Protein AF-0000000079486943 (afdb_homodimer)

Organism: Varroa destructor (NCBI:txid109461)

pLDDT: mean 95.73, std 5.4, range [57.78, 98.94]

Solvent-accessible surface area (backbone atoms only — not comparable to full-atom values): 30805 Å² total; per-residue (Å²): 122,72,48,30,80,40,79,38,84,98,68,70,33,24,42,36,39,29,51,36,68,44,64,75,74,60,87,51,41,35,56,34,13,22,23,31,38,26,37,27,46,32,46,46,19,30,26,30,37,62,69,37,76,36,28,33,40,38,36,25,44,38,60,80,52,47,74,68,51,43,68,60,40,51,58,34,25,51,47,19,25,47,53,42,29,48,73,61,66,31,47,70,58,54,52,45,76,46,79,28,79,59,45,34,41,25,23,33,34,33,26,74,39,46,65,89,55,51,39,56,45,35,53,57,51,68,63,20,27,29,34,36,52,46,63,42,45,39,49,56,21,46,50,53,48,55,24,72,76,47,54,68,68,20,47,60,40,45,56,76,60,51,70,66,58,42,50,52,30,28,52,37,33,51,50,50,19,42,45,63,55,46,69,65,16,63,44,30,69,81,46,56,44,22,19,39,40,50,27,27,71,46,4,58,44,43,38,42,25,57,46,23,60,58,28,77,52,48,26,28,38,39,34,46,44,45,50,27,38,39,65,40,64,56,43,29,66,54,42,70,44,67,61,37,54,83,68,27,48,32,40,19,68,32,38,25,42,42,33,30,20,45,61,72,40,40,55,50,48,42,53,49,45,26,70,75,69,66,44,71,54,41,79,25,30,38,28,36,73,38,93,55,50,30,44,46,74,42,90,82,54,40,76,38,51,40,49,82,60,94,45,88,96,45,69,105,124,72,49,30,80,40,80,39,82,96,70,70,33,24,42,36,37,30,51,36,67,45,64,75,74,59,88,50,39,36,56,36,14,21,24,31,38,24,37,27,45,32,44,46,18,29,24,31,37,61,68,39,76,36,27,33,40,37,36,26,44,36,60,81,54,47,72,70,52,44,68,58,42,52,57,33,24,52,46,18,25,49,54,42,28,47,71,61,66,31,47,70,59,52,53,46,75,44,79,28,78,58,44,33,41,26,25,33,36,33,25,75,40,47,67,89,55,51,40,57,45,35,54,57,50,70,65,19,26,29,34,36,50,46,64,41,46,38,50,57,20,47,50,54,47,54,25,70,76,46,55,69,68,20,46,60,41,44,56,77,59,52,70,66,57,42,50,52,30,27,51,34,32,50,52,50,19,43,46,63,56,46,68,64,16,64,44,30,69,81,45,56,44,22,19,37,38,50,25,27,73,47,4,57,44,43,39,42,25,54,46,24,60,58,29,77,52,49,26,27,37,39,33,45,44,44,50,26,36,39,65,38,66,56,43,29,65,54,42,70,44,68,61,37,53,84,67,26,49,31,40,18,67,32,39,25,43,41,33,31,20,46,59,74,40,41,55,52,48,43,53,49,45,27,70,75,67,68,47,69,53,40,80,25,29,38,30,35,73,40,93,56,50,30,43,46,73,43,89,81,55,38,78,40,52,40,49,81,61,94,47,89,97,46,67,107

Radius of gyration: 27.27 Å; Cα contacts (8 Å, |Δi|>4): 1539; chains: 2; bounding box: 58×81×62 Å

Sequence (632 aa):
MDCCVIPLEDSGFSLVQTIDYFYPSVEDPYANGQIACANVLSDLYAMGITKCDNMLMVLAVAREMTPDEREKVVPQLMRGLNDHAIKAGTRIRGGQTILNPWPIIGGVATACVHREQIVMPDNGEAGDVLVLTKPLGTQVAVNAHQWLDRGEEGMKLLGGMSVESVKKLYFRALDSMSHLNKTASSLMLKYECHGCTDVTGFGIKGHANNLARVQKKSLELRIHTLPVIRNATAIVEKSGKFQTLLQGTSAETSGGLLMMLKPDKAKQFIDELKQLEGRESWIIGEVISAEERKAVLVDGIKIQEVPSVEEENYLWMDCCVIPLEDSGFSLVQTIDYFYPSVEDPYANGQIACANVLSDLYAMGITKCDNMLMVLAVAREMTPDEREKVVPQLMRGLNDHAIKAGTRIRGGQTILNPWPIIGGVATACVHREQIVMPDNGEAGDVLVLTKPLGTQVAVNAHQWLDRGEEGMKLLGGMSVESVKKLYFRALDSMSHLNKTASSLMLKYECHGCTDVTGFGIKGHANNLARVQKKSLELRIHTLPVIRNATAIVEKSGKFQTLLQGTSAETSGGLLMMLKPDKAKQFIDELKQLEGRESWIIGEVISAEERKAVLVDGIKIQEVPSVEEENYLW

Secondary structure (DSSP, 8-state):
--SEEEEETTTTEEEEEEEEEE---SS-HHHHHHHHHHHHHHHHHTTT----SEEEEEEEEETTS-HHHHHHHHHHHHHHHHHHHHHTT--EEEEEEEEESS-EEEEEEEEEEEGGG---TT---TT-EEEE-S-B-HHHHHHHHHHTTSHHHHHHHHTT--HHHHHHHHHHHHHHHHS-THHHHHTTTTTT--EEEE--TTHHHHHHHHHHHT-SS-EEEEEEEEEEETTHHHHHHHH---THHHHT-S--TT--EEEEE-HHHHHHHHHHHHHHH----EEEEEEEE-SS-EEEEEEEEEEEEESSS--TT---/--SEEEEETTTTEEEEEEEEEE---SS-HHHHHHHHHHHHHHHHHTTT----SEEEEEEEEETTS-HHHHHHHHHHHHHHHHHHHHHTT--EEEEEEEEESS-EEEEEEEEEEEGGG---TT---TT-EEEE-S-B-HHHHHHHHHHTTSHHHHHHHHTT--HHHHHHHHHHHHHHHHS-THHHHHTTTTTT--EEEE--TTHHHHHHHHHHHT-SS-EEEEEEEEEEETTHHHHHHHH---THHHHT-S--TT--EEEEE-HHHHHHHHHHHHHHH----EEEEEEEE-SS-EEEEEEEEEEEEESSS--TT---

Foldseek 3Di:
DQWDWADDPPPLKIKIKHWDKDFQQADQLLLSLLLQLQLQCQQVLQFLHLDWAEKEKEKEDAPPQDPVRCVPRVVSNNNSNQVNCVVSVYGHDYYDYYYDNTIMIHIMTIDIGHPLSTQAAAQFDAQWFKKFFFADQLVLLSVLLVLVVVPPRSVQLQQPDDPVQSVLLNVLLSCQSSDHLNVLSNCCVVLVWRHKDFAFQQFQQRVQFVSLVRYPANKEKEFQEHEHAPCSVVSCVSNVPDCVRVVRGHGRRSGTMIIIGRPVSSVVSQVVVCVVPVGGMDRGTGMRHDPHRHYHYDPNRHYHHPPNDDDPPDSD/DQWDWADDPPPLKIKIKHWDKDFQQADQLLLSLLLQLQLQCQQVLQFLHLDWAEKEKEKEDAPPQDPVRCVPRVVSNNNSNQVNCVVSVYGHDYYDYYYDNTIMIHIMTIDIGHPLSTQAAAQFDAQWFKKFFFADQLVLLSVLLVLVVVPPRSVQLQQPDDPVQSVLLNVLLSCQSSDHLNVLSNCCVVLVWRHKDFAFQQFPQRVQFVSLVRYPANKEKEFQEHEHAPCSVVSCVSNVPDCVRVVRGHGRRSGTMIIIGRPVSSVVSQVVVCVVPVGGMDRGTGMRHDPHRHYHYDPNRHYHYPPNDDDPPDSD

InterPro domains:
  IPR004536 Selenophosphate synthetase [PIRSF036407] (2-298)
  IPR004536 Selenophosphate synthetase [PTHR10256] (1-308)
  IPR004536 Selenophosphate synthetase [TIGR00476] (1-238)
  IPR004536 Selenophosphate synthetase [cd02195] (1-287)
  IPR010918 PurM-like, C-terminal domain [PF02769] (125-292)
  IPR016188 PurM-like, N-terminal domain [PF00586] (2-111)
  IPR036676 PurM-like, C-terminal domain superfamily [G3DSA:3.90.650.10] (122-295)
  IPR036676 PurM-like, C-terminal domain superfamily [SSF56042] (120-292)
  IPR036921 PurM-like, N-terminal domain superfamily [G3DSA:3.30.1330.10] (1-117)
  IPR036921 PurM-like, N-terminal domain superfamily [SSF55326] (2-118)

Structure (mmCIF, N/CA/C/O backbone):
data_AF-0000000079486943-model_v1
#
loop_
_entity.id
_entity.type
_entity.pdbx_description
1 polymer 'Selenide, water dikinase'
#
loop_
_atom_site.group_PDB
_atom_site.id
_atom_site.type_symbol
_atom_site.label_atom_id
_atom_site.label_alt_id
_atom_site.label_comp_id
_atom_site.label_asym_id
_atom_site.label_entity_id
_atom_site.label_seq_id
_atom_site.pdbx_PDB_ins_code
_atom_site.Cartn_x
_atom_site.Cartn_y
_atom_site.Cartn_z
_atom_site.occupancy
_atom_site.B_iso_or_equiv
_atom_site.auth_seq_id
_atom_site.auth_comp_id
_atom_site.auth_asym_id
_atom_site.auth_atom_id
_atom_site.pdbx_PDB_model_num
ATOM 1 N N . MET A 1 1 ? -7.02 14.055 -5.965 1 57.78 1 MET A N 1
ATOM 2 C CA . MET A 1 1 ? -7.523 13.828 -4.613 1 57.78 1 MET A CA 1
ATOM 3 C C . MET A 1 1 ? -6.77 12.695 -3.934 1 57.78 1 MET A C 1
ATOM 5 O O . MET A 1 1 ? -6.324 11.75 -4.594 1 57.78 1 MET A O 1
ATOM 9 N N . ASP A 1 2 ? -6.602 12.984 -2.568 1 77.19 2 ASP A N 1
ATOM 10 C CA . ASP A 1 2 ? -5.723 12.086 -1.818 1 77.19 2 ASP A CA 1
ATOM 11 C C . ASP A 1 2 ? -6.461 10.82 -1.396 1 77.19 2 ASP A C 1
ATOM 13 O O . ASP A 1 2 ? -5.863 9.906 -0.82 1 77.19 2 ASP A O 1
ATOM 17 N N . CYS A 1 3 ? -7.781 10.797 -1.725 1 83.56 3 CYS A N 1
ATOM 18 C CA . CYS A 1 3 ? -8.609 9.609 -1.528 1 83.56 3 CYS A CA 1
ATOM 19 C C . CYS A 1 3 ? -9.398 9.281 -2.789 1 83.56 3 CYS A C 1
ATOM 21 O O . CYS A 1 3 ? -9.727 10.172 -3.572 1 83.56 3 CYS A O 1
ATOM 23 N N . CYS A 1 4 ? -9.719 7.992 -2.99 1 89.12 4 CYS A N 1
ATOM 24 C CA . CYS A 1 4 ? -10.703 7.598 -3.99 1 89.12 4 CYS A CA 1
ATOM 25 C C . CYS A 1 4 ? -12.023 7.219 -3.332 1 89.12 4 CYS A C 1
ATOM 27 O O . CYS A 1 4 ? -12.047 6.699 -2.215 1 89.12 4 CYS A O 1
ATOM 29 N N . VAL A 1 5 ? -13.109 7.633 -3.953 1 91.75 5 VAL A N 1
ATOM 30 C CA . VAL A 1 5 ? -14.461 7.309 -3.514 1 91.75 5 VAL A CA 1
ATOM 31 C C . VAL A 1 5 ? -15.172 6.477 -4.582 1 91.75 5 VAL A C 1
ATOM 33 O O . VAL A 1 5 ? -15.398 6.949 -5.699 1 91.75 5 VAL A O 1
ATOM 36 N N . ILE A 1 6 ? -15.562 5.277 -4.184 1 93.38 6 ILE A N 1
ATOM 37 C CA . ILE A 1 6 ? -16.125 4.336 -5.141 1 93.38 6 ILE A CA 1
ATOM 38 C C . ILE A 1 6 ? -17.484 3.855 -4.645 1 93.38 6 ILE A C 1
ATOM 40 O O . ILE A 1 6 ? -17.578 3.184 -3.615 1 93.38 6 ILE A O 1
ATOM 44 N N . PRO A 1 7 ? -18.562 4.188 -5.395 1 92.62 7 PRO A N 1
ATOM 45 C CA . PRO A 1 7 ? -19.844 3.631 -4.996 1 92.62 7 PRO A CA 1
ATOM 46 C C . PRO A 1 7 ? -19.891 2.107 -5.074 1 92.62 7 PRO A C 1
ATOM 48 O O . PRO A 1 7 ? -19.391 1.522 -6.039 1 92.62 7 PRO A O 1
ATOM 51 N N . LEU A 1 8 ? -20.266 1.474 -3.998 1 90.19 8 LEU A N 1
ATOM 52 C CA . LEU A 1 8 ? -20.469 0.029 -3.988 1 90.19 8 LEU A CA 1
ATOM 53 C C . LEU A 1 8 ? -21.906 -0.322 -4.383 1 90.19 8 LEU A C 1
ATOM 55 O O . LEU A 1 8 ? -22.812 -0.212 -3.568 1 90.19 8 LEU A O 1
ATOM 59 N N . GLU A 1 9 ? -22.094 -0.734 -5.559 1 76.69 9 GLU A N 1
ATOM 60 C CA . GLU A 1 9 ? -23.422 -0.948 -6.133 1 76.69 9 GLU A CA 1
ATOM 61 C C . GLU A 1 9 ? -24.312 -1.769 -5.199 1 76.69 9 GLU A C 1
ATOM 63 O O . GLU A 1 9 ? -23.828 -2.689 -4.535 1 76.69 9 GLU A O 1
ATOM 68 N N . ASP A 1 10 ? -25.531 -1.347 -5.094 1 76.31 10 ASP A N 1
ATOM 69 C CA . ASP A 1 10 ? -26.656 -2.018 -4.457 1 76.31 10 ASP A CA 1
ATOM 70 C C . ASP A 1 10 ? -26.531 -1.978 -2.936 1 76.31 10 ASP A C 1
ATOM 72 O O . ASP A 1 10 ? -27.469 -2.355 -2.219 1 76.31 10 ASP A O 1
ATOM 76 N N . SER A 1 11 ? -25.359 -1.518 -2.338 1 79.5 11 SER A N 1
ATOM 77 C CA . SER A 1 11 ? -25.172 -1.557 -0.892 1 79.5 11 SER A CA 1
ATOM 78 C C . SER A 1 11 ? -25.578 -0.24 -0.245 1 79.5 11 SER A C 1
ATOM 80 O O . SER A 1 11 ? -25.875 -0.196 0.951 1 79.5 11 SER A O 1
ATOM 82 N N . GLY A 1 12 ? -25.516 0.89 -1.042 1 84.94 12 GLY A N 1
ATOM 83 C CA . GLY A 1 12 ? -25.703 2.223 -0.493 1 84.94 12 GLY A CA 1
ATOM 84 C C . GLY A 1 12 ? -24.438 2.793 0.138 1 84.94 12 GLY A C 1
ATOM 85 O O . GLY A 1 12 ? -24.422 3.947 0.571 1 84.94 12 GLY A O 1
ATOM 86 N N . PHE A 1 13 ? -23.391 1.976 0.14 1 91.06 13 PHE A N 1
ATOM 87 C CA . PHE A 1 13 ? -22.141 2.416 0.72 1 91.06 13 PHE A CA 1
ATOM 88 C C . PHE A 1 13 ? -21.156 2.857 -0.37 1 91.06 13 PHE A C 1
ATOM 90 O O . PHE A 1 13 ? -21.344 2.521 -1.542 1 91.06 13 PHE A O 1
ATOM 97 N N . SER A 1 14 ? -20.266 3.715 0.046 1 94.5 14 SER A N 1
ATOM 98 C CA . SER A 1 14 ? -19.109 4.055 -0.767 1 94.5 14 SER A CA 1
ATOM 99 C C . SER A 1 14 ? -17.812 3.541 -0.133 1 94.5 14 SER A C 1
ATOM 101 O O . SER A 1 14 ? -17.656 3.596 1.088 1 94.5 14 SER A O 1
ATOM 103 N N . LEU A 1 15 ? -17.031 2.953 -0.977 1 95.69 15 LEU A N 1
ATOM 104 C CA . LEU A 1 15 ? -15.672 2.592 -0.589 1 95.69 15 LEU A CA 1
ATOM 105 C C . LEU A 1 15 ? -14.734 3.791 -0.699 1 95.69 15 LEU A C 1
ATOM 107 O O . LEU A 1 15 ? -14.602 4.383 -1.773 1 95.69 15 LEU A O 1
ATOM 111 N N . VAL A 1 16 ? -14.164 4.258 0.418 1 97 16 VAL A N 1
ATOM 112 C CA . VAL A 1 16 ? -13.211 5.359 0.451 1 97 16 VAL A CA 1
ATOM 113 C C . VAL A 1 16 ? -11.836 4.844 0.879 1 97 16 VAL A C 1
ATOM 115 O O . VAL A 1 16 ? -11.703 4.203 1.926 1 97 16 VAL A O 1
ATOM 118 N N . GLN A 1 17 ? -10.805 5.129 0.036 1 97.94 17 GLN A N 1
ATOM 119 C CA . GLN A 1 17 ? -9.484 4.566 0.304 1 97.94 17 GLN A CA 1
ATOM 120 C C . GLN A 1 17 ? -8.383 5.594 0.062 1 97.94 17 GLN A C 1
ATOM 122 O O . GLN A 1 17 ? -8.531 6.48 -0.785 1 97.94 17 GLN A O 1
ATOM 127 N N . THR A 1 18 ? -7.371 5.438 0.811 1 97.69 18 THR A N 1
ATOM 128 C CA . THR A 1 18 ? -6.148 6.219 0.63 1 97.69 18 THR A CA 1
ATOM 129 C C . THR A 1 18 ? -4.918 5.379 0.965 1 97.69 18 THR A C 1
ATOM 131 O O . THR A 1 18 ? -5.008 4.41 1.722 1 97.69 18 THR A O 1
ATOM 134 N N . ILE A 1 19 ? -3.807 5.719 0.392 1 97.75 19 ILE A N 1
ATOM 135 C CA . ILE A 1 19 ? -2.518 5.098 0.679 1 97.75 19 ILE A CA 1
ATOM 136 C C . ILE A 1 19 ? -1.446 6.18 0.816 1 97.75 19 ILE A C 1
ATOM 138 O O . ILE A 1 19 ? -1.443 7.16 0.068 1 97.75 19 ILE A O 1
ATOM 142 N N . ASP A 1 20 ? -0.626 6.004 1.797 1 97.25 20 ASP A N 1
ATOM 143 C CA . ASP A 1 20 ? 0.521 6.883 2.002 1 97.25 20 ASP A CA 1
ATOM 144 C C . ASP A 1 20 ? 1.67 6.137 2.676 1 97.25 20 ASP A C 1
ATOM 146 O O . ASP A 1 20 ? 1.452 5.359 3.607 1 97.25 20 ASP A O 1
ATOM 150 N N . TYR A 1 21 ? 2.809 6.32 2.207 1 97 21 TYR A N 1
ATOM 151 C CA . TYR A 1 21 ? 4.023 5.766 2.789 1 97 21 TYR A CA 1
ATOM 152 C C . TYR A 1 21 ? 5.23 6.645 2.479 1 97 21 TYR A C 1
ATOM 154 O O . TYR A 1 21 ? 5.258 7.328 1.454 1 97 21 TYR A O 1
ATOM 162 N N . PHE A 1 22 ? 6.188 6.668 3.365 1 95.31 22 PHE A N 1
ATOM 163 C CA . PHE A 1 22 ? 7.336 7.555 3.203 1 95.31 22 PHE A CA 1
ATOM 164 C C . PHE A 1 22 ? 8.516 7.062 4.027 1 95.31 22 PHE A C 1
ATOM 166 O O . PHE A 1 22 ? 8.422 6.043 4.711 1 95.31 22 PHE A O 1
ATOM 173 N N . TYR A 1 23 ? 9.609 7.82 3.908 1 93.5 23 TYR A N 1
ATOM 174 C CA . TYR A 1 23 ? 10.82 7.594 4.695 1 93.5 23 TYR A CA 1
ATOM 175 C C . TYR A 1 23 ? 10.688 8.203 6.086 1 93.5 23 TYR A C 1
ATOM 177 O O . TYR A 1 23 ? 10.32 9.367 6.227 1 93.5 23 TYR A O 1
ATOM 185 N N . PRO A 1 24 ? 11 7.355 7.094 1 92.5 24 PRO A N 1
ATOM 186 C CA . PRO A 1 24 ? 10.945 7.934 8.438 1 92.5 24 PRO A CA 1
ATOM 187 C C . PRO A 1 24 ? 11.828 9.172 8.578 1 92.5 24 PRO A C 1
ATOM 189 O O . PRO A 1 24 ? 12.93 9.219 8.031 1 92.5 24 PRO A O 1
ATOM 192 N N . SER A 1 25 ? 11.281 10.164 9.359 1 88.94 25 SER A N 1
ATOM 193 C CA . SER A 1 25 ? 11.953 11.461 9.367 1 88.94 25 SER A CA 1
ATOM 194 C C . SER A 1 25 ? 12.422 11.836 10.766 1 88.94 25 SER A C 1
ATOM 196 O O . SER A 1 25 ? 13.109 12.836 10.945 1 88.94 25 SER A O 1
ATOM 198 N N . VAL A 1 26 ? 11.953 11.109 11.781 1 94.44 26 VAL A N 1
ATOM 199 C CA . VAL A 1 26 ? 12.359 11.445 13.141 1 94.44 26 VAL A CA 1
ATOM 200 C C . VAL A 1 26 ? 13.211 10.312 13.711 1 94.44 26 VAL A C 1
ATOM 202 O O . VAL A 1 26 ? 13.25 9.211 13.156 1 94.44 26 VAL A O 1
ATOM 205 N N . GLU A 1 27 ? 13.859 10.508 14.789 1 91.44 27 GLU A N 1
ATOM 206 C CA . GLU A 1 27 ? 14.852 9.586 15.32 1 91.44 27 GLU A CA 1
ATOM 207 C C . GLU A 1 27 ? 14.188 8.43 16.062 1 91.44 27 GLU A C 1
ATOM 209 O O . GLU A 1 27 ? 14.648 7.289 15.992 1 91.44 27 GLU A O 1
ATOM 214 N N . ASP A 1 28 ? 13.148 8.68 16.781 1 95.38 28 ASP A N 1
ATOM 215 C CA . ASP A 1 28 ? 12.469 7.672 17.594 1 95.38 28 ASP A CA 1
ATOM 216 C C . ASP A 1 28 ? 11.586 6.781 16.719 1 95.38 28 ASP A C 1
ATOM 218 O O . ASP A 1 28 ? 10.586 7.242 16.156 1 95.38 28 ASP A O 1
ATOM 222 N N . PRO A 1 29 ? 11.93 5.477 16.625 1 97.25 29 PRO A N 1
ATOM 223 C CA . PRO A 1 29 ? 11.156 4.602 15.742 1 97.25 29 PRO A CA 1
ATOM 224 C C . PRO A 1 29 ? 9.688 4.496 16.156 1 97.25 29 PRO A C 1
ATOM 226 O O . PRO A 1 29 ? 8.805 4.434 15.289 1 97.25 29 PRO A O 1
ATOM 229 N N . TYR A 1 30 ? 9.398 4.465 17.422 1 98.25 30 TYR A N 1
ATOM 230 C CA . TYR A 1 30 ? 8.016 4.418 17.891 1 98.25 30 TYR A CA 1
ATOM 231 C C . TYR A 1 30 ? 7.242 5.648 17.438 1 98.25 30 TYR A C 1
ATOM 233 O O . TYR A 1 30 ? 6.117 5.535 16.953 1 98.25 30 TYR A O 1
ATOM 241 N N . ALA A 1 31 ? 7.852 6.785 17.531 1 98.06 31 ALA A N 1
ATOM 242 C CA . ALA A 1 31 ? 7.234 8.031 17.078 1 98.06 31 ALA A CA 1
ATOM 243 C C . ALA A 1 31 ? 7.027 8.031 15.562 1 98.06 31 ALA A C 1
ATOM 245 O O . ALA A 1 31 ? 6.016 8.531 15.062 1 98.06 31 ALA A O 1
ATOM 246 N N . ASN A 1 32 ? 8.023 7.492 14.867 1 98.06 32 ASN A N 1
ATOM 247 C CA . ASN A 1 32 ? 7.859 7.379 13.422 1 98.06 32 ASN A CA 1
ATOM 248 C C . ASN A 1 32 ? 6.625 6.562 13.062 1 98.06 32 ASN A C 1
ATOM 250 O O . ASN A 1 32 ? 5.906 6.902 12.117 1 98.06 32 ASN A O 1
ATOM 254 N N . GLY A 1 33 ? 6.422 5.488 13.789 1 98.5 33 GLY A N 1
ATOM 255 C CA . GLY A 1 33 ? 5.223 4.688 13.578 1 98.5 33 GLY A CA 1
ATOM 256 C C . GLY A 1 33 ? 3.941 5.461 13.812 1 98.5 33 GLY A C 1
ATOM 257 O O . GLY A 1 33 ? 3.004 5.383 13.016 1 98.5 33 GLY A O 1
ATOM 258 N N . GLN A 1 34 ? 3.902 6.242 14.883 1 98.69 34 GLN A N 1
ATOM 259 C CA . GLN A 1 34 ? 2.734 7.055 15.211 1 98.69 34 GLN A CA 1
ATOM 260 C C . GLN A 1 34 ? 2.457 8.078 14.109 1 98.69 34 GLN A C 1
ATOM 262 O O . GLN A 1 34 ? 1.309 8.258 13.695 1 98.69 34 GLN A O 1
ATOM 267 N N . ILE A 1 35 ? 3.506 8.719 13.695 1 98.62 35 ILE A N 1
ATOM 268 C CA . ILE A 1 35 ? 3.408 9.758 12.672 1 98.62 35 ILE A CA 1
ATOM 269 C C . ILE A 1 35 ? 2.908 9.148 11.359 1 98.62 35 ILE A C 1
ATOM 271 O O . ILE A 1 35 ? 2.049 9.727 10.688 1 98.62 35 ILE A O 1
ATOM 275 N N . ALA A 1 36 ? 3.445 8.016 11.023 1 98.5 36 ALA A N 1
ATOM 276 C CA . ALA A 1 36 ? 3.012 7.332 9.805 1 98.5 36 ALA A CA 1
ATOM 277 C C . ALA A 1 36 ? 1.517 7.027 9.852 1 98.5 36 ALA A C 1
ATOM 279 O O . ALA A 1 36 ? 0.8 7.258 8.875 1 98.5 36 ALA A O 1
ATOM 280 N N . CYS A 1 37 ? 1.037 6.523 10.969 1 98.69 37 CYS A N 1
ATOM 281 C CA . CYS A 1 37 ? -0.38 6.219 11.133 1 98.69 37 CYS A CA 1
ATOM 282 C C . CYS A 1 37 ? -1.23 7.473 10.961 1 98.69 37 CYS A C 1
ATOM 284 O O . CYS A 1 37 ? -2.225 7.461 10.234 1 98.69 37 CYS A O 1
ATOM 286 N N . ALA A 1 38 ? -0.805 8.5 11.617 1 98.69 38 ALA A N 1
ATOM 287 C CA . ALA A 1 38 ? -1.531 9.766 11.547 1 98.69 38 ALA A CA 1
ATOM 288 C C . ALA A 1 38 ? -1.588 10.289 10.109 1 98.69 38 ALA A C 1
ATOM 290 O O . ALA A 1 38 ? -2.633 10.75 9.656 1 98.69 38 ALA A O 1
ATOM 291 N N . ASN A 1 39 ? -0.492 10.211 9.453 1 98.31 39 ASN A N 1
ATOM 292 C CA . ASN A 1 39 ? -0.403 10.688 8.07 1 98.31 39 ASN A CA 1
ATOM 293 C C . ASN A 1 39 ? -1.324 9.891 7.148 1 98.31 39 ASN A C 1
ATOM 295 O O . ASN A 1 39 ? -2.008 10.477 6.305 1 98.31 39 ASN A O 1
ATOM 299 N N . VAL A 1 40 ? -1.364 8.625 7.312 1 98.19 40 VAL A N 1
ATOM 300 C CA . VAL A 1 40 ? -2.186 7.754 6.48 1 98.19 40 VAL A CA 1
ATOM 301 C C . VAL A 1 40 ? -3.664 8.078 6.695 1 98.19 40 VAL A C 1
ATOM 303 O O . VAL A 1 40 ? -4.422 8.219 5.73 1 98.19 40 VAL A O 1
ATOM 306 N N . LEU A 1 41 ? -4.105 8.234 7.883 1 98.62 41 LEU A N 1
ATOM 307 C CA . LEU A 1 41 ? -5.512 8.422 8.219 1 98.62 41 LEU A CA 1
ATOM 308 C C . LEU A 1 41 ? -5.977 9.82 7.836 1 98.62 41 LEU A C 1
ATOM 310 O O . LEU A 1 41 ? -7.18 10.062 7.688 1 98.62 41 LEU A O 1
ATOM 314 N N . SER A 1 42 ? -5 10.688 7.676 1 98.5 42 SER A N 1
ATOM 315 C CA . SER A 1 42 ? -5.328 12.094 7.523 1 98.5 42 SER A CA 1
ATOM 316 C C . SER A 1 42 ? -6.152 12.344 6.262 1 98.5 42 SER A C 1
ATOM 318 O O . SER A 1 42 ? -7.023 13.211 6.246 1 98.5 42 SER A O 1
ATOM 320 N N . ASP A 1 43 ? -5.914 11.602 5.207 1 97.12 43 ASP A N 1
ATOM 321 C CA . ASP A 1 43 ? -6.68 11.781 3.975 1 97.12 43 ASP A CA 1
ATOM 322 C C . ASP A 1 43 ? -8.148 11.406 4.184 1 97.12 43 ASP A C 1
ATOM 324 O O . ASP A 1 43 ? -9.039 12.016 3.59 1 97.12 43 ASP A O 1
ATOM 328 N N . LEU A 1 44 ? -8.43 10.344 4.926 1 97.88 44 LEU A N 1
ATOM 329 C CA . LEU A 1 44 ? -9.805 10.031 5.281 1 97.88 44 LEU A CA 1
ATOM 330 C C . LEU A 1 44 ? -10.43 11.156 6.102 1 97.88 44 LEU A C 1
ATOM 332 O O . LEU A 1 44 ? -11.562 11.562 5.844 1 97.88 44 LEU A O 1
ATOM 336 N N . TYR A 1 45 ? -9.648 11.602 7.094 1 98.62 45 TYR A N 1
ATOM 337 C CA . TYR A 1 45 ? -10.133 12.68 7.961 1 98.62 45 TYR A CA 1
ATOM 338 C C . TYR A 1 45 ? -10.453 13.93 7.152 1 98.62 45 TYR A C 1
ATOM 340 O O . TYR A 1 45 ? -11.406 14.641 7.457 1 98.62 45 TYR A O 1
ATOM 348 N N . ALA A 1 46 ? -9.688 14.227 6.098 1 98.56 46 ALA A N 1
ATOM 349 C CA . ALA A 1 46 ? -9.906 15.398 5.258 1 98.56 46 ALA A CA 1
ATOM 350 C C . ALA A 1 46 ? -11.242 15.305 4.531 1 98.56 46 ALA A C 1
ATOM 352 O O . ALA A 1 46 ? -11.734 16.297 3.99 1 98.56 46 ALA A O 1
ATOM 353 N N . MET A 1 47 ? -11.836 14.148 4.551 1 98.06 47 MET A N 1
ATOM 354 C CA . MET A 1 47 ? -13.133 13.961 3.916 1 98.06 47 MET A CA 1
ATOM 355 C C . MET A 1 47 ? -14.242 13.867 4.961 1 98.06 47 MET A C 1
ATOM 357 O O . MET A 1 47 ? -15.367 13.484 4.645 1 98.06 47 MET A O 1
ATOM 361 N N . GLY A 1 48 ? -13.906 14.109 6.172 1 98.25 48 GLY A N 1
ATOM 362 C CA . GLY A 1 48 ? -14.891 14.07 7.234 1 98.25 48 GLY A CA 1
ATOM 363 C C . GLY A 1 48 ? -15.164 12.672 7.754 1 98.25 48 GLY A C 1
ATOM 364 O O . GLY A 1 48 ? -16.141 12.445 8.461 1 98.25 48 GLY A O 1
ATOM 365 N N . ILE A 1 49 ? -14.336 11.734 7.406 1 97.94 49 ILE A N 1
ATOM 366 C CA . ILE A 1 49 ? -14.562 10.336 7.758 1 97.94 49 ILE A CA 1
ATOM 367 C C . ILE A 1 49 ? -13.656 9.945 8.922 1 97.94 49 ILE A C 1
ATOM 369 O O . ILE A 1 49 ? -12.43 9.891 8.781 1 97.94 49 ILE A O 1
ATOM 373 N N . THR A 1 50 ? -14.281 9.633 10.062 1 97.81 50 THR A N 1
ATOM 374 C CA . THR A 1 50 ? -13.492 9.273 11.234 1 97.81 50 THR A CA 1
ATOM 375 C C . THR A 1 50 ? -13.516 7.766 11.453 1 97.81 50 THR A C 1
ATOM 377 O O . THR A 1 50 ? -12.688 7.23 12.195 1 97.81 50 THR A O 1
ATOM 380 N N . LYS A 1 51 ? -14.469 7.121 10.836 1 95.56 51 LYS A N 1
ATOM 381 C CA . LYS A 1 51 ? -14.492 5.664 10.891 1 95.56 51 LYS A CA 1
ATOM 382 C C . LYS A 1 51 ? -13.562 5.059 9.836 1 95.56 51 LYS A C 1
ATOM 384 O O . LYS A 1 51 ? -13.68 5.363 8.648 1 95.56 51 LYS A O 1
ATOM 389 N N . CYS A 1 52 ? -12.68 4.273 10.211 1 97.38 52 CYS A N 1
ATOM 390 C CA . CYS A 1 52 ? -11.797 3.496 9.352 1 97.38 52 CYS A CA 1
ATOM 391 C C . CYS A 1 52 ? -11.961 2.004 9.609 1 97.38 52 CYS A C 1
ATOM 393 O O . CYS A 1 52 ? -11.609 1.517 10.688 1 97.38 52 CYS A O 1
ATOM 395 N N . ASP A 1 53 ? -12.484 1.257 8.648 1 97 53 ASP A N 1
ATOM 396 C CA . ASP A 1 53 ? -12.828 -0.149 8.836 1 97 53 ASP A CA 1
ATOM 397 C C . ASP A 1 53 ? -11.578 -1.015 8.922 1 97 53 ASP A C 1
ATOM 399 O O . ASP A 1 53 ? -11.57 -2.047 9.602 1 97 53 ASP A O 1
ATOM 403 N N . ASN A 1 54 ? -10.523 -0.6 8.211 1 97.62 54 ASN A N 1
ATOM 404 C CA . ASN A 1 54 ? -9.297 -1.397 8.203 1 97.62 54 ASN A CA 1
ATOM 405 C C . ASN A 1 54 ? -8.094 -0.571 7.766 1 97.62 54 ASN A C 1
ATOM 407 O O . ASN A 1 54 ? -8.234 0.359 6.969 1 97.62 54 ASN A O 1
ATOM 411 N N . MET A 1 55 ? -6.98 -0.907 8.297 1 98.25 55 MET A N 1
ATOM 412 C CA . MET A 1 55 ? -5.715 -0.425 7.754 1 98.25 55 MET A CA 1
ATOM 413 C C . MET A 1 55 ? -4.828 -1.59 7.328 1 98.25 55 MET A C 1
ATOM 415 O O . MET A 1 55 ? -4.867 -2.662 7.934 1 98.25 55 MET A O 1
ATOM 419 N N . LEU A 1 56 ? -4.074 -1.435 6.246 1 98.19 56 LEU A N 1
ATOM 420 C CA . LEU A 1 56 ? -2.957 -2.293 5.871 1 98.19 56 LEU A CA 1
ATOM 421 C C . LEU A 1 56 ? -1.628 -1.572 6.078 1 98.19 56 LEU A C 1
ATOM 423 O O . LEU A 1 56 ? -1.541 -0.356 5.895 1 98.19 56 LEU A O 1
ATOM 427 N N . MET A 1 57 ? -0.599 -2.346 6.414 1 97.75 57 MET A N 1
ATOM 428 C CA . MET A 1 57 ? 0.718 -1.767 6.66 1 97.75 57 MET A CA 1
ATOM 429 C C . MET A 1 57 ? 1.59 -1.845 5.414 1 97.75 57 MET A C 1
ATOM 431 O O . MET A 1 57 ? 1.604 -2.865 4.723 1 97.75 57 MET A O 1
ATOM 435 N N . VAL A 1 58 ? 2.258 -0.826 5.082 1 97.88 58 VAL A N 1
ATOM 436 C CA . VAL A 1 58 ? 3.346 -0.769 4.113 1 97.88 58 VAL A CA 1
ATOM 437 C C . VAL A 1 58 ? 4.68 -0.592 4.836 1 97.88 58 VAL A C 1
ATOM 439 O O . VAL A 1 58 ? 4.902 0.427 5.496 1 97.88 58 VAL A O 1
ATOM 442 N N . LEU A 1 59 ? 5.539 -1.538 4.738 1 97.5 59 LEU A N 1
ATOM 443 C CA . LEU A 1 59 ? 6.797 -1.474 5.473 1 97.5 59 LEU A CA 1
ATOM 444 C C . LEU A 1 59 ? 7.953 -1.976 4.613 1 97.5 59 LEU A C 1
ATOM 446 O O . LEU A 1 59 ? 7.828 -2.992 3.928 1 97.5 59 LEU A O 1
ATOM 450 N N . ALA A 1 60 ? 9.008 -1.293 4.547 1 97.12 60 ALA A N 1
ATOM 451 C CA . ALA A 1 60 ? 10.289 -1.759 4.031 1 97.12 60 ALA A CA 1
ATOM 452 C C . ALA A 1 60 ? 11.391 -1.601 5.074 1 97.12 60 ALA A C 1
ATOM 454 O O . ALA A 1 60 ? 11.555 -0.526 5.656 1 97.12 60 ALA A O 1
ATOM 455 N N . VAL A 1 61 ? 12.109 -2.615 5.348 1 96.75 61 VAL A N 1
ATOM 456 C CA . VAL A 1 61 ? 13.219 -2.615 6.301 1 96.75 61 VAL A CA 1
ATOM 457 C C . VAL A 1 61 ? 14.531 -2.34 5.57 1 96.75 61 VAL A C 1
ATOM 459 O O . VAL A 1 61 ? 14.805 -2.941 4.531 1 96.75 61 VAL A O 1
ATOM 462 N N . ALA A 1 62 ? 15.305 -1.472 6.121 1 95.5 62 ALA A N 1
ATOM 463 C CA . ALA A 1 62 ? 16.578 -1.124 5.484 1 95.5 62 ALA A CA 1
ATOM 464 C C . ALA A 1 62 ? 17.5 -2.336 5.41 1 95.5 62 ALA A C 1
ATOM 466 O O . ALA A 1 62 ? 17.781 -2.977 6.426 1 95.5 62 ALA A O 1
ATOM 467 N N . ARG A 1 63 ? 18.047 -2.545 4.273 1 94.12 63 ARG A N 1
ATOM 468 C CA . ARG A 1 63 ? 18.891 -3.715 4.02 1 94.12 63 ARG A CA 1
ATOM 469 C C . ARG A 1 63 ? 20.172 -3.652 4.828 1 94.12 63 ARG A C 1
ATOM 471 O O . ARG A 1 63 ? 20.719 -4.688 5.223 1 94.12 63 ARG A O 1
ATOM 478 N N . GLU A 1 64 ? 20.625 -2.527 5.086 1 94.44 64 GLU A N 1
ATOM 479 C CA . GLU A 1 64 ? 21.938 -2.346 5.715 1 94.44 64 GLU A CA 1
ATOM 480 C C . GLU A 1 64 ? 21.828 -2.43 7.234 1 94.44 64 GLU A C 1
ATOM 482 O O . GLU A 1 64 ? 22.844 -2.436 7.93 1 94.44 64 GLU A O 1
ATOM 487 N N . MET A 1 65 ? 20.672 -2.424 7.785 1 93.75 65 MET A N 1
ATOM 488 C CA . MET A 1 65 ? 20.531 -2.586 9.227 1 93.75 65 MET A CA 1
ATOM 489 C C . MET A 1 65 ? 21.094 -3.93 9.688 1 93.75 65 MET A C 1
ATOM 491 O O . MET A 1 65 ? 20.812 -4.961 9.07 1 93.75 65 MET A O 1
ATOM 495 N N . THR A 1 66 ? 21.844 -3.947 10.711 1 95.31 66 THR A N 1
ATOM 496 C CA . THR A 1 66 ? 22.312 -5.195 11.305 1 95.31 66 THR A CA 1
ATOM 497 C C . THR A 1 66 ? 21.156 -5.969 11.922 1 95.31 66 THR A C 1
ATOM 499 O O . THR A 1 66 ? 20.094 -5.395 12.195 1 95.31 66 THR A O 1
ATOM 502 N N . PRO A 1 67 ? 21.406 -7.184 12.094 1 93.69 67 PRO A N 1
ATOM 503 C CA . PRO A 1 67 ? 20.359 -7.965 12.75 1 93.69 67 PRO A CA 1
ATOM 504 C C . PRO A 1 67 ? 19.953 -7.391 14.102 1 93.69 67 PRO A C 1
ATOM 506 O O . PRO A 1 67 ? 18.766 -7.355 14.43 1 93.69 67 PRO A O 1
ATOM 509 N N . ASP A 1 68 ? 20.859 -6.879 14.844 1 95.19 68 ASP A N 1
ATOM 510 C CA . ASP A 1 68 ? 20.594 -6.293 16.156 1 95.19 68 ASP A CA 1
ATOM 511 C C . ASP A 1 68 ? 19.75 -5.016 16.016 1 95.19 68 ASP A C 1
ATOM 513 O O . ASP A 1 68 ? 18.797 -4.816 16.766 1 95.19 68 ASP A O 1
ATOM 517 N N . GLU A 1 69 ? 20.125 -4.207 15.07 1 93.69 69 GLU A N 1
ATOM 518 C CA . GLU A 1 69 ? 19.375 -2.982 14.82 1 93.69 69 GLU A CA 1
ATOM 519 C C . GLU A 1 69 ? 17.953 -3.293 14.391 1 93.69 69 GLU A C 1
ATOM 521 O O . GLU A 1 69 ? 17 -2.664 14.867 1 93.69 69 GLU A O 1
ATOM 526 N N . ARG A 1 70 ? 17.812 -4.262 13.531 1 95.12 70 ARG A N 1
ATOM 527 C CA . ARG A 1 70 ? 16.516 -4.641 13 1 95.12 70 ARG A CA 1
ATOM 528 C C . ARG A 1 70 ? 15.594 -5.129 14.117 1 95.12 70 ARG A C 1
ATOM 530 O O . ARG A 1 70 ? 14.422 -4.75 14.172 1 95.12 70 ARG A O 1
ATOM 537 N N . GLU A 1 71 ? 16.109 -5.887 14.961 1 94.88 71 GLU A N 1
ATOM 538 C CA . GLU A 1 71 ? 15.328 -6.469 16.047 1 94.88 71 GLU A CA 1
ATOM 539 C C . GLU A 1 71 ? 14.875 -5.395 17.031 1 94.88 71 GLU A C 1
ATOM 541 O O . GLU A 1 71 ? 13.844 -5.555 17.703 1 94.88 71 GLU A O 1
ATOM 546 N N . LYS A 1 72 ? 15.641 -4.293 17.156 1 95.12 72 LYS A N 1
ATOM 547 C CA . LYS A 1 72 ? 15.305 -3.227 18.094 1 95.12 72 LYS A CA 1
ATOM 548 C C .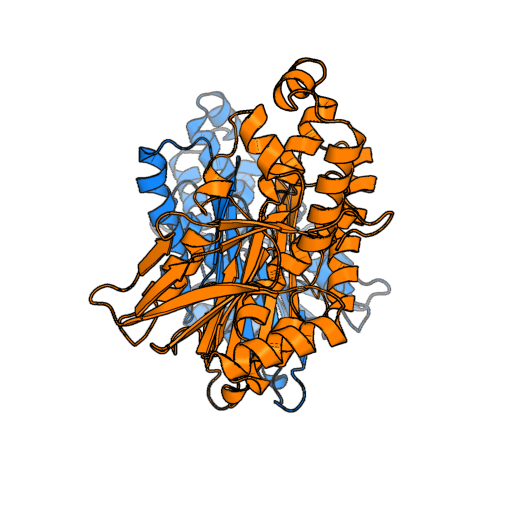 LYS A 1 72 ? 14.414 -2.176 17.438 1 95.12 72 LYS A C 1
ATOM 550 O O . LYS A 1 72 ? 13.461 -1.689 18.047 1 95.12 72 LYS A O 1
ATOM 555 N N . VAL A 1 73 ? 14.617 -1.857 16.188 1 96.31 73 VAL A N 1
ATOM 556 C CA . VAL A 1 73 ? 14.008 -0.703 15.531 1 96.31 73 VAL A CA 1
ATOM 557 C C . VAL A 1 73 ? 12.664 -1.1 14.93 1 96.31 73 VAL A C 1
ATOM 559 O O . VAL A 1 73 ? 11.656 -0.431 15.156 1 96.31 73 VAL A O 1
ATOM 562 N N . VAL A 1 74 ? 12.609 -2.174 14.25 1 96.81 74 VAL A N 1
ATOM 563 C CA . VAL A 1 74 ? 11.461 -2.551 13.43 1 96.81 74 VAL A CA 1
ATOM 564 C C . VAL A 1 74 ? 10.25 -2.814 14.328 1 96.81 74 VAL A C 1
ATOM 566 O O . VAL A 1 74 ? 9.156 -2.305 14.078 1 96.81 74 VAL A O 1
ATOM 569 N N . PRO A 1 75 ? 10.422 -3.545 15.461 1 97.5 75 PRO A N 1
ATOM 570 C CA . PRO A 1 75 ? 9.273 -3.746 16.344 1 97.5 75 PRO A CA 1
ATOM 571 C C . PRO A 1 75 ? 8.727 -2.438 16.906 1 97.5 75 PRO A C 1
ATOM 573 O O . PRO A 1 75 ? 7.512 -2.297 17.094 1 97.5 75 PRO A O 1
ATOM 576 N N . GLN A 1 76 ? 9.57 -1.496 17.188 1 97.94 76 GLN A N 1
ATOM 577 C CA . GLN A 1 76 ? 9.125 -0.209 17.719 1 97.94 76 GLN A CA 1
ATOM 578 C C . GLN A 1 76 ? 8.344 0.572 16.656 1 97.94 76 GLN A C 1
ATOM 580 O O . GLN A 1 76 ? 7.34 1.215 16.969 1 97.94 76 GLN A O 1
ATOM 585 N N . LEU A 1 77 ? 8.82 0.541 15.422 1 97.5 77 LEU A N 1
ATOM 586 C CA . LEU A 1 77 ? 8.094 1.168 14.32 1 97.5 77 LEU A CA 1
ATOM 587 C C . LEU A 1 77 ? 6.688 0.598 14.203 1 97.5 77 LEU A C 1
ATOM 589 O O . LEU A 1 77 ? 5.711 1.35 14.148 1 97.5 77 LEU A O 1
ATOM 593 N N . MET A 1 78 ? 6.637 -0.672 14.219 1 97.69 78 MET A N 1
ATOM 594 C CA . MET A 1 78 ? 5.363 -1.368 14.055 1 97.69 78 MET A CA 1
ATOM 595 C C . MET A 1 78 ? 4.445 -1.112 15.242 1 97.69 78 MET A C 1
ATOM 597 O O . MET A 1 78 ? 3.238 -0.93 15.07 1 97.69 78 MET A O 1
ATOM 601 N N . ARG A 1 79 ? 5 -1.125 16.422 1 98.19 79 ARG A N 1
ATOM 602 C CA . ARG A 1 79 ? 4.215 -0.869 17.625 1 98.19 79 ARG A CA 1
ATOM 603 C C . ARG A 1 79 ? 3.631 0.54 17.609 1 98.19 79 ARG A C 1
ATOM 605 O O . ARG A 1 79 ? 2.479 0.744 18 1 98.19 79 ARG A O 1
ATOM 612 N N . GLY A 1 80 ? 4.449 1.53 17.234 1 98.56 80 GLY A N 1
ATOM 613 C CA . GLY A 1 80 ? 3.945 2.889 17.125 1 98.56 80 GLY A CA 1
ATOM 614 C C . GLY A 1 80 ? 2.777 3.008 16.156 1 98.56 80 GLY A C 1
ATOM 615 O O . GLY A 1 80 ? 1.774 3.654 16.469 1 98.56 80 GLY A O 1
ATOM 616 N N . LEU A 1 81 ? 2.975 2.396 15.023 1 98.5 81 LEU A N 1
ATOM 617 C CA . LEU A 1 81 ? 1.919 2.387 14.016 1 98.5 81 LEU A CA 1
ATOM 618 C C . LEU A 1 81 ? 0.659 1.719 14.555 1 98.5 81 LEU A C 1
ATOM 620 O O . LEU A 1 81 ? -0.437 2.273 14.453 1 98.5 81 LEU A O 1
ATOM 624 N N . ASN A 1 82 ? 0.777 0.585 15.148 1 98.44 82 ASN A N 1
ATOM 625 C CA . ASN A 1 82 ? -0.344 -0.201 15.648 1 98.44 82 ASN A CA 1
ATOM 626 C C . ASN A 1 82 ? -1.051 0.506 16.797 1 98.44 82 ASN A C 1
ATOM 628 O O . ASN A 1 82 ? -2.281 0.583 16.828 1 98.44 82 ASN A O 1
ATOM 632 N N . ASP A 1 83 ? -0.303 0.965 17.781 1 98.69 83 ASP A N 1
ATOM 633 C CA . ASP A 1 83 ? -0.888 1.647 18.938 1 98.69 83 ASP A CA 1
ATOM 634 C C . ASP A 1 83 ? -1.695 2.867 18.484 1 98.69 83 ASP A C 1
ATOM 636 O O . ASP A 1 83 ? -2.773 3.131 19.031 1 98.69 83 ASP A O 1
ATOM 640 N N . HIS A 1 84 ? -1.178 3.582 17.547 1 98.69 84 HIS A N 1
ATOM 641 C CA . HIS A 1 84 ? -1.861 4.785 17.094 1 98.69 84 HIS A CA 1
ATOM 642 C C . HIS A 1 84 ? -3.115 4.43 16.297 1 98.69 84 HIS A C 1
ATOM 644 O O . HIS A 1 84 ? -4.109 5.164 16.328 1 98.69 84 HIS A O 1
ATOM 650 N N . ALA A 1 85 ? -3.051 3.344 15.539 1 98.75 85 ALA A N 1
ATOM 651 C CA . ALA A 1 85 ? -4.25 2.855 14.867 1 98.75 85 ALA A CA 1
ATOM 652 C C . ALA A 1 85 ? -5.344 2.514 15.875 1 98.75 85 ALA A C 1
ATOM 654 O O . ALA A 1 85 ? -6.504 2.891 15.695 1 98.75 85 ALA A O 1
ATOM 655 N N . ILE A 1 86 ? -4.977 1.848 16.922 1 98.56 86 ILE A N 1
ATOM 656 C CA . ILE A 1 86 ? -5.926 1.491 17.984 1 98.56 86 ILE A CA 1
ATOM 657 C C . ILE A 1 86 ? -6.512 2.758 18.594 1 98.56 86 ILE A C 1
ATOM 659 O O . ILE A 1 86 ? -7.723 2.861 18.781 1 98.56 86 ILE A O 1
ATOM 663 N N . LYS A 1 87 ? -5.641 3.73 18.844 1 98.31 87 LYS A N 1
ATOM 664 C CA . LYS A 1 87 ? -6.082 5.016 19.375 1 98.31 87 LYS A CA 1
ATOM 665 C C . LYS A 1 87 ? -7.082 5.684 18.438 1 98.31 87 LYS A C 1
ATOM 667 O O . LYS A 1 87 ? -8.016 6.355 18.875 1 98.31 87 LYS A O 1
ATOM 672 N N . ALA A 1 88 ? -6.906 5.523 17.172 1 98.56 88 ALA A N 1
ATOM 673 C CA . ALA A 1 88 ? -7.762 6.121 16.156 1 98.56 88 ALA A CA 1
ATOM 674 C C . ALA A 1 88 ? -9.055 5.328 15.992 1 98.56 88 ALA A C 1
ATOM 676 O O . ALA A 1 88 ? -9.953 5.738 15.25 1 98.56 88 ALA A O 1
ATOM 677 N N . GLY A 1 89 ? -9.203 4.188 16.656 1 98 89 GLY A N 1
ATOM 678 C CA . GLY A 1 89 ? -10.406 3.373 16.594 1 98 89 GLY A CA 1
ATOM 679 C C . GLY A 1 89 ? -10.406 2.395 15.438 1 98 89 GLY A C 1
ATOM 680 O O . GLY A 1 89 ? -11.469 2.014 14.938 1 98 89 GLY A O 1
ATOM 681 N N . THR A 1 90 ? -9.273 2.074 14.906 1 97.94 90 THR A N 1
ATOM 682 C CA . THR A 1 90 ? -9.156 1.104 13.82 1 97.94 90 THR A CA 1
ATOM 683 C C . THR A 1 90 ? -8.078 0.066 14.148 1 97.94 90 THR A C 1
ATOM 685 O O . THR A 1 90 ? -7.562 0.029 15.266 1 97.94 90 THR A O 1
ATOM 688 N N . ARG A 1 91 ? -7.848 -0.93 13.227 1 97.62 91 ARG A N 1
ATOM 689 C CA . ARG A 1 91 ? -6.875 -2.008 13.398 1 97.62 91 ARG A CA 1
ATOM 690 C C . ARG A 1 91 ? -6.098 -2.244 12.102 1 97.62 91 ARG A C 1
ATOM 692 O O . ARG A 1 91 ? -6.625 -2.049 11.008 1 97.62 91 ARG A O 1
ATOM 699 N N . ILE A 1 92 ? -4.945 -2.576 12.312 1 97.06 92 ILE A N 1
ATOM 700 C CA . ILE A 1 92 ? -4.133 -3.037 11.195 1 97.06 92 ILE A CA 1
ATOM 701 C C . ILE A 1 92 ? -4.277 -4.547 11.039 1 97.06 92 ILE A C 1
ATOM 703 O O . ILE A 1 92 ? -3.834 -5.312 11.898 1 97.06 92 ILE A O 1
ATOM 707 N N . ARG A 1 93 ? -4.961 -4.984 9.945 1 94.31 93 ARG A N 1
ATOM 708 C CA . ARG A 1 93 ? -5.207 -6.41 9.75 1 94.31 93 ARG A CA 1
ATOM 709 C C . ARG A 1 93 ? -4.516 -6.914 8.484 1 94.31 93 ARG A C 1
ATOM 711 O O . ARG A 1 93 ? -5.098 -7.676 7.715 1 94.31 93 ARG A O 1
ATOM 718 N N . GLY A 1 94 ? -3.244 -6.754 8.289 1 92.44 94 GLY A N 1
ATOM 719 C CA . GLY A 1 94 ? -2.449 -7.207 7.156 1 92.44 94 GLY A CA 1
ATOM 720 C C . GLY A 1 94 ? -1.418 -6.191 6.707 1 92.44 94 GLY A C 1
ATOM 721 O O . GLY A 1 94 ? -1.313 -5.105 7.285 1 92.44 94 GLY A O 1
ATOM 722 N N . GLY A 1 95 ? -0.733 -6.602 5.672 1 94.44 95 GLY A N 1
ATOM 723 C CA . GLY A 1 95 ? 0.322 -5.762 5.133 1 94.44 95 GLY A CA 1
ATOM 724 C C . GLY A 1 95 ? 1.425 -6.547 4.449 1 94.44 95 GLY A C 1
ATOM 725 O O . GLY A 1 95 ? 1.262 -7.734 4.164 1 94.44 95 GLY A O 1
ATOM 726 N N . GLN A 1 96 ? 2.402 -5.82 4.074 1 93.62 96 GLN A N 1
ATOM 727 C CA . GLN A 1 96 ? 3.578 -6.43 3.467 1 93.62 96 GLN A CA 1
ATOM 728 C C . GLN A 1 96 ? 4.855 -5.73 3.916 1 93.62 96 GLN A C 1
ATOM 730 O O . GLN A 1 96 ? 4.875 -4.508 4.086 1 93.62 96 GLN A O 1
ATOM 735 N N . THR A 1 97 ? 5.828 -6.535 4.145 1 93.5 97 THR A N 1
ATOM 736 C CA . THR A 1 97 ? 7.164 -6.059 4.484 1 93.5 97 THR A CA 1
ATOM 737 C C . THR A 1 97 ? 8.188 -6.547 3.465 1 93.5 97 THR A C 1
ATOM 739 O O . THR A 1 97 ? 8.188 -7.723 3.092 1 93.5 97 THR A O 1
ATOM 742 N N . ILE A 1 98 ? 9.008 -5.66 3.016 1 94.25 98 ILE A N 1
ATOM 743 C CA . ILE A 1 98 ? 10.086 -6.039 2.105 1 94.25 98 ILE A CA 1
ATOM 744 C C . ILE A 1 98 ? 11.414 -5.504 2.629 1 94.25 98 ILE A C 1
ATOM 746 O O . ILE A 1 98 ? 11.445 -4.695 3.559 1 94.25 98 ILE A O 1
ATOM 750 N N . LEU A 1 99 ? 12.508 -6.039 2.074 1 94.69 99 LEU A N 1
ATOM 751 C CA . LEU A 1 99 ? 13.82 -5.426 2.256 1 94.69 99 LEU A CA 1
ATOM 752 C C . LEU A 1 99 ? 14.062 -4.344 1.208 1 94.69 99 LEU A C 1
ATOM 754 O O . LEU A 1 99 ? 13.695 -4.508 0.043 1 94.69 99 LEU A O 1
ATOM 758 N N . ASN A 1 100 ? 14.656 -3.314 1.613 1 96.31 100 ASN A N 1
ATOM 759 C CA . ASN A 1 100 ? 14.906 -2.16 0.755 1 96.31 100 ASN A CA 1
ATOM 760 C C . ASN A 1 100 ? 16.109 -1.346 1.24 1 96.31 100 ASN A C 1
ATOM 762 O O . ASN A 1 100 ? 16.391 -1.31 2.438 1 96.31 100 ASN A O 1
ATOM 766 N N . PRO A 1 101 ? 16.812 -0.67 0.299 1 95.5 101 PRO A N 1
ATOM 767 C CA . PRO A 1 101 ? 17.922 0.174 0.77 1 95.5 101 PRO A CA 1
ATOM 768 C C . PRO A 1 101 ? 17.469 1.228 1.777 1 95.5 101 PRO A C 1
ATOM 770 O O . PRO A 1 101 ? 18.125 1.435 2.799 1 95.5 101 PRO A O 1
ATOM 773 N N . TRP A 1 102 ? 16.375 1.901 1.497 1 95.06 102 TRP A N 1
ATOM 774 C CA . TRP A 1 102 ? 15.789 2.867 2.422 1 95.06 102 TRP A CA 1
ATOM 775 C C . TRP A 1 102 ? 14.617 2.254 3.18 1 95.06 102 TRP A C 1
ATOM 777 O O . TRP A 1 102 ? 13.812 1.519 2.604 1 95.06 102 TRP A O 1
ATOM 787 N N . PRO A 1 103 ? 14.5 2.533 4.473 1 95.75 103 PRO A N 1
ATOM 788 C CA . PRO A 1 103 ? 13.289 2.117 5.176 1 95.75 103 PRO A CA 1
ATOM 789 C C . PRO A 1 103 ? 12.055 2.891 4.723 1 95.75 103 PRO A C 1
ATOM 791 O O . PRO A 1 103 ? 12.156 4.059 4.344 1 95.75 103 PRO A O 1
ATOM 794 N N . ILE A 1 104 ? 10.938 2.273 4.691 1 97.19 104 ILE A N 1
ATOM 795 C CA . ILE A 1 104 ? 9.641 2.844 4.34 1 97.19 104 ILE A CA 1
ATOM 796 C C . ILE A 1 104 ? 8.602 2.443 5.383 1 97.19 104 ILE A C 1
ATOM 798 O O . ILE A 1 104 ? 8.586 1.3 5.844 1 97.19 104 ILE A O 1
ATOM 802 N N . ILE A 1 105 ? 7.766 3.387 5.75 1 97.62 105 ILE A N 1
ATOM 803 C CA . ILE A 1 105 ? 6.652 3.061 6.637 1 97.62 105 ILE A CA 1
ATOM 804 C C . ILE A 1 105 ? 5.398 3.809 6.184 1 97.62 105 ILE A C 1
ATOM 806 O O . ILE A 1 105 ? 5.48 4.953 5.734 1 97.62 105 ILE A O 1
ATOM 810 N N . GLY A 1 106 ? 4.32 3.207 6.246 1 97.75 106 GLY A N 1
ATOM 811 C CA . GLY A 1 106 ? 3.021 3.77 5.91 1 97.75 106 GLY A CA 1
ATOM 812 C C . GLY A 1 106 ? 1.908 2.738 5.906 1 97.75 106 GLY A C 1
ATOM 813 O O . GLY A 1 106 ? 1.946 1.772 6.672 1 97.75 106 GLY A O 1
ATOM 814 N N . GLY A 1 107 ? 0.931 3.064 5.023 1 97.94 107 GLY A N 1
ATOM 815 C CA . GLY A 1 107 ? -0.176 2.121 5.027 1 97.94 107 GLY A CA 1
ATOM 816 C C . GLY A 1 107 ? -1.312 2.533 4.109 1 97.94 107 GLY A C 1
ATOM 817 O O . GLY A 1 107 ? -1.138 3.391 3.242 1 97.94 107 GLY A O 1
ATOM 818 N N . VAL A 1 108 ? -2.371 1.771 4.238 1 98.25 108 VAL A N 1
ATOM 819 C CA . VAL A 1 108 ? -3.629 1.957 3.523 1 98.25 108 VAL A CA 1
ATOM 820 C C . VAL A 1 108 ? -4.777 2.1 4.52 1 98.25 108 VAL A C 1
ATOM 822 O O . VAL A 1 108 ? -4.887 1.313 5.465 1 98.25 108 VAL A O 1
ATOM 825 N N . ALA A 1 109 ? -5.535 3.105 4.375 1 98.44 109 ALA A N 1
ATOM 826 C CA . ALA A 1 109 ? -6.75 3.264 5.172 1 98.44 109 ALA A CA 1
ATOM 827 C C . ALA A 1 109 ? -7.996 3.074 4.316 1 98.44 109 ALA A C 1
ATOM 829 O O . ALA A 1 109 ? -8.078 3.6 3.201 1 98.44 109 ALA A O 1
ATOM 830 N N . THR A 1 110 ? -8.961 2.336 4.816 1 97.81 110 THR A N 1
ATOM 831 C CA . THR A 1 110 ? -10.172 1.993 4.074 1 97.81 110 THR A CA 1
ATOM 832 C C . THR A 1 110 ? -11.414 2.186 4.938 1 97.81 110 THR A C 1
ATOM 834 O O . THR A 1 110 ? -11.461 1.729 6.082 1 97.81 110 THR A O 1
ATOM 837 N N . ALA A 1 111 ? -12.359 2.846 4.387 1 96.75 111 ALA A N 1
ATOM 838 C CA . ALA A 1 111 ? -13.656 3.029 5.039 1 96.75 111 ALA A CA 1
ATOM 839 C C . ALA A 1 111 ? -14.805 2.748 4.074 1 96.75 111 ALA A C 1
ATOM 841 O O . ALA A 1 111 ? -14.734 3.107 2.896 1 96.75 111 ALA A O 1
ATOM 842 N N . CYS A 1 112 ? -15.75 2.053 4.484 1 95.06 112 CYS A N 1
ATOM 843 C CA . CYS A 1 112 ? -17.031 1.898 3.797 1 95.06 112 CYS A CA 1
ATOM 844 C C . CYS A 1 112 ? -18.125 2.688 4.504 1 95.06 112 CYS A C 1
ATOM 846 O O . CYS A 1 112 ? -18.594 2.293 5.574 1 95.06 112 CYS A O 1
ATOM 848 N N . VAL A 1 113 ? -18.562 3.77 3.871 1 94.25 113 VAL A N 1
ATOM 849 C CA . VAL A 1 113 ? -19.469 4.691 4.547 1 94.25 113 VAL A CA 1
ATOM 850 C C . VAL A 1 113 ? -20.562 5.137 3.584 1 94.25 113 VAL A C 1
ATOM 852 O O . VAL A 1 113 ? -20.453 4.945 2.371 1 94.25 113 VAL A O 1
ATOM 855 N N . HIS A 1 114 ? -21.656 5.688 4.223 1 93.25 114 HIS A N 1
ATOM 856 C CA . HIS A 1 114 ? -22.703 6.277 3.4 1 93.25 114 HIS A CA 1
ATOM 857 C C . HIS A 1 114 ? -22.25 7.617 2.818 1 93.25 114 HIS A C 1
ATOM 859 O O . HIS A 1 114 ? -21.469 8.336 3.439 1 93.25 114 HIS A O 1
ATOM 865 N N . ARG A 1 115 ? -22.812 7.918 1.706 1 92.12 115 ARG A N 1
ATOM 866 C CA . ARG A 1 115 ? -22.422 9.117 0.972 1 92.12 115 ARG A CA 1
ATOM 867 C C . ARG A 1 115 ? -22.609 10.367 1.821 1 92.12 115 ARG A C 1
ATOM 869 O O . ARG A 1 115 ? -21.828 11.32 1.725 1 92.12 115 ARG A O 1
ATOM 876 N N . GLU A 1 116 ? -23.609 10.352 2.672 1 93.5 116 GLU A N 1
ATOM 877 C CA . GLU A 1 116 ? -23.953 11.523 3.467 1 93.5 116 GLU A CA 1
ATOM 878 C C . GLU A 1 116 ? -22.906 11.789 4.539 1 93.5 116 GLU A C 1
ATOM 880 O O . GLU A 1 116 ? -22.859 12.875 5.125 1 93.5 116 GLU A O 1
ATOM 885 N N . GLN A 1 117 ? -22.062 10.812 4.75 1 94.94 117 GLN A N 1
ATOM 886 C CA . GLN A 1 117 ? -21.031 10.945 5.773 1 94.94 117 GLN A CA 1
ATOM 887 C C . GLN A 1 117 ? -19.75 11.539 5.195 1 94.94 117 GLN A C 1
ATOM 889 O O . GLN A 1 117 ? -18.797 11.82 5.93 1 94.94 117 GLN A O 1
ATOM 894 N N . ILE A 1 118 ? -19.75 11.75 3.896 1 96.56 118 ILE A N 1
ATOM 895 C CA . ILE A 1 118 ? -18.531 12.195 3.205 1 96.56 118 ILE A CA 1
ATOM 896 C C . ILE A 1 118 ? -18.625 13.695 2.928 1 96.56 118 ILE A C 1
ATOM 898 O O . ILE A 1 118 ? -19.609 14.164 2.346 1 96.56 118 ILE A O 1
ATOM 902 N N . VAL A 1 119 ? -17.641 14.422 3.348 1 97.62 119 VAL A N 1
ATOM 903 C CA . VAL A 1 119 ? -17.484 15.812 2.951 1 97.62 119 VAL A CA 1
ATOM 904 C C . VAL A 1 119 ? -16.656 15.891 1.667 1 97.62 119 VAL A C 1
ATOM 906 O O . VAL A 1 119 ? -15.445 15.656 1.683 1 97.62 119 VAL A O 1
ATOM 909 N N . MET A 1 120 ? -17.312 16.219 0.623 1 96.12 120 MET A N 1
ATOM 910 C CA . MET A 1 120 ? -16.609 16.344 -0.65 1 96.12 120 MET A CA 1
ATOM 911 C C . MET A 1 120 ? -15.766 17.609 -0.674 1 96.12 120 MET A C 1
ATOM 913 O O . MET A 1 120 ? -16.156 18.641 -0.122 1 96.12 120 MET A O 1
ATOM 917 N N . PRO A 1 121 ? -14.664 17.594 -1.332 1 97.19 121 PRO A N 1
ATOM 918 C CA . PRO A 1 121 ? -13.727 18.719 -1.263 1 97.19 121 PRO A CA 1
ATOM 919 C C . PRO A 1 121 ? -14.078 19.844 -2.225 1 97.19 121 PRO A C 1
ATOM 921 O O . PRO A 1 121 ? -13.398 20.875 -2.25 1 97.19 121 PRO A O 1
ATOM 924 N N . ASP A 1 122 ? -15.156 19.75 -3 1 97.69 122 ASP A N 1
ATOM 925 C CA . ASP A 1 122 ? -15.266 20.594 -4.195 1 97.69 122 ASP A CA 1
ATOM 926 C C . ASP A 1 122 ? -16.453 21.547 -4.086 1 97.69 122 ASP A C 1
ATOM 928 O O . ASP A 1 122 ? -16.969 22.031 -5.098 1 97.69 122 ASP A O 1
ATOM 932 N N . ASN A 1 123 ? -16.875 21.875 -2.871 1 98.38 123 ASN A N 1
ATOM 933 C CA . ASN A 1 123 ? -18.062 22.688 -2.707 1 98.38 123 ASN A CA 1
ATOM 934 C C . ASN A 1 123 ? -17.75 24.016 -2.041 1 98.38 123 ASN A C 1
ATOM 936 O O . ASN A 1 123 ? -18.562 24.547 -1.271 1 98.38 123 ASN A O 1
ATOM 940 N N . GLY A 1 124 ? -16.547 24.531 -2.258 1 98.56 124 GLY A N 1
ATOM 941 C CA . GLY A 1 124 ? -16.203 25.844 -1.739 1 98.56 124 GLY A CA 1
ATOM 942 C C . GLY A 1 124 ? -17.125 26.953 -2.24 1 98.56 124 GLY A C 1
ATOM 943 O O . GLY A 1 124 ? -17.672 26.844 -3.336 1 98.56 124 GLY A O 1
ATOM 944 N N . GLU A 1 125 ? -17.266 27.984 -1.419 1 98.62 125 GLU A N 1
ATOM 945 C CA . GLU A 1 125 ? -18.078 29.141 -1.77 1 98.62 125 GLU A CA 1
ATOM 946 C C . GLU A 1 125 ? -17.312 30.438 -1.532 1 98.62 125 GLU A C 1
ATOM 948 O O . GLU A 1 125 ? -16.578 30.562 -0.55 1 98.62 125 GLU A O 1
ATOM 953 N N . ALA A 1 126 ? -17.594 31.422 -2.533 1 98.75 126 ALA A N 1
ATOM 954 C CA . ALA A 1 126 ? -17.078 32.75 -2.234 1 98.75 126 ALA A CA 1
ATOM 955 C C . ALA A 1 126 ? -17.625 33.25 -0.9 1 98.75 126 ALA A C 1
ATOM 957 O O . ALA A 1 126 ? -18.812 33.156 -0.625 1 98.75 126 ALA A O 1
ATOM 958 N N . GLY A 1 127 ? -16.734 33.75 -0.08 1 98.81 127 GLY A N 1
ATOM 959 C CA . GLY A 1 127 ? -17.125 34.188 1.249 1 98.81 127 GLY A CA 1
ATOM 960 C C . GLY A 1 127 ? -16.656 33.25 2.35 1 98.81 127 GLY A C 1
ATOM 961 O O . GLY A 1 127 ? -16.625 33.656 3.52 1 98.81 127 GLY A O 1
ATOM 962 N N . ASP A 1 128 ? -16.312 32.031 1.982 1 98.88 128 ASP A N 1
ATOM 963 C CA . ASP A 1 128 ? -15.703 31.125 2.957 1 98.88 128 ASP A CA 1
ATOM 964 C C . ASP A 1 128 ? -14.383 31.672 3.473 1 98.88 128 ASP A C 1
ATOM 966 O O . ASP A 1 128 ? -13.758 32.531 2.822 1 98.88 128 ASP A O 1
ATOM 970 N N . VAL A 1 129 ? -14.016 31.219 4.641 1 98.94 129 VAL A N 1
ATOM 971 C CA . VAL A 1 129 ? -12.664 31.438 5.148 1 98.94 129 VAL A CA 1
ATOM 972 C C . VAL A 1 129 ? -11.906 30.109 5.203 1 98.94 129 VAL A C 1
ATOM 974 O O . VAL A 1 129 ? -12.516 29.031 5.168 1 98.94 129 VAL A O 1
ATOM 977 N N . LEU A 1 130 ? -10.578 30.234 5.191 1 98.94 130 LEU A N 1
ATOM 978 C CA . LEU A 1 130 ? -9.695 29.078 5.309 1 98.94 130 LEU A CA 1
ATOM 979 C C . LEU A 1 130 ? -9.258 28.859 6.754 1 98.94 130 LEU A C 1
ATOM 981 O O . LEU A 1 130 ? -8.711 29.766 7.379 1 98.94 130 LEU A O 1
ATOM 985 N N . VAL A 1 131 ? -9.492 27.672 7.258 1 98.94 131 VAL A N 1
ATOM 986 C CA . VAL A 1 131 ? -9.094 27.344 8.617 1 98.94 131 VAL A CA 1
ATOM 987 C C . VAL A 1 131 ? -8.008 26.266 8.586 1 98.94 131 VAL A C 1
ATOM 989 O O . VAL A 1 131 ? -8.156 25.25 7.914 1 98.94 131 VAL A O 1
ATOM 992 N N . LEU A 1 132 ? -6.945 26.5 9.289 1 98.94 132 LEU A N 1
ATOM 993 C CA . LEU A 1 132 ? -5.867 25.531 9.438 1 98.94 132 LEU A CA 1
ATOM 994 C C . LEU A 1 132 ? -5.816 24.984 10.867 1 98.94 132 LEU A C 1
ATOM 996 O O . LEU A 1 132 ? -5.852 25.766 11.828 1 98.94 132 LEU A O 1
ATOM 1000 N N . THR A 1 133 ? -5.613 23.672 10.992 1 98.81 133 THR A N 1
ATOM 1001 C CA . THR A 1 133 ? -5.852 23.094 12.305 1 98.81 133 THR A CA 1
ATOM 1002 C C . THR A 1 133 ? -4.535 22.688 12.969 1 98.81 133 THR A C 1
ATOM 1004 O O . THR A 1 133 ? -4.512 22.328 14.148 1 98.81 133 THR A O 1
ATOM 1007 N N . LYS A 1 134 ? -3.443 22.625 12.273 1 98.25 134 LYS A N 1
ATOM 1008 C CA . LYS A 1 134 ? -2.102 22.438 12.812 1 98.25 134 LYS A CA 1
ATOM 1009 C C . LYS A 1 134 ? -1.14 23.484 12.273 1 98.25 134 LYS A C 1
ATOM 1011 O O . LYS A 1 134 ? -1.307 23.969 11.148 1 98.25 134 LYS A O 1
ATOM 1016 N N . PRO A 1 135 ? -0.111 23.797 13.055 1 98 135 PRO A N 1
ATOM 1017 C CA . PRO A 1 135 ? 0.868 24.766 12.562 1 98 135 PRO A CA 1
ATOM 1018 C C . PRO A 1 135 ? 1.822 24.172 11.531 1 98 135 PRO A C 1
ATOM 1020 O O . PRO A 1 135 ? 1.848 22.953 11.336 1 98 135 PRO A O 1
ATOM 1023 N N . LEU A 1 136 ? 2.537 25.047 10.859 1 98.56 136 LEU A N 1
ATOM 1024 C CA . LEU A 1 136 ? 3.516 24.703 9.836 1 98.56 136 LEU A CA 1
ATOM 1025 C C . LEU A 1 136 ? 4.926 24.703 10.414 1 98.56 136 LEU A C 1
ATOM 1027 O O . LEU A 1 136 ? 5.16 25.234 11.5 1 98.56 136 LEU A O 1
ATOM 1031 N N . GLY A 1 137 ? 5.836 24 9.688 1 98.5 137 GLY A N 1
ATOM 1032 C CA . GLY A 1 137 ? 7.242 24.109 10.039 1 98.5 137 GLY A CA 1
ATOM 1033 C C . GLY A 1 137 ? 7.871 22.797 10.453 1 98.5 137 GLY A C 1
ATOM 1034 O O . GLY A 1 137 ? 8.992 22.766 10.961 1 98.5 137 GLY A O 1
ATOM 1035 N N . THR A 1 138 ? 7.258 21.656 10.227 1 98 138 THR A N 1
ATOM 1036 C CA . THR A 1 138 ? 7.754 20.375 10.703 1 98 138 THR A CA 1
ATOM 1037 C C . THR A 1 138 ? 9.047 20 9.992 1 98 138 THR A C 1
ATOM 1039 O O . THR A 1 138 ? 9.953 19.422 10.594 1 98 138 THR A O 1
ATOM 1042 N N . GLN A 1 139 ? 9.133 20.297 8.711 1 97.88 139 GLN A N 1
ATOM 1043 C CA . GLN A 1 139 ? 10.367 20 7.988 1 97.88 139 GLN A CA 1
ATOM 1044 C C . GLN A 1 139 ? 11.547 20.75 8.602 1 97.88 139 GLN A C 1
ATOM 1046 O O . GLN A 1 139 ? 12.617 20.156 8.805 1 97.88 139 GLN A O 1
ATOM 1051 N N . VAL A 1 140 ? 11.367 22.031 8.891 1 97.94 140 VAL A N 1
ATOM 1052 C CA . VAL A 1 140 ? 12.406 22.859 9.492 1 97.94 140 VAL A CA 1
ATOM 1053 C C . VAL A 1 140 ? 12.805 22.281 10.844 1 97.94 140 VAL A C 1
ATOM 1055 O O . VAL A 1 140 ? 13.992 22.141 11.148 1 97.94 140 VAL A O 1
ATOM 1058 N N . ALA A 1 141 ? 11.812 21.922 11.641 1 97.56 141 ALA A N 1
ATOM 1059 C CA . ALA A 1 141 ? 12.031 21.422 12.992 1 97.56 141 ALA A CA 1
ATOM 1060 C C . ALA A 1 141 ? 12.883 20.156 12.977 1 97.56 141 ALA A C 1
ATOM 1062 O O . ALA A 1 141 ? 13.859 20.047 13.719 1 97.56 141 ALA A O 1
ATOM 1063 N N . VAL A 1 142 ? 12.531 19.203 12.133 1 97.31 142 VAL A N 1
ATOM 1064 C CA . VAL A 1 142 ? 13.203 17.906 12.07 1 97.31 142 VAL A CA 1
ATOM 1065 C C . VAL A 1 142 ? 14.641 18.094 11.586 1 97.31 142 VAL A C 1
ATOM 1067 O O . VAL A 1 142 ? 15.57 17.516 12.156 1 97.31 142 VAL A O 1
ATOM 1070 N N . ASN A 1 143 ? 14.875 18.938 10.633 1 96.81 143 ASN A N 1
ATOM 1071 C CA . ASN A 1 143 ? 16.203 19.156 10.102 1 96.81 143 ASN A CA 1
ATOM 1072 C C . ASN A 1 143 ? 17.094 19.906 11.102 1 96.81 143 ASN A C 1
ATOM 1074 O O . ASN A 1 143 ? 18.266 19.578 11.258 1 96.81 143 ASN A O 1
ATOM 1078 N N . ALA A 1 144 ? 16.516 20.891 11.703 1 97.31 144 ALA A N 1
ATOM 1079 C CA . ALA A 1 144 ? 17.281 21.625 12.719 1 97.31 144 ALA A CA 1
ATOM 1080 C C . ALA A 1 144 ? 17.766 20.688 13.82 1 97.31 144 ALA A C 1
ATOM 1082 O O . ALA A 1 144 ? 18.906 20.797 14.281 1 97.31 144 ALA A O 1
ATOM 1083 N N . HIS A 1 145 ? 16.922 19.812 14.25 1 97.12 145 HIS A N 1
ATOM 1084 C CA . HIS A 1 145 ? 17.297 18.844 15.273 1 97.12 145 HIS A CA 1
ATOM 1085 C C . HIS A 1 145 ? 18.422 17.953 14.789 1 97.12 145 HIS A C 1
ATOM 1087 O O . HIS A 1 145 ? 19.344 17.641 15.555 1 97.12 145 HIS A O 1
ATOM 1093 N N . GLN A 1 146 ? 18.391 17.547 13.562 1 95.38 146 GLN A N 1
ATOM 1094 C CA . GLN A 1 146 ? 19.438 16.719 12.984 1 95.38 146 GLN A CA 1
ATOM 1095 C C . GLN A 1 146 ? 20.781 17.469 12.961 1 95.38 146 GLN A C 1
ATOM 1097 O O . GLN A 1 146 ? 21.844 16.859 13.07 1 95.38 146 GLN A O 1
ATOM 1102 N N . TRP A 1 147 ? 20.75 18.812 12.812 1 95.94 147 TRP A N 1
ATOM 1103 C CA . TRP A 1 147 ? 21.969 19.625 12.766 1 95.94 147 TRP A CA 1
ATOM 1104 C C . TRP A 1 147 ? 22.703 19.594 14.094 1 95.94 147 TRP A C 1
ATOM 1106 O O . TRP A 1 147 ? 23.906 19.797 14.148 1 95.94 147 TRP A O 1
ATOM 1116 N N . LEU A 1 148 ? 21.969 19.312 15.172 1 95.06 148 LEU A N 1
ATOM 1117 C CA . LEU A 1 148 ? 22.594 19.203 16.484 1 95.06 148 LEU A CA 1
ATOM 1118 C C . LEU A 1 148 ? 23.641 18.094 16.5 1 95.06 148 LEU A C 1
ATOM 1120 O O . LEU A 1 148 ? 24.625 18.172 17.25 1 95.06 148 LEU A O 1
ATOM 1124 N N . ASP A 1 149 ? 23.484 17.109 15.672 1 93.12 149 ASP A N 1
ATOM 1125 C CA . ASP A 1 149 ? 24.359 15.945 15.664 1 93.12 149 ASP A CA 1
ATOM 1126 C C . ASP A 1 149 ? 25.453 16.094 14.602 1 93.12 149 ASP A C 1
ATOM 1128 O O . ASP A 1 149 ? 26.203 15.141 14.344 1 93.12 149 ASP A O 1
ATOM 1132 N N . ARG A 1 150 ? 25.531 17.25 13.938 1 92.44 150 ARG A N 1
ATOM 1133 C CA . ARG A 1 150 ? 26.469 17.406 12.828 1 92.44 150 ARG A CA 1
ATOM 1134 C C . ARG A 1 150 ? 27.672 18.25 13.242 1 92.44 150 ARG A C 1
ATOM 1136 O O . ARG A 1 150 ? 28.281 18.938 12.414 1 92.44 150 ARG A O 1
ATOM 1143 N N . GLY A 1 151 ? 27.922 18.344 14.531 1 91.31 151 GLY A N 1
ATOM 1144 C CA . GLY A 1 151 ? 29.109 19.016 15.047 1 91.31 151 GLY A CA 1
ATOM 1145 C C . GLY A 1 151 ? 29.141 20.5 14.719 1 91.31 151 GLY A C 1
ATOM 1146 O O . GLY A 1 151 ? 28.141 21.203 14.891 1 91.31 151 GLY A O 1
ATOM 1147 N N . GLU A 1 152 ? 30.297 20.875 14.305 1 92 152 GLU A N 1
ATOM 1148 C CA . GLU A 1 152 ? 30.531 22.297 14.07 1 92 152 GLU A CA 1
ATOM 1149 C C . GLU A 1 152 ? 29.688 22.812 12.898 1 92 152 GLU A C 1
ATOM 1151 O O . GLU A 1 152 ? 29.156 23.922 12.945 1 92 152 GLU A O 1
ATOM 1156 N N . GLU A 1 153 ? 29.594 22.016 11.883 1 92.69 153 GLU A N 1
ATOM 1157 C CA . GLU A 1 153 ? 28.812 22.391 10.703 1 92.69 153 GLU A CA 1
ATOM 1158 C C . GLU A 1 153 ? 27.344 22.609 11.055 1 92.69 153 GLU A C 1
ATOM 1160 O O . GLU A 1 153 ? 26.719 23.562 10.57 1 92.69 153 GLU A O 1
ATOM 1165 N N . GLY A 1 154 ? 26.828 21.844 11.891 1 93.56 154 GLY A N 1
ATOM 1166 C CA . GLY A 1 154 ? 25.453 21.953 12.336 1 93.56 154 GLY A CA 1
ATOM 1167 C C . GLY A 1 154 ? 25.219 23.172 13.219 1 93.56 154 GLY A C 1
ATOM 1168 O O . GLY A 1 154 ? 24.219 23.875 13.062 1 93.56 154 GLY A O 1
ATOM 1169 N N . MET A 1 155 ? 26.172 23.422 14 1 91.38 155 MET A N 1
ATOM 1170 C CA . MET A 1 155 ? 26.047 24.547 14.914 1 91.38 155 MET A CA 1
ATOM 1171 C C . MET A 1 155 ? 26.062 25.875 14.156 1 91.38 155 MET A C 1
ATOM 1173 O O . MET A 1 155 ? 25.391 26.828 14.547 1 91.38 155 MET A O 1
ATOM 1177 N N . LYS A 1 156 ? 26.938 25.906 13.125 1 93.31 156 LYS A N 1
ATOM 1178 C CA . LYS A 1 156 ? 27 27.094 12.297 1 93.31 156 LYS A CA 1
ATOM 1179 C C . LYS A 1 156 ? 25.625 27.406 11.68 1 93.31 156 LYS A C 1
ATOM 1181 O O . LYS A 1 156 ? 25.219 28.562 11.609 1 93.31 156 LYS A O 1
ATOM 1186 N N . LEU A 1 157 ? 24.844 26.375 11.258 1 94.12 157 LEU A N 1
ATOM 1187 C CA . LEU A 1 157 ? 23.531 26.5 10.641 1 94.12 157 LEU A CA 1
ATOM 1188 C C . LEU A 1 157 ? 22.5 26.984 11.664 1 94.12 157 LEU A C 1
ATOM 1190 O O . LEU A 1 157 ? 21.578 27.734 11.312 1 94.12 157 LEU A O 1
ATOM 1194 N N . LEU A 1 158 ? 22.672 26.703 12.891 1 95.44 158 LEU A N 1
ATOM 1195 C CA . LEU A 1 158 ? 21.734 27.047 13.945 1 95.44 158 LEU A CA 1
ATOM 1196 C C . LEU A 1 158 ? 21.922 28.5 14.406 1 95.44 158 LEU A C 1
ATOM 1198 O O . LEU A 1 158 ? 21.078 29.047 15.094 1 95.44 158 LEU A O 1
ATOM 1202 N N . GLY A 1 159 ? 22.984 29.125 14.055 1 92.81 159 GLY A N 1
ATOM 1203 C CA . GLY A 1 159 ? 23.25 30.547 14.234 1 92.81 159 GLY A CA 1
ATOM 1204 C C . GLY A 1 159 ? 23.156 30.984 15.68 1 92.81 159 GLY A C 1
ATOM 1205 O O . GLY A 1 159 ? 22.562 32.031 15.984 1 92.81 159 GLY A O 1
ATOM 1206 N N . GLY A 1 160 ? 23.562 30.234 16.594 1 90.62 160 GLY A N 1
ATOM 1207 C CA . GLY A 1 160 ? 23.609 30.625 17.984 1 90.62 160 GLY A CA 1
ATOM 1208 C C . GLY A 1 160 ? 22.344 30.281 18.75 1 90.62 160 GLY A C 1
ATOM 1209 O O . GLY A 1 160 ? 22.234 30.562 19.938 1 90.62 160 GLY A O 1
ATOM 1210 N N . MET A 1 161 ? 21.469 29.672 18.094 1 93.5 161 MET A N 1
ATOM 1211 C CA . MET A 1 161 ? 20.281 29.219 18.812 1 93.5 161 MET A CA 1
ATOM 1212 C C . MET A 1 161 ? 20.641 28.172 19.859 1 93.5 161 MET A C 1
ATOM 1214 O O . MET A 1 161 ? 21.5 27.328 19.609 1 93.5 161 MET A O 1
ATOM 1218 N N . SER A 1 162 ? 19.953 28.25 21 1 92.88 162 SER A N 1
ATOM 1219 C CA . SER A 1 162 ? 20.266 27.297 22.062 1 92.88 162 SER A CA 1
ATOM 1220 C C . SER A 1 162 ? 19.797 25.891 21.703 1 92.88 162 SER A C 1
ATOM 1222 O O . SER A 1 162 ? 18.797 25.734 21 1 92.88 162 SER A O 1
ATOM 1224 N N . VAL A 1 163 ? 20.469 24.969 22.266 1 94.56 163 VAL A N 1
ATOM 1225 C CA . VAL A 1 163 ? 20.094 23.562 22.094 1 94.56 163 VAL A CA 1
ATOM 1226 C C . VAL A 1 163 ? 18.672 23.359 22.625 1 94.56 163 VAL A C 1
ATOM 1228 O O . VAL A 1 163 ? 17.875 22.641 22.016 1 94.56 163 VAL A O 1
ATOM 1231 N N . GLU A 1 164 ? 18.359 24 23.672 1 93.06 164 GLU A N 1
ATOM 1232 C CA . GLU A 1 164 ? 17.047 23.891 24.297 1 93.06 164 GLU A CA 1
ATOM 1233 C C . GLU A 1 164 ? 15.945 24.406 23.359 1 93.06 164 GLU A C 1
ATOM 1235 O O . GLU A 1 164 ? 14.883 23.781 23.25 1 93.06 164 GLU A O 1
ATOM 1240 N N . SER A 1 165 ? 16.188 25.453 22.703 1 92.56 165 SER A N 1
ATOM 1241 C CA . SER A 1 165 ? 15.211 26.031 21.781 1 92.56 165 SER A CA 1
ATOM 1242 C C . SER A 1 165 ? 14.961 25.109 20.578 1 92.56 165 SER A C 1
ATOM 1244 O O . SER A 1 165 ? 13.82 24.953 20.141 1 92.56 165 SER A O 1
ATOM 1246 N N . VAL A 1 166 ? 16.016 24.5 20.109 1 95.31 166 VAL A N 1
ATOM 1247 C CA . VAL A 1 166 ? 15.906 23.578 18.984 1 95.31 166 VAL A CA 1
ATOM 1248 C C . VAL A 1 166 ? 15.133 22.344 19.406 1 95.31 166 VAL A C 1
ATOM 1250 O O . VAL A 1 166 ? 14.273 21.844 18.656 1 95.31 166 VAL A O 1
ATOM 1253 N N . LYS A 1 167 ? 15.422 21.875 20.562 1 94.44 167 LYS A N 1
ATOM 1254 C CA . LYS A 1 167 ? 14.734 20.703 21.078 1 94.44 167 LYS A CA 1
ATOM 1255 C C . LYS A 1 167 ? 13.25 20.984 21.281 1 94.44 167 LYS A C 1
ATOM 1257 O O . LYS A 1 167 ? 12.406 20.141 20.969 1 94.44 167 LYS A O 1
ATOM 1262 N N . LYS A 1 168 ? 12.93 22.094 21.797 1 94.12 168 LYS A N 1
ATOM 1263 C CA . LYS A 1 168 ? 11.531 22.469 22 1 94.12 168 LYS A CA 1
ATOM 1264 C C . LYS A 1 168 ? 10.789 22.531 20.672 1 94.12 168 LYS A C 1
ATOM 1266 O O . LYS A 1 168 ? 9.656 22.047 20.562 1 94.12 168 LYS A O 1
ATOM 1271 N N . LEU A 1 169 ? 11.414 23.172 19.703 1 95.44 169 LEU A N 1
ATOM 1272 C CA . LEU A 1 169 ? 10.859 23.203 18.359 1 95.44 169 LEU A CA 1
ATOM 1273 C C . LEU A 1 169 ? 10.602 21.797 17.828 1 95.44 169 LEU A C 1
ATOM 1275 O O . LEU A 1 169 ? 9.523 21.5 17.312 1 95.44 169 LEU A O 1
ATOM 1279 N N . TYR A 1 170 ? 11.539 20.953 18.047 1 96.38 170 TYR A N 1
ATOM 1280 C CA . TYR A 1 170 ? 11.461 19.562 17.578 1 96.38 170 TYR A CA 1
ATOM 1281 C C . TYR A 1 170 ? 10.32 18.828 18.266 1 96.38 170 TYR A C 1
ATOM 1283 O O . TYR A 1 170 ? 9.531 18.141 17.594 1 96.38 170 TYR A O 1
ATOM 1291 N N . PHE A 1 171 ? 10.148 18.922 19.516 1 95.81 171 PHE A N 1
ATOM 1292 C CA . PHE A 1 171 ? 9.133 18.188 20.25 1 95.81 171 PHE A CA 1
ATOM 1293 C C . PHE A 1 171 ? 7.742 18.719 19.938 1 95.81 171 PHE A C 1
ATOM 1295 O O . PHE A 1 171 ? 6.773 17.969 19.906 1 95.81 171 PHE A O 1
ATOM 1302 N N . ARG A 1 172 ? 7.656 20 19.719 1 95.81 172 ARG A N 1
ATOM 1303 C CA . ARG A 1 172 ? 6.383 20.547 19.25 1 95.81 172 ARG A CA 1
ATOM 1304 C C . ARG A 1 172 ? 5.996 19.969 17.891 1 95.81 172 ARG A C 1
ATOM 1306 O O . ARG A 1 172 ? 4.836 19.625 17.672 1 95.81 172 ARG A O 1
ATOM 1313 N N . ALA A 1 173 ? 7.008 19.875 17.031 1 97 173 ALA A N 1
ATOM 1314 C CA . ALA A 1 173 ? 6.766 19.297 15.711 1 97 173 ALA A CA 1
ATOM 1315 C C . ALA A 1 173 ? 6.363 17.828 15.828 1 97 173 ALA A C 1
ATOM 1317 O O . ALA A 1 173 ? 5.445 17.375 15.141 1 97 173 ALA A O 1
ATOM 1318 N N . LEU A 1 174 ? 7.027 17.125 16.719 1 96.75 174 LEU A N 1
ATOM 1319 C CA . LEU A 1 174 ? 6.715 15.711 16.953 1 96.75 174 LEU A CA 1
ATOM 1320 C C . LEU A 1 174 ? 5.281 15.547 17.438 1 96.75 174 LEU A C 1
ATOM 1322 O O . LEU A 1 174 ? 4.555 14.672 16.953 1 96.75 174 LEU A O 1
ATOM 1326 N N . ASP A 1 175 ? 4.93 16.375 18.328 1 95.75 175 ASP A N 1
ATOM 1327 C CA . ASP A 1 175 ? 3.572 16.344 18.859 1 95.75 175 ASP A CA 1
ATOM 1328 C C . ASP A 1 175 ? 2.547 16.656 17.766 1 95.75 175 ASP A C 1
ATOM 1330 O O . ASP A 1 175 ? 1.514 15.992 17.688 1 95.75 175 ASP A O 1
ATOM 1334 N N . SER A 1 176 ? 2.811 17.609 16.984 1 96.88 176 SER A N 1
ATOM 1335 C CA . SER A 1 176 ? 1.915 17.984 15.891 1 96.88 176 SER A CA 1
ATOM 1336 C C . SER A 1 176 ? 1.76 16.859 14.883 1 96.88 176 SER A C 1
ATOM 1338 O O . SER A 1 176 ? 0.641 16.516 14.5 1 96.88 176 SER A O 1
ATOM 1340 N N . MET A 1 177 ? 2.887 16.266 14.492 1 97.88 177 MET A N 1
ATOM 1341 C CA . MET A 1 177 ? 2.883 15.234 13.461 1 97.88 177 MET A CA 1
ATOM 1342 C C . MET A 1 177 ? 2.18 13.977 13.945 1 97.88 177 MET A C 1
ATOM 1344 O O . MET A 1 177 ? 1.537 13.273 13.164 1 97.88 177 MET A O 1
ATOM 1348 N N . SER A 1 178 ? 2.273 13.68 15.203 1 97.75 178 SER A N 1
ATOM 1349 C CA . SER A 1 178 ? 1.676 12.461 15.727 1 97.75 178 SER A CA 1
ATOM 1350 C C . SER A 1 178 ? 0.21 12.672 16.094 1 97.75 178 SER A C 1
ATOM 1352 O O . SER A 1 178 ? -0.526 11.703 16.312 1 97.75 178 SER A O 1
ATOM 1354 N N . HIS A 1 179 ? -0.209 13.898 16.172 1 97.5 179 HIS A N 1
ATOM 1355 C CA . HIS A 1 179 ? -1.586 14.219 16.531 1 97.5 179 HIS A CA 1
ATOM 1356 C C . HIS A 1 179 ? -2.553 13.82 15.43 1 97.5 179 HIS A C 1
ATOM 1358 O O . HIS A 1 179 ? -2.352 14.188 14.266 1 97.5 179 HIS A O 1
ATOM 1364 N N . LEU A 1 180 ? -3.58 13.078 15.789 1 98.62 180 LEU A N 1
ATOM 1365 C CA . LEU A 1 180 ? -4.594 12.672 14.812 1 98.62 180 LEU A CA 1
ATOM 1366 C C . LEU A 1 180 ? -5.512 13.836 14.477 1 98.62 180 LEU A C 1
ATOM 1368 O O . LEU A 1 180 ? -5.945 14.578 15.359 1 98.62 180 LEU A O 1
ATOM 1372 N N . ASN A 1 181 ? -5.832 14.016 13.258 1 98.62 181 ASN A N 1
ATOM 1373 C CA . ASN A 1 181 ? -6.781 15.031 12.812 1 98.62 181 ASN A CA 1
ATOM 1374 C C . ASN A 1 181 ? -8.227 14.602 13.07 1 98.62 181 ASN A C 1
ATOM 1376 O O . ASN A 1 181 ? -9.156 15.172 12.508 1 98.62 181 ASN A O 1
ATOM 1380 N N . LYS A 1 182 ? -8.422 13.641 13.906 1 98.56 182 LYS A N 1
ATOM 1381 C CA . LYS A 1 182 ? -9.688 12.93 14.086 1 98.56 182 LYS A CA 1
ATOM 1382 C C . LYS A 1 182 ? -10.758 13.859 14.648 1 98.56 182 LYS A C 1
ATOM 1384 O O . LYS A 1 182 ? -11.875 13.914 14.133 1 98.56 182 LYS A O 1
ATOM 1389 N N . THR A 1 183 ? -10.453 14.57 15.695 1 98.62 183 THR A N 1
ATOM 1390 C CA . THR A 1 183 ? -11.438 15.445 16.328 1 98.62 183 THR A CA 1
ATOM 1391 C C . THR A 1 183 ? -11.867 16.562 15.383 1 98.62 183 THR A C 1
ATOM 1393 O O . THR A 1 183 ? -13.062 16.828 15.242 1 98.62 183 THR A O 1
ATOM 1396 N N . ALA A 1 184 ? -10.906 17.172 14.727 1 98.75 184 ALA A N 1
ATOM 1397 C CA . ALA A 1 184 ? -11.242 18.203 13.734 1 98.75 184 ALA A CA 1
ATOM 1398 C C . ALA A 1 184 ? -12.148 17.625 12.648 1 98.75 184 ALA A C 1
ATOM 1400 O O . ALA A 1 184 ? -13.141 18.25 12.266 1 98.75 184 ALA A O 1
ATOM 1401 N N . SER A 1 185 ? -11.812 16.516 12.164 1 98.69 185 SER A N 1
ATOM 1402 C CA . SER A 1 185 ? -12.594 15.844 11.133 1 98.69 185 SER A CA 1
ATOM 1403 C C . SER A 1 185 ? -14.031 15.602 11.594 1 98.69 185 SER A C 1
ATOM 1405 O O . SER A 1 185 ? -14.977 15.805 10.828 1 98.69 185 SER A O 1
ATOM 1407 N N . SER A 1 186 ? -14.234 15.18 12.805 1 98.38 186 SER A N 1
ATOM 1408 C CA . SER A 1 186 ? -15.547 14.82 13.336 1 98.38 186 SER A CA 1
ATOM 1409 C C . SER A 1 186 ? -16.484 16.031 13.375 1 98.38 186 SER A C 1
ATOM 1411 O O . SER A 1 186 ? -17.703 15.867 13.438 1 98.38 186 SER A O 1
ATOM 1413 N N . LEU A 1 187 ? -15.93 17.172 13.336 1 98.62 187 LEU A N 1
ATOM 1414 C CA . LEU A 1 187 ? -16.719 18.406 13.461 1 98.62 187 LEU A CA 1
ATOM 1415 C C . LEU A 1 187 ? -17.094 18.938 12.086 1 98.62 187 LEU A C 1
ATOM 1417 O O . LEU A 1 187 ? -17.922 19.859 11.977 1 98.62 187 LEU A O 1
ATOM 1421 N N . MET A 1 188 ? -16.547 18.406 11.023 1 98.56 188 MET A N 1
ATOM 1422 C CA . MET A 1 188 ? -16.672 18.969 9.68 1 98.56 188 MET A CA 1
ATOM 1423 C C . MET A 1 188 ? -18.141 19 9.234 1 98.56 188 MET A C 1
ATOM 1425 O O . MET A 1 188 ? -18.609 20.016 8.711 1 98.56 188 MET A O 1
ATOM 1429 N N . LEU A 1 189 ? -18.859 17.891 9.445 1 97.56 189 LEU A N 1
ATOM 1430 C CA . LEU A 1 189 ? -20.266 17.828 9.039 1 97.56 189 LEU A CA 1
ATOM 1431 C C . LEU A 1 189 ? -21.109 18.781 9.875 1 97.56 189 LEU A C 1
ATOM 1433 O O . LEU A 1 189 ? -21.984 19.469 9.352 1 97.56 189 LEU A O 1
ATOM 1437 N N . LYS A 1 190 ? -20.828 18.734 11.195 1 98 190 LYS A N 1
ATOM 1438 C CA . LYS A 1 190 ? -21.562 19.594 12.125 1 98 190 LYS A CA 1
ATOM 1439 C C . LYS A 1 190 ? -21.516 21.047 11.688 1 98 190 LYS A C 1
ATOM 1441 O O . LYS A 1 190 ? -22.531 21.766 11.742 1 98 190 LYS A O 1
ATOM 1446 N N . TYR A 1 191 ? -20.359 21.453 11.18 1 98.69 191 TYR A N 1
ATOM 1447 C CA . TYR A 1 191 ? -20.188 22.859 10.859 1 98.69 191 TYR A CA 1
ATOM 1448 C C . TYR A 1 191 ? -20.219 23.094 9.352 1 98.69 191 TYR A C 1
ATOM 1450 O O . TYR A 1 191 ? -19.75 24.125 8.859 1 98.69 191 TYR A O 1
ATOM 1458 N N . GLU A 1 192 ? -20.688 22.156 8.641 1 98.31 192 GLU A N 1
ATOM 1459 C CA . GLU A 1 192 ? -21 22.281 7.223 1 98.31 192 GLU A CA 1
ATOM 1460 C C . GLU A 1 192 ? -19.781 22.703 6.414 1 98.31 192 GLU A C 1
ATOM 1462 O O . GLU A 1 192 ? -19.828 23.672 5.656 1 98.31 192 GLU A O 1
ATOM 1467 N N . CYS A 1 193 ? -18.719 21.984 6.594 1 98.75 193 CYS A N 1
ATOM 1468 C CA . CYS A 1 193 ? -17.5 22.219 5.832 1 98.75 193 CYS A CA 1
ATOM 1469 C C . CYS A 1 193 ? -17.734 22.062 4.34 1 98.75 193 CYS A C 1
ATOM 1471 O O . CYS A 1 193 ? -18.359 21.078 3.91 1 98.75 193 CYS A O 1
ATOM 1473 N N . HIS A 1 194 ? -17.219 22.984 3.537 1 98.75 194 HIS A N 1
ATOM 1474 C CA . HIS A 1 194 ? -17.484 23 2.104 1 98.75 194 HIS A CA 1
ATOM 1475 C C . HIS A 1 194 ? -16.406 22.25 1.329 1 98.75 194 HIS A C 1
ATOM 1477 O O . HIS A 1 194 ? -16.594 21.922 0.158 1 98.75 194 HIS A O 1
ATOM 1483 N N . GLY A 1 195 ? -15.32 22.062 1.956 1 97.88 195 GLY A N 1
ATOM 1484 C CA . GLY A 1 195 ? -14.164 21.406 1.374 1 97.88 195 GLY A CA 1
ATOM 1485 C C . GLY A 1 195 ? -12.961 21.391 2.293 1 97.88 195 GLY A C 1
ATOM 1486 O O . GLY A 1 195 ? -12.781 22.297 3.109 1 97.88 195 GLY A O 1
ATOM 1487 N N . CYS A 1 196 ? -12.125 20.406 2.053 1 98.56 196 CYS A N 1
ATOM 1488 C CA . CYS A 1 196 ? -10.992 20.25 2.959 1 98.56 196 CYS A CA 1
ATOM 1489 C C . CYS A 1 196 ? -9.883 19.438 2.305 1 98.56 196 CYS A C 1
ATOM 1491 O O . CYS A 1 196 ? -10.148 18.594 1.438 1 98.56 196 CYS A O 1
ATOM 1493 N N . THR A 1 197 ? -8.695 19.688 2.627 1 98.31 197 THR A N 1
ATOM 1494 C CA . THR A 1 197 ? -7.52 18.859 2.359 1 98.31 197 THR A CA 1
ATOM 1495 C C . THR A 1 197 ? -6.582 18.844 3.564 1 98.31 197 THR A C 1
ATOM 1497 O O . THR A 1 197 ? -6.746 19.641 4.496 1 98.31 197 THR A O 1
ATOM 1500 N N . ASP A 1 198 ? -5.762 17.906 3.65 1 98.31 198 ASP A N 1
ATOM 1501 C CA . ASP A 1 198 ? -4.688 17.984 4.637 1 98.31 198 ASP A CA 1
ATOM 1502 C C . ASP A 1 198 ? -3.412 18.547 4.016 1 98.31 198 ASP A C 1
ATOM 1504 O O . ASP A 1 198 ? -3.17 18.391 2.82 1 98.31 198 ASP A O 1
ATOM 1508 N N . VAL A 1 199 ? -2.641 19.234 4.793 1 98.44 199 VAL A N 1
ATOM 1509 C CA . VAL A 1 199 ? -1.414 19.875 4.332 1 98.44 199 VAL A CA 1
ATOM 1510 C C . VAL A 1 199 ? -0.223 18.953 4.578 1 98.44 199 VAL A C 1
ATOM 1512 O O . VAL A 1 199 ? 0.179 18.734 5.727 1 98.44 199 VAL A O 1
ATOM 1515 N N . THR A 1 200 ? 0.369 18.469 3.496 1 96.81 200 THR A N 1
ATOM 1516 C CA . THR A 1 200 ? 1.448 17.484 3.631 1 96.81 200 THR A CA 1
ATOM 1517 C C . THR A 1 200 ? 2.639 17.875 2.76 1 96.81 200 THR A C 1
ATOM 1519 O O . THR A 1 200 ? 3.275 18.906 2.992 1 96.81 200 THR A O 1
ATOM 1522 N N . GLY A 1 201 ? 2.979 17.203 1.785 1 94.81 201 GLY A N 1
ATOM 1523 C CA . GLY A 1 201 ? 4.25 17.297 1.088 1 94.81 201 GLY A CA 1
ATOM 1524 C C . GLY A 1 201 ? 4.336 18.484 0.158 1 94.81 201 GLY A C 1
ATOM 1525 O O . GLY A 1 201 ? 5.43 18.953 -0.155 1 94.81 201 GLY A O 1
ATOM 1526 N N . PHE A 1 202 ? 3.27 18.984 -0.236 1 95.69 202 PHE A N 1
ATOM 1527 C CA . PHE A 1 202 ? 3.293 20.094 -1.193 1 95.69 202 PHE A CA 1
ATOM 1528 C C . PHE A 1 202 ? 3.227 21.438 -0.476 1 95.69 202 PHE A C 1
ATOM 1530 O O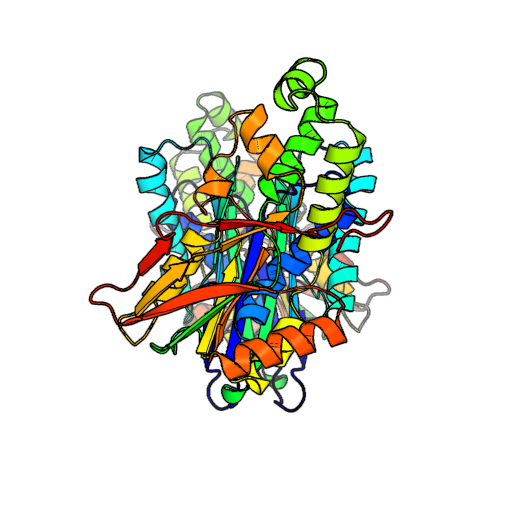 . PHE A 1 202 ? 3.15 22.484 -1.119 1 95.69 202 PHE A O 1
ATOM 1537 N N . GLY A 1 203 ? 3.197 21.375 0.888 1 98.12 203 GLY A N 1
ATOM 1538 C CA . GLY A 1 203 ? 3.078 22.609 1.656 1 98.12 203 GLY A CA 1
ATOM 1539 C C . GLY A 1 203 ? 1.688 23.219 1.602 1 98.12 203 GLY A C 1
ATOM 1540 O O . GLY A 1 203 ? 0.826 22.734 0.863 1 98.12 203 GLY A O 1
ATOM 1541 N N . ILE A 1 204 ? 1.528 24.25 2.367 1 98.69 204 ILE A N 1
ATOM 1542 C CA . ILE A 1 204 ? 0.209 24.859 2.52 1 98.69 204 ILE A CA 1
ATOM 1543 C C . ILE A 1 204 ? -0.243 25.453 1.187 1 98.69 204 ILE A C 1
ATOM 1545 O O . ILE A 1 204 ? -1.407 25.312 0.802 1 98.69 204 ILE A O 1
ATOM 1549 N N . LYS A 1 205 ? 0.613 26.078 0.469 1 98.56 205 LYS A N 1
ATOM 1550 C CA . LYS A 1 205 ? 0.26 26.688 -0.814 1 98.56 205 LYS A CA 1
ATOM 1551 C C . LYS A 1 205 ? -0.084 25.609 -1.846 1 98.56 205 LYS A C 1
ATOM 1553 O O . LYS A 1 205 ? -1.064 25.75 -2.582 1 98.56 205 LYS A O 1
ATOM 1558 N N . GLY A 1 206 ? 0.781 24.578 -1.911 1 98.25 206 GLY A N 1
ATOM 1559 C CA . GLY A 1 206 ? 0.547 23.516 -2.863 1 98.25 206 GLY A CA 1
ATOM 1560 C C . GLY A 1 206 ? -0.778 22.797 -2.65 1 98.25 206 GLY A C 1
ATOM 1561 O O . GLY A 1 206 ? -1.534 22.594 -3.6 1 98.25 206 GLY A O 1
ATOM 1562 N N . HIS A 1 207 ? -1.094 22.438 -1.438 1 98.44 207 HIS A N 1
ATOM 1563 C CA . HIS A 1 207 ? -2.338 21.734 -1.151 1 98.44 207 HIS A CA 1
ATOM 1564 C C . HIS A 1 207 ? -3.541 22.656 -1.3 1 98.44 207 HIS A C 1
ATOM 1566 O O . HIS A 1 207 ? -4.621 22.219 -1.705 1 98.44 207 HIS A O 1
ATOM 1572 N N . ALA A 1 208 ? -3.35 23.891 -0.945 1 98.75 208 ALA A N 1
ATOM 1573 C CA . ALA A 1 208 ? -4.414 24.859 -1.202 1 98.75 208 ALA A C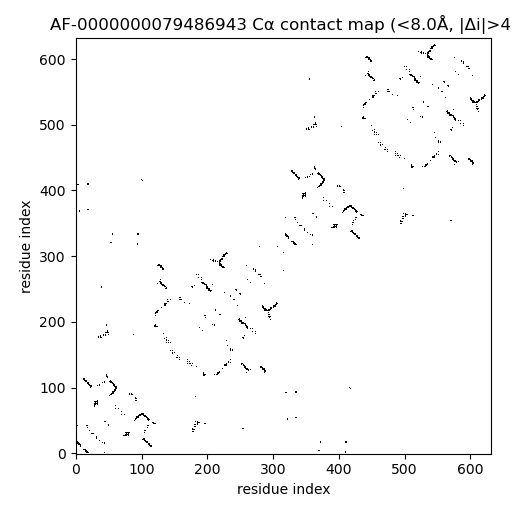A 1
ATOM 1574 C C . ALA A 1 208 ? -4.703 24.969 -2.697 1 98.75 208 ALA A C 1
ATOM 1576 O O . ALA A 1 208 ? -5.859 25.094 -3.105 1 98.75 208 ALA A O 1
ATOM 1577 N N . ASN A 1 209 ? -3.678 25.016 -3.469 1 98.62 209 ASN A N 1
ATOM 1578 C CA . ASN A 1 209 ? -3.848 25.078 -4.914 1 98.62 209 ASN A CA 1
ATOM 1579 C C . ASN A 1 209 ? -4.586 23.844 -5.449 1 98.62 209 ASN A C 1
ATOM 1581 O O . ASN A 1 209 ? -5.453 23.969 -6.316 1 98.62 209 ASN A O 1
ATOM 1585 N N . ASN A 1 210 ? -4.199 22.688 -4.988 1 97.69 210 ASN A N 1
ATOM 1586 C CA . ASN A 1 210 ? -4.918 21.484 -5.367 1 97.69 210 ASN A CA 1
ATOM 1587 C C . ASN A 1 210 ? -6.395 21.562 -4.992 1 97.69 210 ASN A C 1
ATOM 1589 O O . ASN A 1 210 ? -7.262 21.141 -5.762 1 97.69 210 ASN A O 1
ATOM 1593 N N . LEU A 1 211 ? -6.676 22.094 -3.82 1 98.19 211 LEU A N 1
ATOM 1594 C CA . LEU A 1 211 ? -8.047 22.25 -3.346 1 98.19 211 LEU A CA 1
ATOM 1595 C C . LEU A 1 211 ? -8.82 23.219 -4.227 1 98.19 211 LEU A C 1
ATOM 1597 O O . LEU A 1 211 ? -9.977 22.969 -4.566 1 98.19 211 LEU A O 1
ATOM 1601 N N . ALA A 1 212 ? -8.188 24.25 -4.629 1 98.62 212 ALA A N 1
ATOM 1602 C CA . ALA A 1 212 ? -8.812 25.219 -5.523 1 98.62 212 ALA A CA 1
ATOM 1603 C C . ALA A 1 212 ? -9.156 24.594 -6.867 1 98.62 212 ALA A C 1
ATOM 1605 O O . ALA A 1 212 ? -10.25 24.797 -7.402 1 98.62 212 ALA A O 1
ATOM 1606 N N . ARG A 1 213 ? -8.305 23.797 -7.379 1 97.75 213 ARG A N 1
ATOM 1607 C CA . ARG A 1 213 ? -8.422 23.234 -8.719 1 97.75 213 ARG A CA 1
ATOM 1608 C C . ARG A 1 213 ? -9.602 22.281 -8.812 1 97.75 213 ARG A C 1
ATOM 1610 O O . ARG A 1 213 ? -10.188 22.109 -9.891 1 97.75 213 ARG A O 1
ATOM 1617 N N . VAL A 1 214 ? -10 21.719 -7.75 1 97 214 VAL A N 1
ATOM 1618 C CA . VAL A 1 214 ? -11.047 20.703 -7.816 1 97 214 VAL A CA 1
ATOM 1619 C C . VAL A 1 214 ? -12.406 21.328 -7.555 1 97 214 VAL A C 1
ATOM 1621 O O . VAL A 1 214 ? -13.438 20.656 -7.602 1 97 214 VAL A O 1
ATOM 1624 N N . GLN A 1 215 ? -12.453 22.625 -7.316 1 98 215 GLN A N 1
ATOM 1625 C CA . GLN A 1 215 ? -13.711 23.281 -6.977 1 98 215 GLN A CA 1
ATOM 1626 C C . GLN A 1 215 ? -14.648 23.328 -8.18 1 98 215 GLN A C 1
ATOM 1628 O O . GLN A 1 215 ? -14.203 23.531 -9.312 1 98 215 GLN A O 1
ATOM 1633 N N . LYS A 1 216 ? -15.93 23.172 -7.93 1 98.06 216 LYS A N 1
ATOM 1634 C CA . LYS A 1 216 ? -16.953 23.328 -8.969 1 98.06 216 LYS A CA 1
ATOM 1635 C C . LYS A 1 216 ? -17.016 24.781 -9.438 1 98.06 216 LYS A C 1
ATOM 1637 O O . LYS A 1 216 ? -17.172 25.047 -10.633 1 98.06 216 LYS A O 1
ATOM 1642 N N . LYS A 1 217 ? -16.922 25.672 -8.477 1 98.12 217 LYS A N 1
ATOM 1643 C CA . LYS A 1 217 ? -16.891 27.109 -8.789 1 98.12 217 LYS A CA 1
ATOM 1644 C C . LYS A 1 217 ? -15.461 27.594 -8.992 1 98.12 217 LYS A C 1
ATOM 1646 O O . LYS A 1 217 ? -14.516 27 -8.477 1 98.12 217 LYS A O 1
ATOM 1651 N N . SER A 1 218 ? -15.398 28.656 -9.773 1 98.38 218 SER A N 1
ATOM 1652 C CA . SER A 1 218 ? -14.086 29.266 -9.961 1 98.38 218 SER A CA 1
ATOM 1653 C C . SER A 1 218 ? -13.711 30.156 -8.789 1 98.38 218 SER A C 1
ATOM 1655 O O . SER A 1 218 ? -14.18 31.297 -8.695 1 98.38 218 SER A O 1
ATOM 1657 N N . LEU A 1 219 ? -12.805 29.672 -7.938 1 98.75 219 LEU A N 1
ATOM 1658 C CA . LEU A 1 219 ? -12.469 30.328 -6.68 1 98.75 219 LEU A CA 1
ATOM 1659 C C . LEU A 1 219 ? -10.969 30.562 -6.57 1 98.75 219 LEU A C 1
ATOM 1661 O O . LEU A 1 219 ? -10.172 29.797 -7.109 1 98.75 219 LEU A O 1
ATOM 1665 N N . GLU A 1 220 ? -10.656 31.594 -5.965 1 98.81 220 GLU A N 1
ATOM 1666 C CA . GLU A 1 220 ? -9.289 31.844 -5.523 1 98.81 220 GLU A CA 1
ATOM 1667 C C . GLU A 1 220 ? -9.18 31.781 -4 1 98.81 220 GLU A C 1
ATOM 1669 O O . GLU A 1 220 ? -9.977 32.406 -3.291 1 98.81 220 GLU A O 1
ATOM 1674 N N . LEU A 1 221 ? -8.266 30.984 -3.52 1 98.88 221 LEU A N 1
ATOM 1675 C CA . LEU A 1 221 ? -7.961 30.891 -2.096 1 98.88 221 LEU A CA 1
ATOM 1676 C C . LEU A 1 221 ? -6.793 31.797 -1.726 1 98.88 221 LEU A C 1
ATOM 1678 O O . LEU A 1 221 ? -5.664 31.562 -2.162 1 98.88 221 LEU A O 1
ATOM 1682 N N . ARG A 1 222 ? -7.078 32.781 -0.893 1 98.81 222 ARG A N 1
ATOM 1683 C CA . ARG A 1 222 ? -6.062 33.75 -0.525 1 98.81 222 ARG A CA 1
ATOM 1684 C C . ARG A 1 222 ? -5.605 33.562 0.917 1 98.81 222 ARG A C 1
ATOM 1686 O O . ARG A 1 222 ? -6.355 33.844 1.854 1 98.81 222 ARG A O 1
ATOM 1693 N N . ILE A 1 223 ? -4.383 33.156 1.014 1 98.88 223 ILE A N 1
ATOM 1694 C CA . ILE A 1 223 ? -3.82 32.906 2.336 1 98.88 223 ILE A CA 1
ATOM 1695 C C . ILE A 1 223 ? -3.133 34.156 2.85 1 98.88 223 ILE A C 1
ATOM 1697 O O . ILE A 1 223 ? -2.273 34.75 2.172 1 98.88 223 ILE A O 1
ATOM 1701 N N . HIS A 1 224 ? -3.496 34.625 4.051 1 98.75 224 HIS A N 1
ATOM 1702 C CA . HIS A 1 224 ? -2.943 35.906 4.555 1 98.75 224 HIS A CA 1
ATOM 1703 C C . HIS A 1 224 ? -2.115 35.656 5.812 1 98.75 224 HIS A C 1
ATOM 1705 O O . HIS A 1 224 ? -1.432 36.562 6.285 1 98.75 224 HIS A O 1
ATOM 1711 N N . THR A 1 225 ? -2.135 34.5 6.402 1 98.69 225 THR A N 1
ATOM 1712 C CA . THR A 1 225 ? -1.445 34.188 7.652 1 98.69 225 THR A CA 1
ATOM 1713 C C . THR A 1 225 ? -0.848 32.781 7.621 1 98.69 225 THR A C 1
ATOM 1715 O O . THR A 1 225 ? -1.494 31.844 7.168 1 98.69 225 THR A O 1
ATOM 1718 N N . LEU A 1 226 ? 0.35 32.625 8.031 1 98.69 226 LEU A N 1
ATOM 1719 C CA . LEU A 1 226 ? 0.991 31.344 8.234 1 98.69 226 LEU A CA 1
ATOM 1720 C C . LEU A 1 226 ? 1.291 31.109 9.711 1 98.69 226 LEU A C 1
ATOM 1722 O O . LEU A 1 226 ? 2.248 31.672 10.25 1 98.69 226 LEU A O 1
ATOM 1726 N N . PRO A 1 227 ? 0.499 30.359 10.406 1 98.38 227 PRO A N 1
ATOM 1727 C CA . PRO A 1 227 ? 0.928 29.906 11.734 1 98.38 227 PRO A CA 1
ATOM 1728 C C . PRO A 1 227 ? 2.119 28.953 11.688 1 98.38 227 PRO A C 1
ATOM 1730 O O . PRO A 1 227 ? 2.045 27.906 11.047 1 98.38 227 PRO A O 1
ATOM 1733 N N . VAL A 1 228 ? 3.178 29.266 12.328 1 97.94 228 VAL A N 1
ATOM 1734 C CA . VAL A 1 228 ? 4.406 28.484 12.273 1 97.94 228 VAL A CA 1
ATOM 1735 C C . VAL A 1 228 ? 4.848 28.125 13.695 1 97.94 228 VAL A C 1
ATOM 1737 O O . VAL A 1 228 ? 4.703 28.938 14.617 1 97.94 228 VAL A O 1
ATOM 1740 N N . ILE A 1 229 ? 5.371 26.969 13.852 1 97.44 229 ILE A N 1
ATOM 1741 C CA . ILE A 1 229 ? 5.875 26.547 15.156 1 97.44 229 ILE A CA 1
ATOM 1742 C C . ILE A 1 229 ? 6.949 27.516 15.641 1 97.44 229 ILE A C 1
ATOM 1744 O O . ILE A 1 229 ? 7.844 27.891 14.883 1 97.44 229 ILE A O 1
ATOM 1748 N N . ARG A 1 230 ? 6.875 27.844 16.844 1 95.38 230 ARG A N 1
ATOM 1749 C CA . ARG A 1 230 ? 7.789 28.828 17.422 1 95.38 230 ARG A CA 1
ATOM 1750 C C . ARG A 1 230 ? 9.242 28.406 17.203 1 95.38 230 ARG A C 1
ATOM 1752 O O . ARG A 1 230 ? 9.594 27.234 17.375 1 95.38 230 ARG A O 1
ATOM 1759 N N . ASN A 1 231 ? 10.117 29.375 16.859 1 94.62 231 ASN A N 1
ATOM 1760 C CA . ASN A 1 231 ? 11.555 29.25 16.641 1 94.62 231 ASN A CA 1
ATOM 1761 C C . ASN A 1 231 ? 11.859 28.734 15.234 1 94.62 231 ASN A C 1
ATOM 1763 O O . ASN A 1 231 ? 13.008 28.781 14.781 1 94.62 231 ASN A O 1
ATOM 1767 N N . ALA A 1 232 ? 10.867 28.234 14.461 1 97.31 232 ALA A N 1
ATOM 1768 C CA . ALA A 1 232 ? 11.117 27.766 13.102 1 97.31 232 ALA A CA 1
ATOM 1769 C C . ALA A 1 232 ? 11.555 28.922 12.203 1 97.31 232 ALA A C 1
ATOM 1771 O O . ALA A 1 232 ? 12.492 28.781 11.414 1 97.31 232 ALA A O 1
ATOM 1772 N N . THR A 1 233 ? 10.914 30.062 12.367 1 96.31 233 THR A N 1
ATOM 1773 C CA . THR A 1 233 ? 11.25 31.219 11.555 1 96.31 233 THR A CA 1
ATOM 1774 C C . THR A 1 233 ? 12.688 31.672 11.82 1 96.31 233 THR A C 1
ATOM 1776 O O . THR A 1 233 ? 13.398 32.062 10.891 1 96.31 233 THR A O 1
ATOM 1779 N N . ALA A 1 234 ? 13.094 31.625 13.039 1 96.06 234 ALA A N 1
ATOM 1780 C CA . ALA A 1 234 ? 14.453 32 13.406 1 96.06 234 ALA A CA 1
ATOM 1781 C C . ALA A 1 234 ? 15.477 31.078 12.742 1 96.06 234 ALA A C 1
ATOM 1783 O O . ALA A 1 234 ? 16.531 31.531 12.297 1 96.06 234 ALA A O 1
ATOM 1784 N N . ILE A 1 235 ? 15.133 29.797 12.711 1 96.88 235 ILE A N 1
ATOM 1785 C CA . ILE A 1 235 ? 16.016 28.828 12.07 1 96.88 235 ILE A CA 1
ATOM 1786 C C . ILE A 1 235 ? 16.156 29.156 10.586 1 96.88 235 ILE A C 1
ATOM 1788 O O . ILE A 1 235 ? 17.266 29.125 10.047 1 96.88 235 ILE A O 1
ATOM 1792 N N . VAL A 1 236 ? 15.047 29.422 9.938 1 97.44 236 VAL A N 1
ATOM 1793 C CA . VAL A 1 236 ? 15.062 29.766 8.516 1 97.44 236 VAL A CA 1
ATOM 1794 C C . VAL A 1 236 ? 15.922 31 8.289 1 97.44 236 VAL A C 1
ATOM 1796 O O . VAL A 1 236 ? 16.781 31.016 7.391 1 97.44 236 VAL A O 1
ATOM 1799 N N . GLU A 1 237 ? 15.797 32.031 9.094 1 96.19 237 GLU A N 1
ATOM 1800 C CA . GLU A 1 237 ? 16.516 33.281 8.945 1 96.19 237 GLU A CA 1
ATOM 1801 C C . GLU A 1 237 ? 18.016 33.094 9.188 1 96.19 237 GLU A C 1
ATOM 1803 O O . GLU A 1 237 ? 18.844 33.594 8.414 1 96.19 237 GLU A O 1
ATOM 1808 N N . LYS A 1 238 ? 18.359 32.438 10.18 1 94.94 238 LYS A N 1
ATOM 1809 C CA . LYS A 1 238 ? 19.75 32.281 10.594 1 94.94 238 LYS A CA 1
ATOM 1810 C C . LYS A 1 238 ? 20.5 31.328 9.648 1 94.94 238 LYS A C 1
ATOM 1812 O O . LYS A 1 238 ? 21.672 31.562 9.336 1 94.94 238 LYS A O 1
ATOM 1817 N N . SER A 1 239 ? 19.891 30.25 9.266 1 95.38 239 SER A N 1
ATOM 1818 C CA . SER A 1 239 ? 20.547 29.234 8.461 1 95.38 239 SER A CA 1
ATOM 1819 C C . SER A 1 239 ? 20.547 29.625 6.98 1 95.38 239 SER A C 1
ATOM 1821 O O . SER A 1 239 ? 21.391 29.156 6.211 1 95.38 239 SER A O 1
ATOM 1823 N N . GLY A 1 240 ? 19.5 30.422 6.562 1 95.5 240 GLY A N 1
ATOM 1824 C CA . GLY A 1 240 ? 19.312 30.703 5.152 1 95.5 240 GLY A CA 1
ATOM 1825 C C . GLY A 1 240 ? 18.734 29.547 4.379 1 95.5 240 GLY A C 1
ATOM 1826 O O . GLY A 1 240 ? 18.656 29.578 3.148 1 95.5 240 GLY A O 1
ATOM 1827 N N . LYS A 1 241 ? 18.422 28.516 5.141 1 96.12 241 LYS A N 1
ATOM 1828 C CA . LYS A 1 241 ? 17.844 27.312 4.527 1 96.12 241 LYS A CA 1
ATOM 1829 C C . LYS A 1 241 ? 16.328 27.281 4.742 1 96.12 241 LYS A C 1
ATOM 1831 O O . LYS A 1 241 ? 15.789 28.031 5.562 1 96.12 241 LYS A O 1
ATOM 1836 N N . PHE A 1 242 ? 15.547 26.531 3.885 1 96.56 242 PHE A N 1
ATOM 1837 C CA . PHE A 1 242 ? 14.133 26.219 4.031 1 96.56 242 PHE A CA 1
ATOM 1838 C C . PHE A 1 242 ? 13.281 27.484 3.869 1 96.56 242 PHE A C 1
ATOM 1840 O O . PHE A 1 242 ? 12.281 27.656 4.574 1 96.56 242 PHE A O 1
ATOM 1847 N N . GLN A 1 243 ? 13.656 28.391 3.051 1 97.12 243 GLN A N 1
ATOM 1848 C CA . GLN A 1 243 ? 12.852 29.562 2.715 1 97.12 243 GLN A CA 1
ATOM 1849 C C . GLN A 1 243 ? 11.469 29.172 2.209 1 97.12 243 GLN A C 1
ATOM 1851 O O . GLN A 1 243 ? 10.539 29.969 2.223 1 97.12 243 GLN A O 1
ATOM 1856 N N . THR A 1 244 ? 11.391 27.906 1.838 1 97.69 244 THR A N 1
ATOM 1857 C CA . THR A 1 244 ? 10.133 27.344 1.33 1 97.69 244 THR A CA 1
ATOM 1858 C C . THR A 1 244 ? 9.039 27.422 2.391 1 97.69 244 THR A C 1
ATOM 1860 O O . THR A 1 244 ? 7.855 27.484 2.062 1 97.69 244 THR A O 1
ATOM 1863 N N . LEU A 1 245 ? 9.438 27.422 3.664 1 98.12 245 LEU A N 1
ATOM 1864 C CA . LEU A 1 245 ? 8.453 27.562 4.73 1 98.12 245 LEU A CA 1
ATOM 1865 C C . LEU A 1 245 ? 7.691 28.875 4.602 1 98.12 245 LEU A C 1
ATOM 1867 O O . LEU A 1 245 ? 6.457 28.891 4.652 1 98.12 245 LEU A O 1
ATOM 1871 N N . LEU A 1 246 ? 8.398 29.922 4.316 1 96.88 246 LEU A N 1
ATOM 1872 C CA . LEU A 1 246 ? 7.809 31.266 4.227 1 96.88 246 LEU A CA 1
ATOM 1873 C C . LEU A 1 246 ? 7.094 31.453 2.893 1 96.88 246 LEU A C 1
ATOM 1875 O O . LEU A 1 246 ? 6.262 32.344 2.75 1 96.88 246 LEU A O 1
ATOM 1879 N N . GLN A 1 247 ? 7.422 30.594 1.949 1 97.19 247 GLN A N 1
ATOM 1880 C CA . GLN A 1 247 ? 6.785 30.609 0.637 1 97.19 247 GLN A CA 1
ATOM 1881 C C . GLN A 1 247 ? 5.586 29.672 0.591 1 97.19 247 GLN A C 1
ATOM 1883 O O . GLN A 1 247 ? 4.891 29.594 -0.423 1 97.19 247 GLN A O 1
ATOM 1888 N N . GLY A 1 248 ? 5.352 28.969 1.652 1 98.06 248 GLY A N 1
ATOM 1889 C CA . GLY A 1 248 ? 4.203 28.094 1.75 1 98.06 248 GLY A CA 1
ATOM 1890 C C . GLY A 1 248 ? 4.395 26.781 0.996 1 98.06 248 GLY A C 1
ATOM 1891 O O . GLY A 1 248 ? 3.424 26.062 0.734 1 98.06 248 GLY A O 1
ATOM 1892 N N . THR A 1 249 ? 5.652 26.391 0.627 1 98.19 249 THR A N 1
ATOM 1893 C CA . THR A 1 249 ? 5.867 25.203 -0.195 1 98.19 249 THR A CA 1
ATOM 1894 C C . THR A 1 249 ? 6.719 24.172 0.55 1 98.19 249 THR A C 1
ATOM 1896 O O . THR A 1 249 ? 7.141 23.172 -0.03 1 98.19 249 THR A O 1
ATOM 1899 N N . SER A 1 250 ? 6.949 24.453 1.836 1 98.06 250 SER A N 1
ATOM 1900 C CA . SER A 1 250 ? 7.684 23.484 2.646 1 98.06 250 SER A CA 1
ATOM 1901 C C . SER A 1 250 ? 6.84 22.25 2.938 1 98.06 250 SER A C 1
ATOM 1903 O O . SER A 1 250 ? 5.641 22.359 3.217 1 98.06 250 SER A O 1
ATOM 1905 N N . ALA A 1 251 ? 7.465 21.094 2.875 1 97.12 251 ALA A N 1
ATOM 1906 C CA . ALA A 1 251 ? 6.773 19.859 3.236 1 97.12 251 ALA A CA 1
ATOM 1907 C C . ALA A 1 251 ? 6.32 19.891 4.695 1 97.12 251 ALA A C 1
ATOM 1909 O O . ALA A 1 251 ? 7.059 20.344 5.566 1 97.12 251 ALA A O 1
ATOM 1910 N N . GLU A 1 252 ? 5.172 19.469 4.879 1 98.12 252 GLU A N 1
ATOM 1911 C CA . GLU A 1 252 ? 4.594 19.328 6.211 1 98.12 252 GLU A CA 1
ATOM 1912 C C . GLU A 1 252 ? 4.137 17.891 6.465 1 98.12 252 GLU A C 1
ATOM 1914 O O . GLU A 1 252 ? 3.018 17.516 6.105 1 98.12 252 GLU A O 1
ATOM 1919 N N . THR A 1 253 ? 4.957 17.109 7.121 1 97.5 253 THR A N 1
ATOM 1920 C CA . THR A 1 253 ? 4.613 15.727 7.41 1 97.5 253 THR A CA 1
ATOM 1921 C C . THR A 1 253 ? 3.43 15.648 8.375 1 97.5 253 THR A C 1
ATOM 1923 O O . THR A 1 253 ? 3.477 16.219 9.469 1 97.5 253 THR A O 1
ATOM 1926 N N . SER A 1 254 ? 2.391 14.93 7.902 1 98 254 SER A N 1
ATOM 1927 C CA . SER A 1 254 ? 1.211 14.742 8.742 1 98 254 SER A CA 1
ATOM 1928 C C . SER A 1 254 ? 0.688 16.078 9.258 1 98 254 SER A C 1
ATOM 1930 O O . SER A 1 254 ? 0.495 16.25 10.461 1 98 254 SER A O 1
ATOM 1932 N N . GLY A 1 255 ? 0.551 17 8.398 1 98.25 255 GLY A N 1
ATOM 1933 C CA . GLY A 1 255 ? 0.088 18.344 8.758 1 98.25 255 GLY A CA 1
ATOM 1934 C C . GLY A 1 255 ? -1.392 18.391 9.086 1 98.25 255 GLY A C 1
ATOM 1935 O O . GLY A 1 255 ? -2.027 17.344 9.258 1 98.25 255 GLY A O 1
ATOM 1936 N N . GLY A 1 256 ? -1.89 19.578 9.281 1 98.62 256 GLY A N 1
ATOM 1937 C CA . GLY A 1 256 ? -3.27 19.781 9.688 1 98.62 256 GLY A CA 1
ATOM 1938 C C . GLY A 1 256 ? -4.242 19.797 8.523 1 98.62 256 GLY A C 1
ATOM 1939 O O . GLY A 1 256 ? -3.85 19.562 7.379 1 98.62 256 GLY A O 1
ATOM 1940 N N . LEU A 1 257 ? -5.488 19.969 8.875 1 98.81 257 LEU A N 1
ATOM 1941 C CA . LEU A 1 257 ? -6.551 20.125 7.887 1 98.81 257 LEU A CA 1
ATOM 1942 C C . LEU A 1 257 ? -6.703 21.578 7.473 1 98.81 257 LEU A C 1
ATOM 1944 O O . LEU A 1 257 ? -6.621 22.484 8.312 1 98.81 257 LEU A O 1
ATOM 1948 N N . LEU A 1 258 ? -6.824 21.812 6.219 1 98.88 258 LEU A N 1
ATOM 1949 C CA . LEU A 1 258 ? -7.207 23.094 5.633 1 98.88 258 LEU A CA 1
ATOM 1950 C C . LEU A 1 258 ? -8.648 23.047 5.141 1 98.88 258 LEU A C 1
ATOM 1952 O O . LEU A 1 258 ? -8.953 22.422 4.129 1 98.88 258 LEU A O 1
ATOM 1956 N N . MET A 1 259 ? -9.5 23.844 5.836 1 98.81 259 MET A N 1
ATOM 1957 C CA . MET A 1 259 ? -10.938 23.75 5.617 1 98.81 259 MET A CA 1
ATOM 1958 C C . MET A 1 259 ? -11.492 25.047 5.066 1 98.81 259 MET A C 1
ATOM 1960 O O . MET A 1 259 ? -10.992 26.125 5.395 1 98.81 259 MET A O 1
ATOM 1964 N N . MET A 1 260 ? -12.469 24.891 4.262 1 98.88 260 MET A N 1
ATOM 1965 C CA . MET A 1 260 ? -13.289 26.031 3.857 1 98.88 260 MET A CA 1
ATOM 1966 C C . MET A 1 260 ? -14.609 26.062 4.621 1 98.88 260 MET A C 1
ATOM 1968 O O . MET A 1 260 ? -15.406 25.125 4.508 1 98.88 260 MET A O 1
ATOM 1972 N N . LEU A 1 261 ? -14.82 27.109 5.379 1 98.88 261 LEU A N 1
ATOM 1973 C CA . LEU A 1 261 ? -16.016 27.266 6.195 1 98.88 261 LEU A CA 1
ATOM 1974 C C . LEU A 1 261 ? -16.578 28.672 6.074 1 98.88 261 LEU A C 1
ATOM 1976 O O . LEU A 1 261 ? -15.836 29.625 5.828 1 98.88 261 LEU A O 1
ATOM 1980 N N . LYS A 1 262 ? -17.922 28.766 6.285 1 98.81 262 LYS A N 1
ATOM 1981 C CA . LYS A 1 262 ? -18.484 30.094 6.48 1 98.81 262 LYS A CA 1
ATOM 1982 C C . LYS A 1 262 ? -17.891 30.766 7.715 1 98.81 262 LYS A C 1
ATOM 1984 O O . LYS A 1 262 ? -17.578 30.094 8.703 1 98.81 262 LYS A O 1
ATOM 1989 N N . PRO A 1 263 ? -17.797 32.094 7.676 1 98.81 263 PRO A N 1
ATOM 1990 C CA . PRO A 1 263 ? -17.094 32.812 8.758 1 98.81 263 PRO A CA 1
ATOM 1991 C C . PRO A 1 263 ? -17.672 32.5 10.133 1 98.81 263 PRO A C 1
ATOM 1993 O O . PRO A 1 263 ? -16.922 32.25 11.078 1 98.81 263 PRO A O 1
ATOM 1996 N N . ASP A 1 264 ? -18.953 32.469 10.273 1 98.69 264 ASP A N 1
ATOM 1997 C CA . ASP A 1 264 ? -19.562 32.219 11.57 1 98.69 264 ASP A CA 1
ATOM 1998 C C . ASP A 1 264 ? -19.328 30.766 12.016 1 98.69 264 ASP A C 1
ATOM 2000 O O . ASP A 1 264 ? -19.047 30.516 13.188 1 98.69 264 ASP A O 1
ATOM 2004 N N . LYS A 1 265 ? -19.422 29.828 11.086 1 98.81 265 LYS A N 1
ATOM 2005 C CA . LYS A 1 265 ? -19.172 28.422 11.375 1 98.81 265 LYS A CA 1
ATOM 2006 C C . LYS A 1 265 ? -17.703 28.172 11.719 1 98.81 265 LYS A C 1
ATOM 2008 O O . LYS A 1 265 ? -17.391 27.344 12.57 1 98.81 265 LYS A O 1
ATOM 2013 N N . ALA A 1 266 ? -16.844 28.922 11.055 1 98.81 266 ALA A N 1
ATOM 2014 C CA . ALA A 1 266 ? -15.414 28.812 11.328 1 98.81 266 ALA A CA 1
ATOM 2015 C C . ALA A 1 266 ? -15.102 29.172 12.781 1 98.81 266 ALA A C 1
ATOM 2017 O O . ALA A 1 266 ? -14.344 28.469 13.453 1 98.81 266 ALA A O 1
ATOM 2018 N N . LYS A 1 267 ? -15.641 30.25 13.219 1 98.69 267 LYS A N 1
ATOM 2019 C CA . LYS A 1 267 ? -15.414 30.672 14.594 1 98.69 267 LYS A CA 1
ATOM 2020 C C . LYS A 1 267 ? -15.914 29.625 15.586 1 98.69 267 LYS A C 1
ATOM 2022 O O . LYS A 1 267 ? -15.234 29.328 16.562 1 98.69 267 LYS A O 1
ATOM 2027 N N . GLN A 1 268 ? -17.078 29.078 15.32 1 98.81 268 GLN A N 1
ATOM 2028 C CA . GLN A 1 268 ? -17.656 28.047 16.188 1 98.81 268 GLN A CA 1
ATOM 2029 C C . GLN A 1 268 ? -16.812 26.781 16.156 1 98.81 268 GLN A C 1
ATOM 2031 O O . GLN A 1 268 ? -16.578 26.156 17.203 1 98.81 268 GLN A O 1
ATOM 2036 N N . PHE A 1 269 ? -16.453 26.438 14.977 1 98.69 269 PHE A N 1
ATOM 2037 C CA . PHE A 1 269 ? -15.586 25.266 14.805 1 98.69 269 PHE A CA 1
ATOM 2038 C C . PHE A 1 269 ? -14.312 25.422 15.625 1 98.69 269 PHE A C 1
ATOM 2040 O O . PHE A 1 269 ? -13.938 24.516 16.375 1 98.69 269 PHE A O 1
ATOM 2047 N N . ILE A 1 270 ? -13.641 26.547 15.539 1 98.62 270 ILE A N 1
ATOM 2048 C CA . ILE A 1 270 ? -12.375 26.812 16.203 1 98.62 270 ILE A CA 1
ATOM 2049 C C . ILE A 1 270 ? -12.57 26.75 17.719 1 98.62 270 ILE A C 1
ATOM 2051 O O . ILE A 1 270 ? -11.773 26.141 18.438 1 98.62 270 ILE A O 1
ATOM 2055 N N . ASP A 1 271 ? -13.602 27.344 18.172 1 98.38 271 ASP A N 1
ATOM 2056 C CA . ASP A 1 271 ? -13.891 27.359 19.609 1 98.38 271 ASP A CA 1
ATOM 2057 C C . ASP A 1 271 ? -14.133 25.938 20.125 1 98.38 271 ASP A C 1
ATOM 2059 O O . ASP A 1 271 ? -13.594 25.562 21.172 1 98.38 271 ASP A O 1
ATOM 2063 N N . GLU A 1 272 ? -14.867 25.188 19.422 1 98.56 272 GLU A N 1
ATOM 2064 C CA . GLU A 1 272 ? -15.195 23.844 19.875 1 98.56 272 GLU A CA 1
ATOM 2065 C C . GLU A 1 272 ? -13.984 22.922 19.812 1 98.56 272 GLU A C 1
ATOM 2067 O O . GLU A 1 272 ? -13.766 22.109 20.719 1 98.56 272 GLU A O 1
ATOM 2072 N N . LEU A 1 273 ? -13.25 23.062 18.766 1 98 273 LEU A N 1
ATOM 2073 C CA . LEU A 1 273 ? -12.039 22.25 18.672 1 98 273 LEU A CA 1
ATOM 2074 C C . LEU A 1 273 ? -11.102 22.516 19.828 1 98 273 LEU A C 1
ATOM 2076 O O . LEU A 1 273 ? -10.539 21.594 20.422 1 98 273 LEU A O 1
ATOM 2080 N N . LYS A 1 274 ? -10.93 23.766 20.156 1 96.75 274 LYS A N 1
ATOM 2081 C CA . LYS A 1 274 ? -10.102 24.141 21.297 1 96.75 274 LYS A CA 1
ATOM 2082 C C . LYS A 1 274 ? -10.641 23.562 22.594 1 96.75 274 LYS A C 1
ATOM 2084 O O . LYS A 1 274 ? -9.875 23.094 23.438 1 96.75 274 LYS A O 1
ATOM 2089 N N . GLN A 1 275 ? -11.898 23.594 22.734 1 97.38 275 GLN A N 1
ATOM 2090 C CA . GLN A 1 275 ? -12.531 23.047 23.922 1 97.38 275 GLN A CA 1
ATOM 2091 C C . GLN A 1 275 ? -12.328 21.531 24.016 1 97.38 275 GLN A C 1
ATOM 2093 O O . GLN A 1 275 ? -12.07 21 25.109 1 97.38 275 GLN A O 1
ATOM 2098 N N . LEU A 1 276 ? -12.422 20.859 22.969 1 97 276 LEU A N 1
ATOM 2099 C CA . LEU A 1 276 ? -12.375 19.391 22.953 1 97 276 LEU A CA 1
ATOM 2100 C C . LEU A 1 276 ? -10.945 18.891 23.094 1 97 276 LEU A C 1
ATOM 2102 O O . LEU A 1 276 ? -10.703 17.859 23.734 1 97 276 LEU A O 1
ATOM 2106 N N . GLU A 1 277 ? -9.984 19.656 22.484 1 93.38 277 GLU A N 1
ATOM 2107 C CA . GLU A 1 277 ? -8.656 19.062 22.406 1 93.38 277 GLU A CA 1
ATOM 2108 C C . GLU A 1 277 ? -7.594 20.016 22.953 1 93.38 277 GLU A C 1
ATOM 2110 O O . GLU A 1 277 ? -6.418 19.656 23.031 1 93.38 277 GLU A O 1
ATOM 2115 N N . GLY A 1 278 ? -7.922 21.203 23.234 1 90 278 GLY A N 1
ATOM 2116 C CA . GLY A 1 278 ? -6.984 22.172 23.766 1 90 278 GLY A CA 1
ATOM 2117 C C . GLY A 1 278 ? -6.023 22.719 22.734 1 90 278 GLY A C 1
ATOM 2118 O O . GLY A 1 278 ? -4.992 23.297 23.078 1 90 278 GLY A O 1
ATOM 2119 N N . ARG A 1 279 ? -6.25 22.484 21.5 1 88.69 279 ARG A N 1
ATOM 2120 C CA . ARG A 1 279 ? -5.344 22.906 20.438 1 88.69 279 ARG A CA 1
ATOM 2121 C C . ARG A 1 279 ? -5.926 24.078 19.656 1 88.69 279 ARG A C 1
ATOM 2123 O O . ARG A 1 279 ? -7.133 24.125 19.422 1 88.69 279 ARG A O 1
ATOM 2130 N N . GLU A 1 280 ? -5.078 24.859 19.266 1 92.38 280 GLU A N 1
ATOM 2131 C CA . GLU A 1 280 ? -5.473 26.047 18.531 1 92.38 280 GLU A CA 1
ATOM 2132 C C . GLU A 1 280 ? -5.645 25.75 17.047 1 92.38 280 GLU A C 1
ATOM 2134 O O . GLU A 1 280 ? -5.055 24.781 16.531 1 92.38 280 GLU A O 1
ATOM 2139 N N . SER A 1 281 ? -6.449 26.453 16.406 1 97.62 281 SER A N 1
ATOM 2140 C CA . SER A 1 281 ? -6.633 26.531 14.969 1 97.62 281 SER A CA 1
ATOM 2141 C C . SER A 1 281 ? -6.855 27.984 14.523 1 97.62 281 SER A C 1
ATOM 2143 O O . SER A 1 281 ? -7.082 28.859 15.359 1 97.62 281 SER A O 1
ATOM 2145 N N . TRP A 1 282 ? -6.688 28.266 13.273 1 98.44 282 TRP A N 1
ATOM 2146 C CA . TRP A 1 282 ? -6.582 29.656 12.852 1 98.44 282 TRP A CA 1
ATOM 2147 C C . TRP A 1 282 ? -7.34 29.891 11.547 1 98.44 282 TRP A C 1
ATOM 2149 O O . TRP A 1 282 ? -7.312 29.047 10.648 1 98.44 282 TRP A O 1
ATOM 2159 N N . ILE A 1 283 ? -7.969 31 11.484 1 98.81 283 ILE A N 1
ATOM 2160 C CA . ILE A 1 283 ? -8.375 31.5 10.18 1 98.81 283 ILE A CA 1
ATOM 2161 C C . ILE A 1 283 ? -7.168 32.094 9.453 1 98.81 283 ILE A C 1
ATOM 2163 O O . ILE A 1 283 ? -6.578 33.062 9.922 1 98.81 283 ILE A O 1
ATOM 2167 N N . ILE A 1 284 ? -6.855 31.516 8.297 1 98.94 284 ILE A N 1
ATOM 2168 C CA . ILE A 1 284 ? -5.574 31.906 7.723 1 98.94 284 ILE A CA 1
ATOM 2169 C C . ILE A 1 284 ? -5.801 32.531 6.34 1 98.94 284 ILE A C 1
ATOM 2171 O O . ILE A 1 284 ? -4.848 32.906 5.668 1 98.94 284 ILE A O 1
ATOM 2175 N N . GLY A 1 285 ? -6.988 32.531 5.906 1 98.88 285 GLY A N 1
ATOM 2176 C CA . GLY A 1 285 ? -7.23 33.031 4.57 1 98.88 285 GLY A CA 1
ATOM 2177 C C . GLY A 1 285 ? -8.703 33.188 4.246 1 98.88 285 GLY A C 1
ATOM 2178 O O . GLY A 1 285 ? -9.562 33 5.117 1 98.88 285 GLY A O 1
ATOM 2179 N N . GLU A 1 286 ? -8.953 33.594 2.971 1 98.81 286 GLU A N 1
ATOM 2180 C CA . GLU A 1 286 ? -10.312 33.781 2.473 1 98.81 286 GLU A CA 1
ATOM 2181 C C . GLU A 1 286 ? -10.484 33.188 1.087 1 98.81 286 GLU A C 1
ATOM 2183 O O . GLU A 1 286 ? -9.508 32.938 0.375 1 98.81 286 GLU A O 1
ATOM 2188 N N . VAL A 1 287 ? -11.672 32.875 0.805 1 98.88 287 VAL A N 1
ATOM 2189 C CA . VAL A 1 287 ? -12.055 32.344 -0.496 1 98.88 287 VAL A CA 1
ATOM 2190 C C . VAL A 1 287 ? -12.852 33.375 -1.273 1 98.88 287 VAL A C 1
ATOM 2192 O O . VAL A 1 287 ? -13.852 33.906 -0.771 1 98.88 287 VAL A O 1
ATOM 2195 N N . ILE A 1 288 ? -12.445 33.688 -2.463 1 98.75 288 ILE A N 1
ATOM 2196 C CA . ILE A 1 288 ? -13.148 34.688 -3.26 1 98.75 288 ILE A CA 1
ATOM 2197 C C . ILE A 1 288 ? -13.422 34.125 -4.656 1 98.75 288 ILE A C 1
ATOM 2199 O O . ILE A 1 288 ? -12.75 33.188 -5.105 1 98.75 288 ILE A O 1
ATOM 2203 N N . SER A 1 289 ? -14.438 34.719 -5.297 1 98.56 289 SER A N 1
ATOM 2204 C CA . SER A 1 289 ? -14.648 34.406 -6.707 1 98.56 289 SER A CA 1
ATOM 2205 C C . SER A 1 289 ? -13.516 34.969 -7.566 1 98.56 289 SER A C 1
ATOM 2207 O O . SER A 1 289 ? -13.016 36.062 -7.32 1 98.56 289 SER A O 1
ATOM 2209 N N . ALA A 1 290 ? -13.141 34.156 -8.5 1 98 290 ALA A N 1
ATOM 2210 C CA . ALA A 1 290 ? -12.07 34.562 -9.398 1 98 290 ALA A CA 1
ATOM 2211 C C . ALA A 1 290 ? -12.195 33.875 -10.75 1 98 290 ALA A C 1
ATOM 2213 O O . ALA A 1 290 ? -12.93 32.906 -10.891 1 98 290 ALA A O 1
ATOM 2214 N N . GLU A 1 291 ? -11.516 34.344 -11.75 1 97.12 291 GLU A N 1
ATOM 2215 C CA . GLU A 1 291 ? -11.562 33.781 -13.094 1 97.12 291 GLU A CA 1
ATOM 2216 C C . GLU A 1 291 ? -10.805 32.469 -13.156 1 97.12 291 GLU A C 1
ATOM 2218 O O . GLU A 1 291 ? -11.18 31.562 -13.914 1 97.12 291 GLU A O 1
ATOM 2223 N N . GLU A 1 292 ? -9.797 32.469 -12.383 1 97.81 292 GLU A N 1
ATOM 2224 C CA . GLU A 1 292 ? -8.961 31.266 -12.391 1 97.81 292 GLU A CA 1
ATOM 2225 C C . GLU A 1 292 ? -8.969 30.578 -11.023 1 97.81 292 GLU A C 1
ATOM 2227 O O . GLU A 1 292 ? -8.898 31.25 -9.984 1 97.81 292 GLU A O 1
ATOM 2232 N N . ARG A 1 293 ? -9.148 29.266 -11.008 1 97.75 293 ARG A N 1
ATOM 2233 C CA . ARG A 1 293 ? -9.008 28.484 -9.789 1 97.75 293 ARG A CA 1
ATOM 2234 C C . ARG A 1 293 ? -7.547 28.422 -9.352 1 97.75 293 ARG A C 1
ATOM 2236 O O . ARG A 1 293 ? -6.711 27.812 -10.031 1 97.75 293 ARG A O 1
ATOM 2243 N N . LYS A 1 294 ? -7.199 28.969 -8.211 1 98.56 294 LYS A N 1
ATOM 2244 C CA . LYS A 1 294 ? -5.824 28.922 -7.723 1 98.56 294 LYS A CA 1
ATOM 2245 C C . LYS A 1 294 ? -5.754 29.328 -6.254 1 98.56 294 LYS A C 1
ATOM 2247 O O . LYS A 1 294 ? -6.738 29.812 -5.684 1 98.56 294 LYS A O 1
ATOM 2252 N N . ALA A 1 295 ? -4.617 29.094 -5.688 1 98.69 295 ALA A N 1
ATOM 2253 C CA . ALA A 1 295 ? -4.293 29.594 -4.355 1 98.69 295 ALA A CA 1
ATOM 2254 C C . ALA A 1 295 ? -3.104 30.547 -4.402 1 98.69 295 ALA A C 1
ATOM 2256 O O . ALA A 1 295 ? -2.184 30.375 -5.203 1 98.69 295 ALA A O 1
ATOM 2257 N N . VAL A 1 296 ? -3.143 31.547 -3.566 1 98.19 296 VAL A N 1
ATOM 2258 C CA . VAL A 1 296 ? -2.045 32.5 -3.537 1 98.19 296 VAL A CA 1
ATOM 2259 C C . VAL A 1 296 ? -1.751 32.906 -2.094 1 98.19 296 VAL A C 1
ATOM 2261 O O . VAL A 1 296 ? -2.637 32.875 -1.237 1 98.19 296 VAL A O 1
ATOM 2264 N N . LEU A 1 297 ? -0.539 33.219 -1.797 1 98.31 297 LEU A N 1
ATOM 2265 C CA . LEU A 1 297 ? -0.171 33.969 -0.607 1 98.31 297 LEU A CA 1
ATOM 2266 C C . LEU A 1 297 ? -0.262 35.469 -0.868 1 98.31 297 LEU A C 1
ATOM 2268 O O . LEU A 1 297 ? 0.317 35.969 -1.834 1 98.31 297 LEU A O 1
ATOM 2272 N N . VAL A 1 298 ? -0.956 36.125 -0.07 1 97.81 298 VAL A N 1
ATOM 2273 C CA . VAL A 1 298 ? -1.145 37.562 -0.313 1 97.81 298 VAL A CA 1
ATOM 2274 C C . VAL A 1 298 ? 0.153 38.312 -0.02 1 97.81 298 VAL A C 1
ATOM 2276 O O . VAL A 1 298 ? 1.02 37.812 0.7 1 97.81 298 VAL A O 1
ATOM 2279 N N . ASP A 1 299 ? 0.181 39.531 -0.58 1 95.81 299 ASP A N 1
ATOM 2280 C CA . ASP A 1 299 ? 1.3 40.406 -0.241 1 95.81 299 ASP A CA 1
ATOM 2281 C C . ASP A 1 299 ? 1.268 40.812 1.236 1 95.81 299 ASP A C 1
ATOM 2283 O O . ASP A 1 299 ? 0.202 41.094 1.784 1 95.81 299 ASP A O 1
ATOM 2287 N N . GLY A 1 300 ? 2.406 40.75 1.878 1 94.69 300 GLY A N 1
ATOM 2288 C CA . GLY A 1 300 ? 2.473 41.062 3.297 1 94.69 300 GLY A CA 1
ATOM 2289 C C . GLY A 1 300 ? 1.97 39.938 4.18 1 94.69 300 GLY A C 1
ATOM 2290 O O . GLY A 1 300 ? 1.316 40.188 5.195 1 94.69 300 GLY A O 1
ATOM 2291 N N . ILE A 1 301 ? 2.125 38.812 3.762 1 96.06 301 ILE A N 1
ATOM 2292 C CA . ILE A 1 301 ? 1.718 37.625 4.5 1 96.06 301 ILE A CA 1
ATOM 2293 C C . ILE A 1 301 ? 2.189 37.75 5.945 1 96.06 301 ILE A C 1
ATOM 2295 O O . ILE A 1 301 ? 3.289 38.219 6.215 1 96.06 301 ILE A O 1
ATOM 2299 N N . LYS A 1 302 ? 1.342 37.375 6.887 1 97.75 302 LYS A N 1
ATOM 2300 C CA . LYS A 1 302 ? 1.657 37.406 8.312 1 97.75 302 LYS A CA 1
ATOM 2301 C C . LYS A 1 302 ? 2.201 36.062 8.773 1 97.75 302 LYS A C 1
ATOM 2303 O O . LYS A 1 302 ? 1.58 35.031 8.539 1 97.75 302 LYS A O 1
ATOM 2308 N N . ILE A 1 303 ? 3.342 36.062 9.359 1 97.12 303 ILE A N 1
ATOM 2309 C CA . ILE A 1 303 ? 3.893 34.875 10 1 97.12 303 ILE A CA 1
ATOM 2310 C C . ILE A 1 303 ? 3.576 34.906 11.492 1 97.12 303 ILE A C 1
ATOM 2312 O O . ILE A 1 303 ? 4.023 35.781 12.219 1 97.12 303 ILE A O 1
ATOM 2316 N N . GLN A 1 304 ? 2.842 34 11.945 1 96.25 304 GLN A N 1
ATOM 2317 C CA . GLN A 1 304 ? 2.434 33.938 13.344 1 96.25 304 GLN A CA 1
ATOM 2318 C C . GLN A 1 304 ? 3.084 32.75 14.055 1 96.25 304 GLN A C 1
ATOM 2320 O O . GLN A 1 304 ? 2.762 31.594 13.766 1 96.25 304 GLN A O 1
ATOM 2325 N N . GLU A 1 305 ? 3.926 33.031 15.008 1 94.56 305 GLU A N 1
ATOM 2326 C CA . GLU A 1 305 ? 4.539 31.953 15.781 1 94.56 305 GLU A CA 1
ATOM 2327 C C . GLU A 1 305 ? 3.551 31.359 16.781 1 94.56 305 GLU A C 1
ATOM 2329 O O . GLU A 1 305 ? 2.771 32.094 17.391 1 94.56 305 GLU A O 1
ATOM 2334 N N . VAL A 1 306 ? 3.572 30.094 16.875 1 94.31 306 VAL A N 1
ATOM 2335 C CA . VAL A 1 306 ? 2.666 29.406 17.797 1 94.31 306 VAL A CA 1
ATOM 2336 C C . VAL A 1 306 ? 3.447 28.406 18.641 1 94.31 306 VAL A C 1
ATOM 2338 O O . VAL A 1 306 ? 4.289 27.672 18.125 1 94.31 306 VAL A O 1
ATOM 2341 N N . PRO A 1 307 ? 3.27 28.328 19.984 1 92 307 PRO A N 1
ATOM 2342 C CA . PRO A 1 307 ? 2.461 29.297 20.719 1 92 307 PRO A CA 1
ATOM 2343 C C . PRO A 1 307 ? 3.062 30.703 20.703 1 92 307 PRO A C 1
ATOM 2345 O O . PRO A 1 307 ? 4.27 30.859 20.5 1 92 307 PRO A O 1
ATOM 2348 N N . SER A 1 308 ? 2.188 31.609 20.984 1 87.25 308 SER A N 1
ATOM 2349 C CA . SER A 1 308 ? 2.613 33 20.938 1 87.25 308 SER A CA 1
ATOM 2350 C C . SER A 1 308 ? 3.482 33.344 22.156 1 87.25 308 SER A C 1
ATOM 2352 O O . SER A 1 308 ? 4.32 34.25 22.078 1 87.25 308 SER A O 1
ATOM 2354 N N . VAL A 1 309 ? 3.188 32.594 23.203 1 84.12 309 VAL A N 1
ATOM 2355 C CA . VAL A 1 309 ? 3.986 32.812 24.406 1 84.12 309 VAL A CA 1
ATOM 2356 C C . VAL A 1 309 ? 4.613 31.484 24.844 1 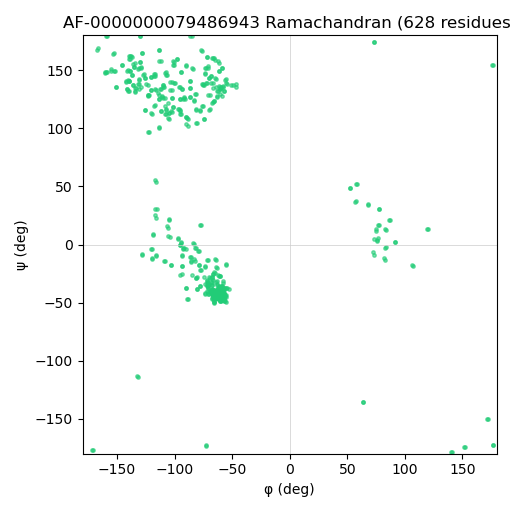84.12 309 VAL A C 1
ATOM 2358 O O . VAL A 1 309 ? 4.004 30.422 24.688 1 84.12 309 VAL A O 1
ATOM 2361 N N . GLU A 1 310 ? 5.891 31.688 25.234 1 81.62 310 GLU A N 1
ATOM 2362 C CA . GLU A 1 310 ? 6.582 30.484 25.703 1 81.62 310 GLU A CA 1
ATOM 2363 C C . GLU A 1 310 ? 6.098 30.078 27.094 1 81.62 310 GLU A C 1
ATOM 2365 O O . GLU A 1 310 ? 6.012 30.922 28 1 81.62 310 GLU A O 1
ATOM 2370 N N . GLU A 1 311 ? 5.363 29.016 27.156 1 75.88 311 GLU A N 1
ATOM 2371 C CA . GLU A 1 311 ? 5.031 28.438 28.453 1 75.88 311 GLU A CA 1
ATOM 2372 C C . GLU A 1 311 ? 5.852 27.188 28.734 1 75.88 311 GLU A C 1
ATOM 2374 O O . GLU A 1 311 ? 5.965 26.312 27.875 1 75.88 311 GLU A O 1
ATOM 2379 N N . GLU A 1 312 ? 6.383 27.172 29.922 1 71.62 312 GLU A N 1
ATOM 2380 C CA . GLU A 1 312 ? 7.215 26.047 30.312 1 71.62 312 GLU A CA 1
ATOM 2381 C C . GLU A 1 312 ? 6.422 24.734 30.281 1 71.62 312 GLU A C 1
ATOM 2383 O O . GLU A 1 312 ? 5.27 24.703 30.703 1 71.62 312 GLU A O 1
ATOM 2388 N N . ASN A 1 313 ? 6.934 23.75 29.656 1 66.38 313 ASN A N 1
ATOM 2389 C CA . ASN A 1 313 ? 6.426 22.375 29.609 1 66.38 313 ASN A CA 1
ATOM 2390 C C . ASN A 1 313 ? 5.184 22.266 28.734 1 66.38 313 ASN A C 1
ATOM 2392 O O . ASN A 1 313 ? 4.469 21.266 28.797 1 66.38 313 ASN A O 1
ATOM 2396 N N . TYR A 1 314 ? 4.922 23.516 28.109 1 68.38 314 TYR A N 1
ATOM 2397 C CA . TYR A 1 314 ? 3.732 23.484 27.266 1 68.38 314 TYR A CA 1
ATOM 2398 C C . TYR A 1 314 ? 4.109 23.531 25.781 1 68.38 314 TYR A C 1
ATOM 2400 O O . TYR A 1 314 ? 4.754 24.469 25.328 1 68.38 314 TYR A O 1
ATOM 2408 N N . LEU A 1 315 ? 3.734 22.484 25.062 1 68.25 315 LEU A N 1
ATOM 2409 C CA . LEU A 1 315 ? 4.043 22.453 23.625 1 68.25 315 LEU A CA 1
ATOM 2410 C C . LEU A 1 315 ? 3.033 23.281 22.844 1 68.25 315 LEU A C 1
ATOM 2412 O O . LEU A 1 315 ? 3.379 23.875 21.812 1 68.25 315 LEU A O 1
ATOM 2416 N N . TRP A 1 316 ? 1.812 23.375 23.391 1 68.06 316 TRP A N 1
ATOM 2417 C CA . TRP A 1 316 ? 0.787 24.125 22.688 1 68.06 316 TRP A CA 1
ATOM 2418 C C . TRP A 1 316 ? 0.169 25.188 23.594 1 68.06 316 TRP A C 1
ATOM 2420 O O . TRP A 1 316 ? 0.158 25.047 24.812 1 68.06 316 TRP A O 1
ATOM 2430 N N . MET B 1 1 ? -2.484 -15.273 6.609 1 57.84 1 MET B N 1
ATOM 2431 C CA . MET B 1 1 ? -3.295 -15.18 5.398 1 57.84 1 MET B CA 1
ATOM 2432 C C . MET B 1 1 ? -2.939 -13.938 4.598 1 57.84 1 MET B C 1
ATOM 2434 O O . MET B 1 1 ? -2.57 -12.906 5.172 1 57.84 1 MET B O 1
ATOM 2438 N N . ASP B 1 2 ? -3.004 -14.227 3.213 1 77.38 2 ASP B N 1
ATOM 2439 C CA . ASP B 1 2 ? -2.496 -13.195 2.312 1 77.38 2 ASP B CA 1
ATOM 2440 C C . ASP B 1 2 ? -3.547 -12.117 2.066 1 77.38 2 ASP B C 1
ATOM 2442 O O . ASP B 1 2 ? -3.277 -11.117 1.389 1 77.38 2 ASP B O 1
ATOM 2446 N N . CYS B 1 3 ? -4.762 -12.344 2.656 1 83.44 3 CYS B N 1
ATOM 2447 C CA . CYS B 1 3 ? -5.836 -11.359 2.648 1 83.44 3 CYS B CA 1
ATOM 2448 C C . CYS B 1 3 ? -6.422 -11.18 4.043 1 83.44 3 CYS B C 1
ATOM 2450 O O . CYS B 1 3 ? -6.395 -12.102 4.859 1 83.44 3 CYS B O 1
ATOM 2452 N N . CYS B 1 4 ? -6.949 -9.984 4.328 1 88.94 4 CYS B N 1
ATOM 2453 C CA . CYS B 1 4 ? -7.785 -9.781 5.508 1 88.94 4 CYS B CA 1
ATOM 2454 C C . CYS B 1 4 ? -9.258 -9.727 5.125 1 88.94 4 CYS B C 1
ATOM 2456 O O . CYS B 1 4 ? -9.609 -9.258 4.043 1 88.94 4 CYS B O 1
ATOM 2458 N N . VAL B 1 5 ? -10.078 -10.344 5.945 1 91.5 5 VAL B N 1
ATOM 2459 C CA . VAL B 1 5 ? -11.531 -10.344 5.781 1 91.5 5 VAL B CA 1
ATOM 2460 C C . VAL B 1 5 ? -12.188 -9.664 6.98 1 91.5 5 VAL B C 1
ATOM 2462 O O . VAL B 1 5 ? -12.086 -10.148 8.109 1 91.5 5 VAL B O 1
ATOM 2465 N N . ILE B 1 6 ? -12.898 -8.586 6.688 1 93.31 6 ILE B N 1
ATOM 2466 C CA . ILE B 1 6 ? -13.469 -7.77 7.754 1 93.31 6 ILE B CA 1
ATOM 2467 C C . ILE B 1 6 ? -14.977 -7.617 7.535 1 93.31 6 ILE B C 1
ATOM 2469 O O . ILE B 1 6 ? -15.406 -7.008 6.555 1 93.31 6 ILE B O 1
ATOM 2473 N N . PRO B 1 7 ? -15.773 -8.156 8.469 1 92.56 7 PRO B N 1
ATOM 2474 C CA . PRO B 1 7 ? -17.203 -7.91 8.336 1 92.56 7 PRO B CA 1
ATOM 2475 C C . PRO B 1 7 ? -17.562 -6.434 8.453 1 92.56 7 PRO B C 1
ATOM 2477 O O . PRO B 1 7 ? -17.047 -5.734 9.328 1 92.56 7 PRO B O 1
ATOM 2480 N N . LEU B 1 8 ? -18.297 -5.93 7.488 1 90.19 8 LEU B N 1
ATOM 2481 C CA . LEU B 1 8 ? -18.812 -4.566 7.551 1 90.19 8 LEU B CA 1
ATOM 2482 C C . LEU B 1 8 ? -20.172 -4.531 8.227 1 90.19 8 LEU B C 1
ATOM 2484 O O . LEU B 1 8 ? -21.188 -4.898 7.617 1 90.19 8 LEU B O 1
ATOM 2488 N N . GLU B 1 9 ? -20.203 -4.105 9.422 1 77.12 9 GLU B N 1
ATOM 2489 C CA . GLU B 1 9 ? -21.406 -4.18 10.258 1 77.12 9 GLU B CA 1
ATOM 2490 C C . GLU B 1 9 ? -22.625 -3.609 9.539 1 77.12 9 GLU B C 1
ATOM 2492 O O . GLU B 1 9 ? -22.516 -2.621 8.805 1 77.12 9 GLU B O 1
ATOM 2497 N N . ASP B 1 10 ? -23.719 -4.301 9.672 1 76.56 10 ASP B N 1
ATOM 2498 C CA . ASP B 1 10 ? -25.078 -3.912 9.281 1 76.56 10 ASP B CA 1
ATOM 2499 C C . ASP B 1 10 ? -25.234 -3.941 7.762 1 76.56 10 ASP B C 1
ATOM 2501 O O . ASP B 1 10 ? -26.344 -3.758 7.25 1 76.56 10 ASP B O 1
ATOM 2505 N N . SER B 1 11 ? -24.125 -4.18 6.957 1 80 11 SER B N 1
ATOM 2506 C CA . SER B 1 11 ? -24.234 -4.121 5.5 1 80 11 SER B CA 1
ATOM 2507 C C . SER B 1 11 ? -24.469 -5.508 4.91 1 80 11 SER B C 1
ATOM 2509 O O . SER B 1 11 ? -24.984 -5.629 3.791 1 80 11 SER B O 1
ATOM 2511 N N . GLY B 1 12 ? -24 -6.59 5.633 1 85.31 12 GLY B N 1
ATOM 2512 C CA . GLY B 1 12 ? -24 -7.941 5.094 1 85.31 12 GLY B CA 1
ATOM 2513 C C . GLY B 1 12 ? -22.797 -8.227 4.219 1 85.31 12 GLY B C 1
ATOM 2514 O O . GLY B 1 12 ? -22.609 -9.352 3.756 1 85.31 12 GLY B O 1
ATOM 2515 N N . PHE B 1 13 ? -21.969 -7.199 4.047 1 91.19 13 PHE B N 1
ATOM 2516 C CA . PHE B 1 13 ? -20.781 -7.355 3.223 1 91.19 13 PHE B CA 1
ATOM 2517 C C . PHE B 1 13 ? -19.547 -7.547 4.094 1 91.19 13 PHE B C 1
ATOM 2519 O O . PHE B 1 13 ? -19.562 -7.23 5.285 1 91.19 13 PHE B O 1
ATOM 2526 N N . SER B 1 14 ? -18.578 -8.203 3.49 1 94.44 14 SER B N 1
ATOM 2527 C CA . SER B 1 14 ? -17.234 -8.258 4.059 1 94.44 14 SER B CA 1
ATOM 2528 C C . SER B 1 14 ? -16.234 -7.496 3.193 1 94.44 14 SER B C 1
ATOM 2530 O O . SER B 1 14 ? -16.297 -7.547 1.963 1 94.44 14 SER B O 1
ATOM 2532 N N . LEU B 1 15 ? -15.453 -6.727 3.879 1 95.62 15 LEU B N 1
ATOM 2533 C CA . LEU B 1 15 ? -14.305 -6.082 3.242 1 95.62 15 LEU B CA 1
ATOM 2534 C C . LEU B 1 15 ? -13.125 -7.043 3.145 1 95.62 15 LEU B C 1
ATOM 2536 O O . LEU B 1 15 ? -12.656 -7.562 4.16 1 95.62 15 LEU B O 1
ATOM 2540 N N . VAL B 1 16 ? -12.68 -7.406 1.92 1 96.94 16 VAL B N 1
ATOM 2541 C CA . VAL B 1 16 ? -11.531 -8.273 1.68 1 96.94 16 VAL B CA 1
ATOM 2542 C C . VAL B 1 16 ? -10.414 -7.477 1.004 1 96.94 16 VAL B C 1
ATOM 2544 O O . VAL B 1 16 ? -10.633 -6.855 -0.037 1 96.94 16 VAL B O 1
ATOM 2547 N N . GLN B 1 17 ? -9.203 -7.508 1.618 1 97.94 17 GLN B N 1
ATOM 2548 C CA . GLN B 1 17 ? -8.125 -6.672 1.11 1 97.94 17 GLN B CA 1
ATOM 2549 C C . GLN B 1 17 ? -6.797 -7.43 1.114 1 97.94 17 GLN B C 1
ATOM 2551 O O . GLN B 1 17 ? -6.578 -8.305 1.958 1 97.94 17 GLN B O 1
ATOM 2556 N N . THR B 1 18 ? -6.012 -7.074 0.189 1 97.75 18 THR B N 1
ATOM 2557 C CA . THR B 1 18 ? -4.641 -7.562 0.113 1 97.75 18 THR B CA 1
ATOM 2558 C C . THR B 1 18 ? -3.713 -6.484 -0.437 1 97.75 18 THR B C 1
ATOM 2560 O O . THR B 1 18 ? -4.156 -5.578 -1.142 1 97.75 18 THR B O 1
ATOM 2563 N N . ILE B 1 19 ? -2.469 -6.566 -0.095 1 97.75 19 ILE B N 1
ATOM 2564 C CA . ILE B 1 19 ? -1.431 -5.68 -0.611 1 97.75 19 ILE B CA 1
ATOM 2565 C C . ILE B 1 19 ? -0.193 -6.496 -0.977 1 97.75 19 ILE B C 1
ATOM 2567 O O . ILE B 1 19 ? 0.171 -7.438 -0.267 1 97.75 19 ILE B O 1
ATOM 2571 N N . ASP B 1 20 ? 0.363 -6.156 -2.098 1 97.19 20 ASP B N 1
ATOM 2572 C CA . ASP B 1 20 ? 1.614 -6.766 -2.539 1 97.19 20 ASP B CA 1
ATOM 2573 C C . ASP B 1 20 ? 2.416 -5.801 -3.408 1 97.19 20 ASP B C 1
ATOM 2575 O O . ASP B 1 20 ? 1.854 -5.113 -4.266 1 97.19 20 ASP B O 1
ATOM 2579 N N . TYR B 1 21 ? 3.635 -5.73 -3.168 1 97 21 TYR B N 1
ATOM 2580 C CA . TYR B 1 21 ? 4.562 -4.934 -3.967 1 97 21 TYR B CA 1
ATOM 2581 C C . TYR B 1 21 ? 5.969 -5.52 -3.914 1 97 21 TYR B C 1
ATOM 2583 O O . TYR B 1 21 ? 6.344 -6.156 -2.928 1 97 21 TYR B O 1
ATOM 2591 N N . PHE B 1 22 ? 6.719 -5.348 -4.957 1 95.38 22 PHE B N 1
ATOM 2592 C CA . PHE B 1 22 ? 8.047 -5.953 -5.039 1 95.38 22 PHE B CA 1
ATOM 2593 C C . PHE B 1 22 ? 8.906 -5.23 -6.07 1 95.38 22 PHE B C 1
ATOM 2595 O O . PHE B 1 22 ? 8.453 -4.273 -6.703 1 95.38 22 PHE B O 1
ATOM 2602 N N . TYR B 1 23 ? 10.141 -5.734 -6.191 1 93.56 23 TYR B N 1
ATOM 2603 C CA . TYR B 1 23 ? 11.094 -5.258 -7.188 1 93.56 23 TYR B CA 1
ATOM 2604 C C . TYR B 1 23 ? 10.836 -5.906 -8.539 1 93.56 23 TYR B C 1
ATOM 2606 O O . TYR B 1 23 ? 10.711 -7.133 -8.633 1 93.56 23 TYR B O 1
ATOM 2614 N N . PRO B 1 24 ? 10.758 -5.031 -9.57 1 92.56 24 PRO B N 1
ATOM 2615 C CA . PRO B 1 24 ? 10.578 -5.633 -10.898 1 92.56 24 PRO B CA 1
ATOM 2616 C C . PRO B 1 24 ? 11.672 -6.648 -11.234 1 92.56 24 PRO B C 1
ATOM 2618 O O . PRO B 1 24 ? 12.844 -6.434 -10.906 1 92.56 24 PRO B O 1
ATOM 2621 N N . SER B 1 25 ? 11.219 -7.758 -11.906 1 88.88 25 SER B N 1
ATOM 2622 C CA . SER B 1 25 ? 12.156 -8.867 -12.07 1 88.88 25 SER B CA 1
ATOM 2623 C C . SER B 1 25 ? 12.406 -9.172 -13.539 1 88.88 25 SER B C 1
ATOM 2625 O O . SER B 1 25 ? 13.258 -10 -13.875 1 88.88 25 SER B O 1
ATOM 2627 N N . VAL B 1 26 ? 11.602 -8.594 -14.422 1 94.38 26 VAL B N 1
ATOM 2628 C CA . VAL B 1 26 ? 11.797 -8.867 -15.844 1 94.38 26 VAL B CA 1
ATOM 2629 C C . VAL B 1 26 ? 12.25 -7.594 -16.547 1 94.38 26 VAL B C 1
ATOM 2631 O O . VAL B 1 26 ? 12.156 -6.496 -16 1 94.38 26 VAL B O 1
ATOM 2634 N N . GLU B 1 27 ? 12.703 -7.676 -17.734 1 91.38 27 GLU B N 1
ATOM 2635 C CA . GLU B 1 27 ? 13.344 -6.57 -18.438 1 91.38 27 GLU B CA 1
ATOM 2636 C C . GLU B 1 27 ? 12.312 -5.605 -19.016 1 91.38 27 GLU B C 1
ATOM 2638 O O . GLU B 1 27 ? 12.516 -4.391 -19 1 91.38 27 GLU B O 1
ATOM 2643 N N . ASP B 1 28 ? 11.234 -6.102 -19.516 1 95.38 28 ASP B N 1
ATOM 2644 C CA . ASP B 1 28 ? 10.203 -5.285 -20.141 1 95.38 28 ASP B CA 1
ATOM 2645 C C . ASP B 1 28 ? 9.336 -4.594 -19.094 1 95.38 28 ASP B C 1
ATOM 2647 O O . ASP B 1 28 ? 8.594 -5.25 -18.375 1 95.38 28 ASP B O 1
ATOM 2651 N N . PRO B 1 29 ? 9.391 -3.244 -19.062 1 97.31 29 PRO B N 1
ATOM 2652 C CA . PRO B 1 29 ? 8.633 -2.541 -18.016 1 97.31 29 PRO B CA 1
ATOM 2653 C C . PRO B 1 29 ? 7.129 -2.771 -18.141 1 97.31 29 PRO B C 1
ATOM 2655 O O . PRO B 1 29 ? 6.438 -2.879 -17.125 1 97.31 29 PRO B O 1
ATOM 2658 N N . TYR B 1 30 ? 6.602 -2.824 -19.328 1 98.31 30 TYR B N 1
ATOM 2659 C CA . TYR B 1 30 ? 5.18 -3.092 -19.531 1 98.31 30 TYR B CA 1
ATOM 2660 C C . TYR B 1 30 ? 4.797 -4.449 -18.953 1 98.31 30 TYR B C 1
ATOM 2662 O O . TYR B 1 30 ? 3.787 -4.57 -18.25 1 98.31 30 TYR B O 1
ATOM 2670 N N . ALA B 1 31 ? 5.613 -5.43 -19.188 1 98.12 31 ALA B N 1
ATOM 2671 C CA . ALA B 1 31 ? 5.387 -6.766 -18.641 1 98.12 31 ALA B CA 1
ATOM 2672 C C . ALA B 1 31 ? 5.48 -6.77 -17.125 1 98.12 31 ALA B C 1
ATOM 2674 O O . ALA B 1 31 ? 4.719 -7.469 -16.453 1 98.12 31 ALA B O 1
ATOM 2675 N N . ASN B 1 32 ? 6.445 -6.02 -16.625 1 98.12 32 ASN B N 1
ATOM 2676 C CA . ASN B 1 32 ? 6.547 -5.906 -15.172 1 98.12 32 ASN B CA 1
ATOM 2677 C C . ASN B 1 32 ? 5.258 -5.375 -14.562 1 98.12 32 ASN B C 1
ATOM 2679 O O . ASN B 1 32 ? 4.828 -5.84 -13.5 1 98.12 32 ASN B O 1
ATOM 2683 N N . GLY B 1 33 ? 4.688 -4.387 -15.211 1 98.5 33 GLY B N 1
ATOM 2684 C CA . GLY B 1 33 ? 3.408 -3.865 -14.75 1 98.5 33 GLY B CA 1
ATOM 2685 C C . GLY B 1 33 ? 2.305 -4.906 -14.75 1 98.5 33 GLY B C 1
ATOM 2686 O O . GLY B 1 33 ? 1.545 -5.012 -13.789 1 98.5 33 GLY B O 1
ATOM 2687 N N . GLN B 1 34 ? 2.236 -5.695 -15.812 1 98.69 34 GLN B N 1
ATOM 2688 C CA . GLN B 1 34 ? 1.233 -6.75 -15.922 1 98.69 34 GLN B CA 1
ATOM 2689 C C . GLN B 1 34 ? 1.404 -7.785 -14.812 1 98.69 34 GLN B C 1
ATOM 2691 O O . GLN B 1 34 ? 0.426 -8.203 -14.188 1 98.69 34 GLN B O 1
ATOM 2696 N N . ILE B 1 35 ? 2.633 -8.172 -14.609 1 98.69 35 ILE B N 1
ATOM 2697 C CA . ILE B 1 35 ? 2.963 -9.18 -13.609 1 98.69 35 ILE B CA 1
ATOM 2698 C C . ILE B 1 35 ? 2.6 -8.664 -12.219 1 98.69 35 ILE B C 1
ATOM 2700 O O . ILE B 1 35 ? 2.037 -9.398 -11.406 1 98.69 35 ILE B O 1
ATOM 2704 N N . ALA B 1 36 ? 2.928 -7.441 -11.969 1 98.5 36 ALA B N 1
ATOM 2705 C CA . ALA B 1 36 ? 2.594 -6.84 -10.68 1 98.5 36 ALA B CA 1
ATOM 2706 C C . ALA B 1 36 ? 1.09 -6.875 -10.43 1 98.5 36 ALA B C 1
ATOM 2708 O O . ALA B 1 36 ? 0.644 -7.234 -9.336 1 98.5 36 ALA B O 1
ATOM 2709 N N . CYS B 1 37 ? 0.306 -6.512 -11.422 1 98.69 37 CYS B N 1
ATOM 2710 C CA . CYS B 1 37 ? -1.147 -6.531 -11.297 1 98.69 37 CYS B CA 1
ATOM 2711 C C . CYS B 1 37 ? -1.652 -7.938 -10.992 1 98.69 37 CYS B C 1
ATOM 2713 O O . CYS B 1 37 ? -2.467 -8.125 -10.094 1 98.69 37 CYS B O 1
ATOM 2715 N N . ALA B 1 38 ? -1.144 -8.859 -11.742 1 98.69 38 ALA B N 1
ATOM 2716 C CA . ALA B 1 38 ? -1.546 -10.25 -11.555 1 98.69 38 ALA B CA 1
ATOM 2717 C C . ALA B 1 38 ? -1.211 -10.734 -10.148 1 98.69 38 ALA B C 1
ATOM 2719 O O . ALA B 1 38 ? -2.02 -11.406 -9.508 1 98.69 38 ALA B O 1
ATOM 2720 N N . ASN B 1 39 ? -0.051 -10.406 -9.711 1 98.31 39 ASN B N 1
ATOM 2721 C CA . ASN B 1 39 ? 0.403 -10.812 -8.391 1 98.31 39 ASN B CA 1
ATOM 2722 C C . ASN B 1 39 ? -0.472 -10.219 -7.285 1 98.31 39 ASN B C 1
ATOM 2724 O O . ASN B 1 39 ? -0.835 -10.914 -6.336 1 98.31 39 ASN B O 1
ATOM 2728 N N . VAL B 1 40 ? -0.819 -9 -7.414 1 98.19 40 VAL B N 1
ATOM 2729 C CA . VAL B 1 40 ? -1.636 -8.312 -6.418 1 98.19 40 VAL B CA 1
ATOM 2730 C C . VAL B 1 40 ? -3.018 -8.961 -6.348 1 98.19 40 VAL B C 1
ATOM 2732 O O . VAL B 1 40 ? -3.527 -9.227 -5.258 1 98.19 40 VAL B O 1
ATOM 2735 N N . LEU B 1 41 ? -3.637 -9.242 -7.43 1 98.62 41 LEU B N 1
ATOM 2736 C CA . LEU B 1 41 ? -5.004 -9.742 -7.492 1 98.62 41 LEU B CA 1
ATOM 2737 C C . LEU B 1 41 ? -5.07 -11.203 -7.055 1 98.62 41 LEU B C 1
ATOM 2739 O O . LEU B 1 41 ? -6.137 -11.695 -6.688 1 98.62 41 LEU B O 1
ATOM 2743 N N . SER B 1 42 ? -3.908 -11.812 -7.098 1 98.5 42 SER B N 1
ATOM 2744 C CA . SER B 1 42 ? -3.881 -13.266 -6.918 1 98.5 42 SER B CA 1
ATOM 2745 C C . SER B 1 42 ? -4.379 -13.656 -5.531 1 98.5 42 SER B C 1
ATOM 2747 O O . SER B 1 42 ? -5.016 -14.695 -5.363 1 98.5 42 SER B O 1
ATOM 2749 N N . ASP B 1 43 ? -4.102 -12.867 -4.516 1 97.12 43 ASP B N 1
ATOM 2750 C CA . ASP B 1 43 ? -4.559 -13.188 -3.168 1 97.12 43 ASP B CA 1
ATOM 2751 C C . ASP B 1 43 ? -6.086 -13.141 -3.082 1 97.12 43 ASP B C 1
ATOM 2753 O O . ASP B 1 43 ? -6.691 -13.922 -2.342 1 97.12 43 ASP B O 1
ATOM 2757 N N . LEU B 1 44 ? -6.727 -12.172 -3.732 1 97.81 44 LEU B N 1
ATOM 2758 C CA . LEU B 1 44 ? -8.188 -12.164 -3.809 1 97.81 44 LEU B CA 1
ATOM 2759 C C . LEU B 1 44 ? -8.695 -13.414 -4.52 1 97.81 44 LEU B C 1
ATOM 2761 O O . LEU B 1 44 ? -9.648 -14.055 -4.059 1 97.81 44 LEU B O 1
ATOM 2765 N N . TYR B 1 45 ? -8.039 -13.711 -5.652 1 98.62 45 TYR B N 1
ATOM 2766 C CA . TYR B 1 45 ? -8.438 -14.883 -6.434 1 98.62 45 TYR B CA 1
ATOM 2767 C C . TYR B 1 45 ? -8.32 -16.156 -5.605 1 98.62 45 TYR B C 1
ATOM 2769 O O . TYR B 1 45 ? -9.141 -17.062 -5.734 1 98.62 45 TYR B O 1
ATOM 2777 N N . ALA B 1 46 ? -7.316 -16.266 -4.734 1 98.56 46 ALA B N 1
ATOM 2778 C CA . ALA B 1 46 ? -7.105 -17.438 -3.891 1 98.56 46 ALA B CA 1
ATOM 2779 C C . ALA B 1 46 ? -8.266 -17.625 -2.92 1 98.56 46 ALA B C 1
ATOM 2781 O O . ALA B 1 46 ? -8.414 -18.688 -2.316 1 98.56 46 ALA B O 1
ATOM 2782 N N . MET B 1 47 ? -9.086 -16.609 -2.795 1 98.06 47 MET B N 1
ATOM 2783 C CA . MET B 1 47 ? -10.25 -16.703 -1.918 1 98.06 47 MET B CA 1
ATOM 2784 C C . MET B 1 47 ? -11.531 -16.891 -2.729 1 98.06 47 MET B C 1
ATOM 2786 O O . MET B 1 47 ? -12.633 -16.75 -2.193 1 98.06 47 MET B O 1
ATOM 2790 N N . GLY B 1 48 ? -11.383 -17.062 -3.986 1 98.25 48 GLY B N 1
ATOM 2791 C CA . GLY B 1 48 ? -12.539 -17.281 -4.844 1 98.25 48 GLY B CA 1
ATOM 2792 C C . GLY B 1 48 ? -13.203 -15.984 -5.266 1 98.25 48 GLY B C 1
ATOM 2793 O O . GLY B 1 48 ? -14.328 -15.992 -5.77 1 98.25 48 GLY B O 1
ATOM 2794 N N . ILE B 1 49 ? -12.562 -14.875 -5.059 1 97.88 49 ILE B N 1
ATOM 2795 C CA . ILE B 1 49 ? -13.148 -13.57 -5.328 1 97.88 49 ILE B CA 1
ATOM 2796 C C . ILE B 1 49 ? -12.594 -13.016 -6.641 1 97.88 49 ILE B C 1
ATOM 2798 O O . ILE B 1 49 ? -11.414 -12.68 -6.727 1 97.88 49 ILE B O 1
ATOM 2802 N N . THR B 1 50 ? -13.477 -12.891 -7.625 1 97.81 50 THR B N 1
ATOM 2803 C CA . THR B 1 50 ? -13.023 -12.391 -8.922 1 97.81 50 THR B CA 1
ATOM 2804 C C . THR B 1 50 ? -13.422 -10.93 -9.102 1 97.81 50 THR B C 1
ATOM 2806 O O . THR B 1 50 ? -12.898 -10.242 -9.984 1 97.81 50 THR B O 1
ATOM 2809 N N . LYS B 1 51 ? -14.352 -10.492 -8.305 1 95.56 51 LYS B N 1
ATOM 2810 C CA . LYS B 1 51 ? -14.711 -9.078 -8.32 1 95.56 51 LYS B CA 1
ATOM 2811 C C . LYS B 1 51 ? -13.758 -8.258 -7.453 1 95.56 51 LYS B C 1
ATOM 2813 O O . LYS B 1 51 ? -13.586 -8.547 -6.27 1 95.56 51 LYS B O 1
ATOM 2818 N N . CYS B 1 52 ? -13.148 -7.312 -7.973 1 97.38 52 CYS B N 1
ATOM 2819 C CA . CYS B 1 52 ? -12.312 -6.344 -7.277 1 97.38 52 CYS B CA 1
ATOM 2820 C C . CYS B 1 52 ? -12.852 -4.93 -7.465 1 97.38 52 CYS B C 1
ATOM 2822 O O . CYS B 1 52 ? -12.836 -4.398 -8.578 1 97.38 52 CYS B O 1
ATOM 2824 N N . ASP B 1 53 ? -13.344 -4.293 -6.41 1 97 53 ASP B N 1
ATOM 2825 C CA . ASP B 1 53 ? -14.016 -3.004 -6.496 1 97 53 ASP B CA 1
ATOM 2826 C C . ASP B 1 53 ? -13.031 -1.884 -6.805 1 97 53 ASP B C 1
ATOM 2828 O O . ASP B 1 53 ? -13.383 -0.89 -7.441 1 97 53 ASP B O 1
ATOM 2832 N N . ASN B 1 54 ? -11.797 -2.041 -6.32 1 97.62 54 ASN B N 1
ATOM 2833 C CA . ASN B 1 54 ? -10.805 -0.994 -6.531 1 97.62 54 ASN B CA 1
ATOM 2834 C C . ASN B 1 54 ? -9.383 -1.523 -6.348 1 97.62 54 ASN B C 1
ATOM 2836 O O . ASN B 1 54 ? -9.156 -2.441 -5.555 1 97.62 54 ASN B O 1
ATOM 2840 N N . MET B 1 55 ? -8.492 -0.959 -7.086 1 98.25 55 MET B N 1
ATOM 2841 C CA . MET B 1 55 ? -7.07 -1.137 -6.805 1 98.25 55 MET B CA 1
ATOM 2842 C C . MET B 1 55 ? -6.398 0.204 -6.531 1 98.25 55 MET B C 1
ATOM 2844 O O . MET B 1 55 ? -6.789 1.227 -7.094 1 98.25 55 MET B O 1
ATOM 2848 N N . LEU B 1 56 ? -5.43 0.233 -5.625 1 98.19 56 LEU B N 1
ATOM 2849 C CA . LEU B 1 56 ? -4.477 1.325 -5.457 1 98.19 56 LEU B CA 1
ATOM 2850 C C . LEU B 1 56 ? -3.088 0.912 -5.926 1 98.19 56 LEU B C 1
ATOM 2852 O O . LEU B 1 56 ? -2.699 -0.25 -5.785 1 98.19 56 LEU B O 1
ATOM 2856 N N . MET B 1 57 ? -2.346 1.883 -6.449 1 97.75 57 MET B N 1
ATOM 2857 C CA . MET B 1 57 ? -1.007 1.601 -6.957 1 97.75 57 MET B CA 1
ATOM 2858 C C . MET B 1 57 ? 0.051 1.896 -5.898 1 97.75 57 MET B C 1
ATOM 2860 O O . MET B 1 57 ? -0.028 2.908 -5.199 1 97.75 57 MET B O 1
ATOM 2864 N N . VAL B 1 58 ? 0.978 1.052 -5.727 1 97.88 58 VAL B N 1
ATOM 2865 C CA . VAL B 1 58 ? 2.219 1.259 -4.988 1 97.88 58 VAL B CA 1
ATOM 2866 C C . VAL B 1 58 ? 3.389 1.362 -5.965 1 97.88 58 VAL B C 1
ATOM 2868 O O . VAL B 1 58 ? 3.699 0.403 -6.676 1 97.88 58 VAL B O 1
ATOM 2871 N N . LEU B 1 59 ? 4.027 2.475 -6.008 1 97.5 59 LEU B N 1
ATOM 2872 C CA . LEU B 1 59 ? 5.098 2.674 -6.977 1 97.5 59 LEU B CA 1
ATOM 2873 C C . LEU B 1 59 ? 6.262 3.439 -6.352 1 97.5 59 LEU B C 1
ATOM 2875 O O . LEU B 1 59 ? 6.047 4.418 -5.633 1 97.5 59 LEU B O 1
ATOM 2879 N N . ALA B 1 60 ? 7.426 3.004 -6.512 1 97.12 60 ALA B N 1
ATOM 2880 C CA . ALA B 1 60 ? 8.648 3.754 -6.25 1 97.12 60 ALA B CA 1
ATOM 2881 C C . ALA B 1 60 ? 9.531 3.814 -7.492 1 97.12 60 ALA B C 1
ATOM 2883 O O . ALA B 1 60 ? 9.805 2.789 -8.117 1 97.12 60 ALA B O 1
ATOM 2884 N N . VAL B 1 61 ? 9.953 4.961 -7.875 1 96.69 61 VAL B N 1
ATOM 2885 C CA . VAL B 1 61 ? 10.828 5.18 -9.023 1 96.69 61 VAL B CA 1
ATOM 2886 C C . VAL B 1 61 ? 12.289 5.207 -8.562 1 96.69 61 VAL B C 1
ATOM 2888 O O . VAL B 1 61 ? 12.625 5.875 -7.586 1 96.69 61 VAL B O 1
ATOM 2891 N N . ALA B 1 62 ? 13.102 4.512 -9.281 1 95.44 62 ALA B N 1
ATOM 2892 C CA . ALA B 1 62 ? 14.516 4.461 -8.914 1 95.44 62 ALA B CA 1
ATOM 2893 C C . ALA B 1 62 ? 15.156 5.844 -8.992 1 95.44 62 ALA B C 1
ATOM 2895 O O . ALA B 1 62 ? 15.078 6.512 -10.023 1 95.44 62 ALA B O 1
ATOM 2896 N N . ARG B 1 63 ? 15.867 6.188 -7.977 1 94.12 63 ARG B N 1
ATOM 2897 C CA . ARG B 1 63 ? 16.453 7.516 -7.859 1 94.12 63 ARG B CA 1
ATOM 2898 C C . ARG B 1 63 ? 17.547 7.727 -8.906 1 94.12 63 ARG B C 1
ATOM 2900 O O . ARG B 1 63 ? 17.75 8.844 -9.375 1 94.12 63 ARG B O 1
ATOM 2907 N N . GLU B 1 64 ? 18.172 6.723 -9.281 1 94.38 64 GLU B N 1
ATOM 2908 C CA . GLU B 1 64 ? 19.344 6.828 -10.148 1 94.38 64 GLU B CA 1
ATOM 2909 C C . GLU B 1 64 ? 18.938 6.855 -11.625 1 94.38 64 GLU B C 1
ATOM 2911 O O . GLU B 1 64 ? 19.766 7.062 -12.5 1 94.38 64 GLU B O 1
ATOM 2916 N N . MET B 1 65 ? 17.719 6.586 -11.938 1 93.69 65 MET B N 1
ATOM 2917 C CA . MET B 1 65 ? 17.266 6.684 -13.32 1 93.69 65 MET B CA 1
ATOM 2918 C C . MET B 1 65 ? 17.422 8.109 -13.844 1 93.69 65 MET B C 1
ATOM 2920 O O . MET B 1 65 ? 17.047 9.062 -13.172 1 93.69 65 MET B O 1
ATOM 2924 N N . THR B 1 66 ? 17.938 8.281 -14.992 1 95.25 66 THR B N 1
ATOM 2925 C CA . THR B 1 66 ? 17.984 9.586 -15.641 1 95.25 66 THR B CA 1
ATOM 2926 C C . THR B 1 66 ? 16.594 10.07 -16 1 95.25 66 THR B C 1
ATOM 2928 O O . THR B 1 66 ? 15.648 9.273 -16.078 1 95.25 66 THR B O 1
ATOM 2931 N N . PRO B 1 67 ? 16.531 11.305 -16.188 1 93.69 67 PRO B N 1
ATOM 2932 C CA . PRO B 1 67 ? 15.227 11.82 -16.609 1 93.69 67 PRO B CA 1
ATOM 2933 C C . PRO B 1 67 ? 14.703 11.141 -17.875 1 93.69 67 PRO B C 1
ATOM 2935 O O . PRO B 1 67 ? 13.516 10.836 -17.969 1 93.69 67 PRO B O 1
ATOM 2938 N N . ASP B 1 68 ? 15.547 10.836 -18.781 1 95.19 68 ASP B N 1
ATOM 2939 C CA . ASP B 1 68 ? 15.164 10.172 -20.031 1 95.19 68 ASP B CA 1
ATOM 2940 C C . ASP B 1 68 ? 14.672 8.75 -19.766 1 95.19 68 ASP B C 1
ATOM 2942 O O . ASP B 1 68 ? 13.656 8.328 -20.312 1 95.19 68 ASP B O 1
ATOM 2946 N N . GLU B 1 69 ? 15.383 8.062 -18.922 1 93.69 69 GLU B N 1
ATOM 2947 C CA . GLU B 1 69 ? 14.984 6.707 -18.562 1 93.69 69 GLU B CA 1
ATOM 2948 C C . GLU B 1 69 ? 13.633 6.699 -17.844 1 93.69 69 GLU B C 1
ATOM 2950 O O . GLU B 1 69 ? 12.773 5.867 -18.156 1 93.69 69 GLU B O 1
ATOM 2955 N N . ARG B 1 70 ? 13.469 7.629 -16.953 1 95.06 70 ARG B N 1
ATOM 2956 C CA . ARG B 1 70 ? 12.242 7.723 -16.172 1 95.06 70 ARG B CA 1
ATOM 2957 C C . ARG B 1 70 ? 11.039 7.969 -17.078 1 95.06 70 ARG B C 1
ATOM 2959 O O . ARG B 1 70 ? 9.992 7.336 -16.922 1 95.06 70 ARG B O 1
ATOM 2966 N N . GLU B 1 71 ? 11.203 8.812 -18 1 94.88 71 GLU B N 1
ATOM 2967 C CA . GLU B 1 71 ? 10.117 9.18 -18.906 1 94.88 71 GLU B CA 1
ATOM 2968 C C . GLU B 1 71 ? 9.719 8.008 -19.812 1 94.88 71 GLU B C 1
ATOM 2970 O O . GLU B 1 71 ? 8.578 7.922 -20.25 1 94.88 71 GLU B O 1
ATOM 2975 N N . LYS B 1 72 ? 10.68 7.105 -20.094 1 95.12 72 LYS B N 1
ATOM 2976 C CA . LYS B 1 72 ? 10.406 5.973 -20.969 1 95.12 72 LYS B CA 1
ATOM 2977 C C . LYS B 1 72 ? 9.914 4.766 -20.172 1 95.12 72 LYS B C 1
ATOM 2979 O O . LYS B 1 72 ? 8.992 4.07 -20.594 1 95.12 72 LYS B O 1
ATOM 2984 N N . VAL B 1 73 ? 10.43 4.527 -19 1 96.25 73 VAL B N 1
ATOM 2985 C CA . VAL B 1 73 ? 10.234 3.283 -18.266 1 96.25 73 VAL B CA 1
ATOM 2986 C C . VAL B 1 73 ? 8.977 3.385 -17.406 1 96.25 73 VAL B C 1
ATOM 2988 O O . VAL B 1 73 ? 8.117 2.502 -17.438 1 96.25 73 VAL B O 1
ATOM 2991 N N . VAL B 1 74 ? 8.812 4.434 -16.703 1 96.81 74 VAL B N 1
ATOM 2992 C CA . VAL B 1 74 ? 7.789 4.566 -15.672 1 96.81 74 VAL B CA 1
ATOM 2993 C C . VAL B 1 74 ? 6.406 4.539 -16.312 1 96.81 74 VAL B C 1
ATOM 2995 O O . VAL B 1 74 ? 5.52 3.805 -15.867 1 96.81 74 VAL B O 1
ATOM 2998 N N . PRO B 1 75 ? 6.191 5.262 -17.438 1 97.5 75 PRO B N 1
ATOM 2999 C CA . PRO B 1 75 ? 4.875 5.188 -18.094 1 97.5 75 PRO B CA 1
ATOM 3000 C C . PRO B 1 75 ? 4.531 3.775 -18.562 1 97.5 75 PRO B C 1
ATOM 3002 O O . PRO B 1 75 ? 3.371 3.365 -18.5 1 97.5 75 PRO B O 1
ATOM 3005 N N . GLN B 1 76 ? 5.5 3.039 -19.016 1 97.94 76 GLN B N 1
ATOM 3006 C CA . GLN B 1 76 ? 5.258 1.673 -19.469 1 97.94 76 GLN B CA 1
ATOM 3007 C C . GLN B 1 76 ? 4.883 0.767 -18.297 1 97.94 76 GLN B C 1
ATOM 3009 O O . GLN B 1 76 ? 3.996 -0.082 -18.422 1 97.94 76 GLN B O 1
ATOM 3014 N N . LEU B 1 77 ? 5.57 0.922 -17.172 1 97.56 77 LEU B N 1
ATOM 3015 C CA . LEU B 1 77 ? 5.23 0.179 -15.969 1 97.56 77 LEU B CA 1
ATOM 3016 C C . LEU B 1 77 ? 3.779 0.428 -15.562 1 97.56 77 LEU B C 1
ATOM 3018 O O . LEU B 1 77 ? 3.021 -0.518 -15.336 1 97.56 77 LEU B O 1
ATOM 3022 N N . MET B 1 78 ? 3.441 1.652 -15.547 1 97.69 78 MET B N 1
ATOM 3023 C CA . MET B 1 78 ? 2.104 2.057 -15.125 1 97.69 78 MET B CA 1
ATOM 3024 C C . MET B 1 78 ? 1.052 1.579 -16.109 1 97.69 78 MET B C 1
ATOM 3026 O O . MET B 1 78 ? -0.03 1.142 -15.719 1 97.69 78 MET B O 1
ATOM 3030 N N . ARG B 1 79 ? 1.355 1.694 -17.391 1 98.19 79 ARG B N 1
ATOM 3031 C CA . ARG B 1 79 ? 0.428 1.243 -18.422 1 98.19 79 ARG B CA 1
ATOM 3032 C C . ARG B 1 79 ? 0.183 -0.258 -18.312 1 98.19 79 ARG B C 1
ATOM 3034 O O . ARG B 1 79 ? -0.949 -0.72 -18.469 1 98.19 79 ARG B O 1
ATOM 3041 N N . GLY B 1 80 ? 1.265 -1.038 -18.125 1 98.56 80 GLY B N 1
ATOM 3042 C CA . GLY B 1 80 ? 1.105 -2.471 -17.938 1 98.56 80 GLY B CA 1
ATOM 3043 C C . GLY B 1 80 ? 0.198 -2.82 -16.766 1 98.56 80 GLY B C 1
ATOM 3044 O O . GLY B 1 80 ? -0.676 -3.68 -16.891 1 98.56 80 GLY B O 1
ATOM 3045 N N . LEU B 1 81 ? 0.463 -2.152 -15.68 1 98.5 81 LEU B N 1
ATOM 3046 C CA . LEU B 1 81 ? -0.354 -2.35 -14.484 1 98.5 81 LEU B CA 1
ATOM 3047 C C . LEU B 1 81 ? -1.81 -1.987 -14.758 1 98.5 81 LEU B C 1
ATOM 3049 O O . LEU B 1 81 ? -2.715 -2.768 -14.453 1 98.5 81 LEU B O 1
ATOM 3053 N N . ASN B 1 82 ? -2.062 -0.872 -15.336 1 98.44 82 ASN B N 1
ATOM 3054 C CA . ASN B 1 82 ? -3.404 -0.364 -15.602 1 98.44 82 ASN B CA 1
ATOM 3055 C C . ASN B 1 82 ? -4.148 -1.235 -16.609 1 98.44 82 ASN B C 1
ATOM 3057 O O . ASN B 1 82 ? -5.309 -1.582 -16.391 1 98.44 82 ASN B O 1
ATOM 3061 N N . ASP B 1 83 ? -3.514 -1.527 -17.734 1 98.69 83 ASP B N 1
ATOM 3062 C CA . ASP B 1 83 ? -4.145 -2.35 -18.766 1 98.69 83 ASP B CA 1
ATOM 3063 C C . ASP B 1 83 ? -4.566 -3.707 -18.203 1 98.69 83 ASP B C 1
ATOM 3065 O O . ASP B 1 83 ? -5.641 -4.211 -18.516 1 98.69 83 ASP B O 1
ATOM 3069 N N . HIS B 1 84 ? -3.729 -4.273 -17.391 1 98.69 84 HIS B N 1
ATOM 3070 C CA . HIS B 1 84 ? -4.027 -5.582 -16.828 1 98.69 84 HIS B CA 1
ATOM 3071 C C . HIS B 1 84 ? -5.152 -5.496 -15.797 1 98.69 84 HIS B C 1
ATOM 3073 O O . HIS B 1 84 ? -5.945 -6.43 -15.664 1 98.69 84 HIS B O 1
ATOM 3079 N N . ALA B 1 85 ? -5.188 -4.402 -15.047 1 98.75 85 ALA B N 1
ATOM 3080 C CA . ALA B 1 85 ? -6.312 -4.176 -14.141 1 98.75 85 ALA B CA 1
ATOM 3081 C C . ALA B 1 85 ? -7.629 -4.109 -14.914 1 98.75 85 ALA B C 1
ATOM 3083 O O . ALA B 1 85 ? -8.617 -4.73 -14.516 1 98.75 85 ALA B O 1
ATOM 3084 N N . ILE B 1 86 ? -7.629 -3.4 -16 1 98.56 86 ILE B N 1
ATOM 3085 C CA . ILE B 1 86 ? -8.812 -3.289 -16.844 1 98.56 86 ILE B CA 1
ATOM 3086 C C . ILE B 1 86 ? -9.219 -4.668 -17.359 1 98.56 86 ILE B C 1
ATOM 3088 O O . ILE B 1 86 ? -10.391 -5.043 -17.312 1 98.56 86 ILE B O 1
ATOM 3092 N N . LYS B 1 87 ? -8.211 -5.43 -17.781 1 98.25 87 LYS B N 1
ATOM 3093 C CA . LYS B 1 87 ? -8.453 -6.797 -18.234 1 98.25 87 LYS B CA 1
ATOM 3094 C C . LYS B 1 87 ? -9.078 -7.641 -17.125 1 98.25 87 LYS B C 1
ATOM 3096 O O . LYS B 1 87 ? -9.906 -8.516 -17.406 1 98.25 87 LYS B O 1
ATOM 3101 N N . ALA B 1 88 ? -8.703 -7.418 -15.938 1 98.56 88 ALA B N 1
ATOM 3102 C CA . ALA B 1 88 ? -9.195 -8.164 -14.781 1 98.56 88 ALA B CA 1
ATOM 3103 C C . ALA B 1 88 ? -10.57 -7.672 -14.352 1 98.56 88 ALA B C 1
ATOM 3105 O O . ALA B 1 88 ? -11.195 -8.25 -13.461 1 98.56 88 ALA B O 1
ATOM 3106 N N . GLY B 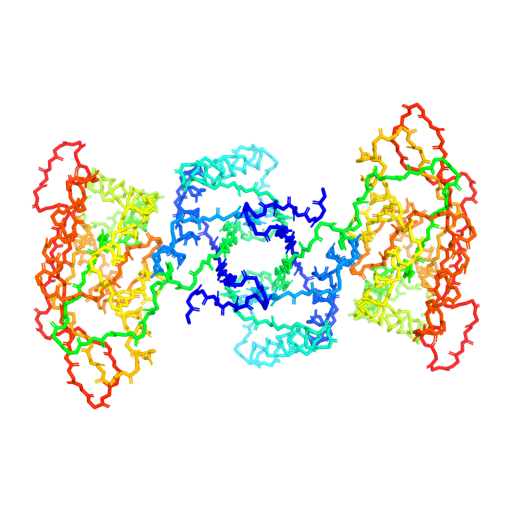1 89 ? -11.094 -6.605 -14.961 1 98 89 GLY B N 1
ATOM 3107 C CA . GLY B 1 89 ? -12.406 -6.078 -14.648 1 98 89 GLY B CA 1
ATOM 3108 C C . GLY B 1 89 ? -12.398 -5.098 -13.492 1 98 89 GLY B C 1
ATOM 3109 O O . GLY B 1 89 ? -13.398 -4.949 -12.789 1 98 89 GLY B O 1
ATOM 3110 N N . THR B 1 90 ? -11.289 -4.52 -13.18 1 97.94 90 THR B N 1
ATOM 3111 C CA . THR B 1 90 ? -11.18 -3.52 -12.125 1 97.94 90 THR B CA 1
ATOM 3112 C C . THR B 1 90 ? -10.445 -2.279 -12.625 1 97.94 90 THR B C 1
ATOM 3114 O O . THR B 1 90 ? -10.164 -2.158 -13.82 1 97.94 90 THR B O 1
ATOM 3117 N N . ARG B 1 91 ? -10.266 -1.233 -11.758 1 97.69 91 ARG B N 1
ATOM 3118 C CA . ARG B 1 91 ? -9.602 0.025 -12.086 1 97.69 91 ARG B CA 1
ATOM 3119 C C . ARG B 1 91 ? -8.664 0.457 -10.961 1 97.69 91 ARG B C 1
ATOM 3121 O O . ARG B 1 91 ? -8.914 0.171 -9.789 1 97.69 91 ARG B O 1
ATOM 3128 N N . ILE B 1 92 ? -7.68 1.024 -11.383 1 97.19 92 ILE B N 1
ATOM 3129 C CA . ILE B 1 92 ? -6.789 1.675 -10.43 1 97.19 92 ILE B CA 1
ATOM 3130 C C . ILE B 1 92 ? -7.227 3.121 -10.211 1 97.19 92 ILE B C 1
ATOM 3132 O O . ILE B 1 92 ? -7.133 3.947 -11.125 1 97.19 92 ILE B O 1
ATOM 3136 N N . ARG B 1 93 ? -7.777 3.434 -9 1 94.44 93 ARG B N 1
ATOM 3137 C CA . ARG B 1 93 ? -8.289 4.773 -8.734 1 94.44 93 ARG B CA 1
ATOM 3138 C C . ARG B 1 93 ? -7.496 5.453 -7.621 1 94.44 93 ARG B C 1
ATOM 3140 O O . ARG B 1 93 ? -8.07 6.094 -6.742 1 94.44 93 ARG B O 1
ATOM 3147 N N . GLY B 1 94 ? -6.223 5.559 -7.664 1 92.69 94 GLY B N 1
ATOM 3148 C CA . GLY B 1 94 ? -5.344 6.199 -6.703 1 92.69 94 GLY B CA 1
ATOM 3149 C C . GLY B 1 94 ? -4.043 5.449 -6.484 1 92.69 94 GLY B C 1
ATOM 3150 O O . GLY B 1 94 ? -3.816 4.402 -7.098 1 92.69 94 GLY B O 1
ATOM 3151 N N . GLY B 1 95 ? -3.273 6.02 -5.594 1 94.44 95 GLY B N 1
ATOM 3152 C CA . GLY B 1 95 ? -1.971 5.445 -5.293 1 94.44 95 GLY B CA 1
ATOM 3153 C C . GLY B 1 95 ? -0.958 6.477 -4.828 1 94.44 95 GLY B C 1
ATOM 3154 O O . GLY B 1 95 ? -1.32 7.605 -4.5 1 94.44 95 GLY B O 1
ATOM 3155 N N . GLN B 1 96 ? 0.214 5.984 -4.672 1 93.62 96 GLN B N 1
ATOM 3156 C CA . GLN B 1 96 ? 1.321 6.855 -4.297 1 93.62 96 GLN B CA 1
ATOM 3157 C C . GLN B 1 96 ? 2.611 6.441 -4.996 1 93.62 96 GLN B C 1
ATOM 3159 O O . GLN B 1 96 ? 2.863 5.25 -5.191 1 93.62 96 GLN B O 1
ATOM 3164 N N . THR B 1 97 ? 3.328 7.438 -5.387 1 93.38 97 THR B N 1
ATOM 3165 C CA . THR B 1 97 ? 4.645 7.254 -5.988 1 93.38 97 THR B CA 1
ATOM 3166 C C . THR B 1 97 ? 5.715 7.977 -5.176 1 93.38 97 THR B C 1
ATOM 3168 O O . THR B 1 97 ? 5.531 9.133 -4.785 1 93.38 97 THR B O 1
ATOM 3171 N N . ILE B 1 98 ? 6.766 7.289 -4.922 1 94.31 98 ILE B N 1
ATOM 3172 C CA . ILE B 1 98 ? 7.891 7.914 -4.23 1 94.31 98 ILE B CA 1
ATOM 3173 C C . ILE B 1 98 ? 9.18 7.672 -5.012 1 94.31 98 ILE B C 1
ATOM 3175 O O . ILE B 1 98 ? 9.195 6.875 -5.953 1 94.31 98 ILE B O 1
ATOM 3179 N N . LEU B 1 99 ? 10.219 8.438 -4.664 1 94.75 99 LEU B N 1
ATOM 3180 C CA . LEU B 1 99 ? 11.57 8.117 -5.109 1 94.75 99 LEU B CA 1
ATOM 3181 C C . LEU B 1 99 ? 12.242 7.141 -4.152 1 94.75 99 LEU B C 1
ATOM 3183 O O . LEU B 1 99 ? 12.086 7.246 -2.934 1 94.75 99 LEU B O 1
ATOM 3187 N N . ASN B 1 100 ? 12.953 6.254 -4.684 1 96.38 100 ASN B N 1
ATOM 3188 C CA . ASN B 1 100 ? 13.617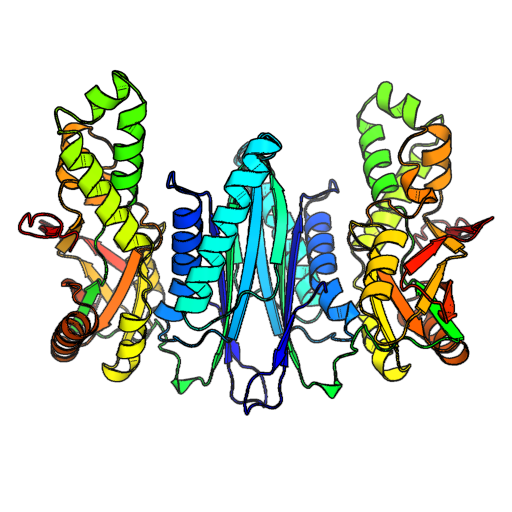 5.203 -3.918 1 96.38 100 ASN B CA 1
ATOM 3189 C C . ASN B 1 100 ? 14.844 4.664 -4.648 1 96.38 100 ASN B C 1
ATOM 3191 O O . ASN B 1 100 ? 14.883 4.66 -5.879 1 96.38 100 ASN B O 1
ATOM 3195 N N . PRO B 1 101 ? 15.875 4.203 -3.885 1 95.56 101 PRO B N 1
ATOM 3196 C CA . PRO B 1 101 ? 17.016 3.611 -4.586 1 95.56 101 P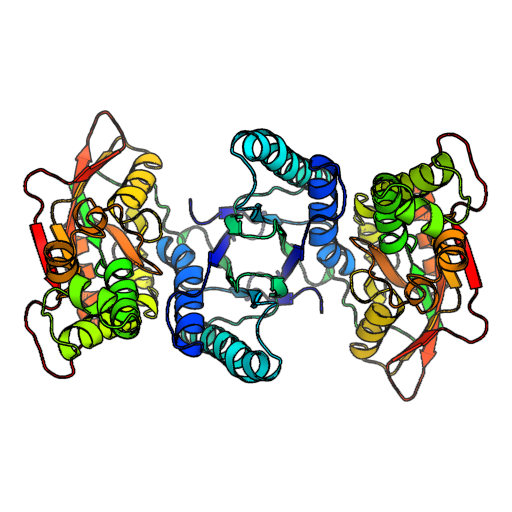RO B CA 1
ATOM 3197 C C . PRO B 1 101 ? 16.625 2.461 -5.504 1 95.56 101 PRO B C 1
ATOM 3199 O O . PRO B 1 101 ? 17.094 2.375 -6.637 1 95.56 101 PRO B O 1
ATOM 3202 N N . TRP B 1 102 ? 15.773 1.579 -5.027 1 95 102 TRP B N 1
ATOM 3203 C CA . TRP B 1 102 ? 15.242 0.49 -5.844 1 95 102 TRP B CA 1
ATOM 3204 C C . TRP B 1 102 ? 13.844 0.817 -6.344 1 95 102 TRP B C 1
ATOM 3206 O O . TRP B 1 102 ? 13.023 1.373 -5.602 1 95 102 TRP B O 1
ATOM 3216 N N . PRO B 1 103 ? 13.547 0.486 -7.602 1 95.75 103 PRO B N 1
ATOM 3217 C CA . PRO B 1 103 ? 12.156 0.609 -8.039 1 95.75 103 PRO B CA 1
ATOM 3218 C C . PRO B 1 103 ? 11.234 -0.406 -7.375 1 95.75 103 PRO B C 1
ATOM 3220 O O . PRO B 1 103 ? 11.664 -1.515 -7.047 1 95.75 103 PRO B O 1
ATOM 3223 N N . ILE B 1 104 ? 10.039 -0.044 -7.109 1 97.19 104 ILE B N 1
ATOM 3224 C CA . ILE B 1 104 ? 8.992 -0.878 -6.523 1 97.19 104 ILE B CA 1
ATOM 3225 C C . ILE B 1 104 ? 7.711 -0.743 -7.336 1 97.19 104 ILE B C 1
ATOM 3227 O O . ILE B 1 104 ? 7.352 0.357 -7.762 1 97.19 104 ILE B O 1
ATOM 3231 N N . ILE B 1 105 ? 7.047 -1.854 -7.547 1 97.62 105 ILE B N 1
ATOM 3232 C CA . ILE B 1 105 ? 5.738 -1.801 -8.188 1 97.62 105 ILE B CA 1
ATOM 3233 C C . ILE B 1 105 ? 4.797 -2.797 -7.523 1 97.62 105 ILE B C 1
ATOM 3235 O O . ILE B 1 105 ? 5.215 -3.885 -7.117 1 97.62 105 ILE B O 1
ATOM 3239 N N . GLY B 1 106 ? 3.611 -2.447 -7.367 1 97.75 106 GLY B N 1
ATOM 3240 C CA . GLY B 1 106 ? 2.559 -3.275 -6.801 1 97.75 106 GLY B CA 1
ATOM 3241 C C . GLY B 1 106 ? 1.271 -2.514 -6.551 1 97.75 106 GLY B C 1
ATOM 3242 O O . GLY B 1 106 ? 0.946 -1.576 -7.281 1 97.75 106 GLY B O 1
ATOM 3243 N N . GLY B 1 107 ? 0.579 -3.039 -5.504 1 98 107 GLY B N 1
ATOM 3244 C CA . GLY B 1 107 ? -0.685 -2.361 -5.266 1 98 107 GLY B CA 1
ATOM 3245 C C . GLY B 1 107 ? -1.506 -3 -4.16 1 98 107 GLY B C 1
ATOM 3246 O O . GLY B 1 107 ? -0.984 -3.791 -3.371 1 98 107 GLY B O 1
ATOM 3247 N N . VAL B 1 108 ? -2.701 -2.479 -4.051 1 98.25 108 VAL B N 1
ATOM 3248 C CA . VAL B 1 108 ? -3.723 -2.926 -3.109 1 98.25 108 VAL B CA 1
ATOM 3249 C C . VAL B 1 108 ? -4.98 -3.338 -3.871 1 98.25 108 VAL B C 1
ATOM 3251 O O . VAL B 1 108 ? -5.445 -2.613 -4.754 1 98.25 108 VAL B O 1
ATOM 3254 N N . ALA B 1 109 ? -5.469 -4.484 -3.605 1 98.44 109 ALA B N 1
ATOM 3255 C CA . ALA B 1 109 ? -6.75 -4.918 -4.156 1 98.44 109 ALA B CA 1
ATOM 3256 C C . ALA B 1 109 ? -7.816 -4.992 -3.066 1 98.44 109 ALA B C 1
ATOM 3258 O O . ALA B 1 109 ? -7.562 -5.5 -1.972 1 98.44 109 ALA B O 1
ATOM 3259 N N . THR B 1 110 ? -9 -4.488 -3.357 1 97.81 110 THR B N 1
ATOM 3260 C CA . THR B 1 110 ? -10.078 -4.406 -2.385 1 97.81 110 THR B CA 1
ATOM 3261 C C . THR B 1 110 ? -11.398 -4.883 -2.994 1 97.81 110 THR B C 1
ATOM 3263 O O . THR B 1 110 ? -11.758 -4.469 -4.098 1 97.81 110 THR B O 1
ATOM 3266 N N . ALA B 1 111 ? -12.055 -5.715 -2.277 1 96.75 111 ALA B N 1
ATOM 3267 C CA . ALA B 1 111 ? -13.383 -6.188 -2.674 1 96.75 111 ALA B CA 1
ATOM 3268 C C . ALA B 1 111 ? -14.352 -6.148 -1.497 1 96.75 111 ALA B C 1
ATOM 3270 O O . ALA B 1 111 ? -13.977 -6.465 -0.365 1 96.75 111 ALA B O 1
ATOM 3271 N N . CYS B 1 112 ? -15.492 -5.684 -1.688 1 95 112 CYS B N 1
ATOM 3272 C CA . CYS B 1 112 ? -16.609 -5.809 -0.765 1 95 112 CYS B CA 1
ATOM 3273 C C . CYS B 1 112 ? -17.625 -6.836 -1.265 1 95 112 CYS B C 1
ATOM 3275 O O . CYS B 1 112 ? -18.359 -6.582 -2.219 1 95 112 CYS B O 1
ATOM 3277 N N . VAL B 1 113 ? -17.656 -7.969 -0.587 1 94.19 113 VAL B N 1
ATOM 3278 C CA . VAL B 1 113 ? -18.453 -9.086 -1.097 1 94.19 113 VAL B CA 1
ATOM 3279 C C . VAL B 1 113 ? -19.219 -9.734 0.049 1 94.19 113 VAL B C 1
ATOM 3281 O O . VAL B 1 113 ? -18.922 -9.508 1.222 1 94.19 113 VAL B O 1
ATOM 3284 N N . HIS B 1 114 ? -20.281 -10.508 -0.365 1 93.19 114 HIS B N 1
ATOM 3285 C CA . HIS B 1 114 ? -20.984 -11.297 0.631 1 93.19 114 HIS B CA 1
ATOM 3286 C C . HIS B 1 114 ? -20.156 -12.492 1.089 1 93.19 114 HIS B C 1
ATOM 3288 O O . HIS B 1 114 ? -19.375 -13.039 0.314 1 93.19 114 HIS B O 1
ATOM 3294 N N . ARG B 1 115 ? -20.422 -12.867 2.285 1 92.06 115 ARG B N 1
ATOM 3295 C CA . ARG B 1 115 ? -19.641 -13.938 2.904 1 92.06 115 ARG B CA 1
ATOM 3296 C C . ARG B 1 115 ? -19.719 -15.219 2.082 1 92.06 115 ARG B C 1
ATOM 3298 O O . ARG B 1 115 ? -18.734 -15.969 2.006 1 92.06 115 ARG B O 1
ATOM 3305 N N . GLU B 1 116 ? -20.828 -15.43 1.426 1 93.44 116 GLU B N 1
ATOM 3306 C CA . GLU B 1 116 ? -21.062 -16.672 0.688 1 93.44 116 GLU B CA 1
ATOM 3307 C C . GLU B 1 116 ? -20.203 -16.719 -0.574 1 93.44 116 GLU B C 1
ATOM 3309 O O . GLU B 1 116 ? -20.047 -17.797 -1.175 1 93.44 116 GLU B O 1
ATOM 3314 N N . GLN B 1 117 ? -19.641 -15.609 -0.928 1 94.88 117 GLN B N 1
ATOM 3315 C CA . GLN B 1 117 ? -18.828 -15.539 -2.137 1 94.88 117 GLN B CA 1
ATOM 3316 C C . GLN B 1 117 ? -17.359 -15.82 -1.829 1 94.88 117 GLN B C 1
ATOM 3318 O O . GLN B 1 117 ? -16.531 -15.898 -2.74 1 94.88 117 GLN B O 1
ATOM 3323 N N . ILE B 1 118 ? -17.062 -16.016 -0.562 1 96.5 118 ILE B N 1
ATOM 3324 C CA . ILE B 1 118 ? -15.68 -16.172 -0.128 1 96.5 118 ILE B CA 1
ATOM 3325 C C . ILE B 1 118 ? -15.375 -17.641 0.127 1 96.5 118 ILE B C 1
ATOM 3327 O O . ILE B 1 118 ? -16.094 -18.312 0.872 1 96.5 118 ILE B O 1
ATOM 3331 N N . VAL B 1 119 ? -14.352 -18.125 -0.504 1 97.56 119 VAL B N 1
ATOM 3332 C CA . VAL B 1 119 ? -13.805 -19.438 -0.174 1 97.56 119 VAL B CA 1
ATOM 3333 C C . VAL B 1 119 ? -12.758 -19.312 0.926 1 97.56 119 VAL B C 1
ATOM 3335 O O . VAL B 1 119 ? -11.656 -18.812 0.681 1 97.56 119 VAL B O 1
ATOM 3338 N N . MET B 1 120 ? -13.117 -19.75 2.07 1 96.06 120 MET B N 1
ATOM 3339 C CA . MET B 1 120 ? -12.172 -19.688 3.18 1 96.06 120 MET B CA 1
ATOM 3340 C C . MET B 1 120 ? -11.078 -20.734 3.016 1 96.06 120 MET B C 1
ATOM 3342 O O . MET B 1 120 ? -11.336 -21.844 2.527 1 96.06 120 MET B O 1
ATOM 3346 N N . PRO B 1 121 ? -9.898 -20.453 3.439 1 97.12 121 PRO B N 1
ATOM 3347 C CA . PRO B 1 121 ? -8.766 -21.344 3.172 1 97.12 121 PRO B CA 1
ATOM 3348 C C . PRO B 1 121 ? -8.672 -22.5 4.164 1 97.12 121 PRO B C 1
ATOM 3350 O O . PRO B 1 121 ? -7.793 -23.344 4.043 1 97.12 121 PRO B O 1
ATOM 3353 N N . ASP B 1 122 ? -9.562 -22.625 5.129 1 97.62 122 ASP B N 1
ATOM 3354 C CA . ASP B 1 122 ? -9.266 -23.438 6.309 1 97.62 122 ASP B CA 1
ATOM 3355 C C . ASP B 1 122 ? -10.203 -24.641 6.406 1 97.62 122 ASP B C 1
ATOM 3357 O O . ASP B 1 122 ? -10.406 -25.188 7.488 1 97.62 122 ASP B O 1
ATOM 3361 N N . ASN B 1 123 ? -10.781 -25.062 5.289 1 98.31 123 ASN B N 1
ATOM 3362 C CA . ASN B 1 123 ? -11.781 -26.125 5.34 1 98.31 123 ASN B CA 1
ATOM 3363 C C . ASN B 1 123 ? -11.312 -27.375 4.602 1 98.31 123 ASN B C 1
ATOM 3365 O O . ASN B 1 123 ? -12.117 -28.078 3.99 1 98.31 123 ASN B O 1
ATOM 3369 N N . GLY B 1 124 ? -10.008 -27.609 4.578 1 98.56 124 GLY B N 1
ATOM 3370 C CA . GLY B 1 124 ? -9.492 -28.828 3.979 1 98.56 124 GLY B CA 1
ATOM 3371 C C . GLY B 1 124 ? -10.031 -30.078 4.621 1 98.56 124 GLY B C 1
ATOM 3372 O O . GLY B 1 124 ? -10.383 -30.078 5.805 1 98.56 124 GLY B O 1
ATOM 3373 N N . GLU B 1 125 ? -10.094 -31.141 3.822 1 98.62 125 GLU B N 1
ATOM 3374 C CA . GLU B 1 125 ? -10.555 -32.438 4.297 1 98.62 125 GLU B CA 1
ATOM 3375 C C . GLU B 1 125 ? -9.586 -33.562 3.891 1 98.62 125 GLU B C 1
ATOM 3377 O O . GLU B 1 125 ? -9.039 -33.531 2.785 1 98.62 125 GLU B O 1
ATOM 3382 N N . ALA B 1 126 ? -9.438 -34.531 4.898 1 98.75 126 ALA B N 1
ATOM 3383 C CA . ALA B 1 126 ? -8.711 -35.719 4.48 1 98.75 126 ALA B CA 1
ATOM 3384 C C . ALA B 1 126 ? -9.375 -36.375 3.268 1 98.75 126 ALA B C 1
ATOM 3386 O O . ALA B 1 126 ? -10.594 -36.531 3.23 1 98.75 126 ALA B O 1
ATOM 3387 N N . GLY B 1 127 ? -8.57 -36.688 2.291 1 98.81 127 GLY B N 1
ATOM 3388 C CA . GLY B 1 127 ? -9.102 -37.25 1.053 1 98.81 127 GLY B CA 1
ATOM 3389 C C . GLY B 1 127 ? -9.078 -36.25 -0.097 1 98.81 127 GLY B C 1
ATOM 3390 O O . GLY B 1 127 ? -9.18 -36.656 -1.262 1 98.81 127 GLY B O 1
ATOM 3391 N N . ASP B 1 128 ? -8.938 -34.969 0.229 1 98.88 128 ASP B N 1
ATOM 3392 C CA . ASP B 1 128 ? -8.75 -33.969 -0.825 1 98.88 128 ASP B CA 1
ATOM 3393 C C . ASP B 1 128 ? -7.457 -34.25 -1.598 1 98.88 128 ASP B C 1
ATOM 3395 O O . ASP B 1 128 ? -6.555 -34.906 -1.1 1 98.88 128 ASP B O 1
ATOM 3399 N N . VAL B 1 129 ? -7.434 -33.719 -2.809 1 98.94 129 VAL B N 1
ATOM 3400 C CA . VAL B 1 129 ? -6.191 -33.656 -3.57 1 98.94 129 VAL B CA 1
ATOM 3401 C C . VAL B 1 129 ? -5.77 -32.188 -3.742 1 98.94 129 VAL B C 1
ATOM 3403 O O . VAL B 1 129 ? -6.582 -31.297 -3.568 1 98.94 129 VAL B O 1
ATOM 3406 N N . LEU B 1 130 ? -4.469 -32.031 -3.986 1 98.94 130 LEU B N 1
ATOM 3407 C CA . LEU B 1 130 ? -3.902 -30.703 -4.246 1 98.94 130 LEU B CA 1
ATOM 3408 C C . LEU B 1 130 ? -3.811 -30.438 -5.742 1 98.94 130 LEU B C 1
ATOM 3410 O O . LEU B 1 130 ? -3.207 -31.219 -6.48 1 98.94 130 LEU B O 1
ATOM 3414 N N . VAL B 1 131 ? -4.391 -29.344 -6.176 1 98.94 131 VAL B N 1
ATOM 3415 C CA . VAL B 1 131 ? -4.348 -28.953 -7.582 1 98.94 131 VAL B CA 1
ATOM 3416 C C . VAL B 1 131 ? -3.535 -27.672 -7.738 1 98.94 131 VAL B C 1
ATOM 3418 O O . VAL B 1 131 ? -3.768 -26.703 -7.027 1 98.94 131 VAL B O 1
ATOM 3421 N N . LEU B 1 132 ? -2.6 -27.688 -8.625 1 98.94 132 LEU B N 1
ATOM 3422 C CA . LEU B 1 132 ? -1.813 -26.5 -8.961 1 98.94 132 LEU B CA 1
ATOM 3423 C C . LEU B 1 132 ? -2.154 -26 -10.359 1 98.94 132 LEU B C 1
ATOM 3425 O O . LEU B 1 132 ? -2.203 -26.797 -11.312 1 98.94 132 LEU B O 1
ATOM 3429 N N . THR B 1 133 ? -2.279 -24.688 -10.5 1 98.75 133 THR B N 1
ATOM 3430 C CA . THR B 1 133 ? -2.887 -24.188 -11.734 1 98.75 133 THR B CA 1
ATOM 3431 C C . THR B 1 133 ? -1.84 -23.531 -12.633 1 98.75 133 THR B C 1
ATOM 3433 O O . THR B 1 133 ? -2.119 -23.219 -13.789 1 98.75 133 THR B O 1
ATOM 3436 N N . LYS B 1 134 ? -0.677 -23.219 -12.164 1 98.25 134 LYS B N 1
ATOM 3437 C CA . LYS B 1 134 ? 0.464 -22.75 -12.945 1 98.25 134 LYS B CA 1
ATOM 3438 C C . LYS B 1 134 ? 1.719 -23.562 -12.625 1 98.25 134 LYS B C 1
ATOM 3440 O O . LYS B 1 134 ? 1.882 -24.031 -11.5 1 98.25 134 LYS B O 1
ATOM 3445 N N . PRO B 1 135 ? 2.617 -23.641 -13.602 1 98 135 PRO B N 1
ATOM 3446 C CA . PRO B 1 135 ? 3.861 -24.375 -13.328 1 98 135 PRO B CA 1
ATOM 3447 C C . PRO B 1 135 ? 4.844 -23.562 -12.484 1 98 135 PRO B C 1
ATOM 3449 O O . PRO B 1 135 ? 4.637 -22.359 -12.273 1 98 135 PRO B O 1
ATOM 3452 N N . LEU B 1 136 ? 5.852 -24.234 -11.977 1 98.62 136 LEU B N 1
ATOM 3453 C CA . LEU B 1 136 ? 6.906 -23.656 -11.156 1 98.62 136 LEU B CA 1
ATOM 3454 C C . LEU B 1 136 ? 8.148 -23.359 -11.992 1 98.62 136 LEU B C 1
ATOM 3456 O O . LEU B 1 136 ? 8.281 -23.859 -13.117 1 98.62 136 LEU B O 1
ATOM 3460 N N . GLY B 1 137 ? 8.992 -22.453 -11.445 1 98.5 137 GLY B N 1
ATOM 3461 C CA . GLY B 1 137 ? 10.297 -22.266 -12.062 1 98.5 137 GLY B CA 1
ATOM 3462 C C . GLY B 1 137 ? 10.531 -20.859 -12.555 1 98.5 137 GLY B C 1
ATOM 3463 O O . GLY B 1 137 ? 11.5 -20.594 -13.266 1 98.5 137 GLY B O 1
ATOM 3464 N N . THR B 1 138 ? 9.734 -19.875 -12.195 1 98 138 THR B N 1
ATOM 3465 C CA . THR B 1 138 ? 9.836 -18.531 -12.734 1 98 138 THR B CA 1
ATOM 3466 C C . THR B 1 138 ? 11.125 -17.859 -12.273 1 98 138 THR B C 1
ATOM 3468 O O . THR B 1 138 ? 11.75 -17.109 -13.031 1 98 138 THR B O 1
ATOM 3471 N N . GLN B 1 139 ? 11.516 -18.094 -11.031 1 97.88 139 GLN B N 1
ATOM 3472 C CA . GLN B 1 139 ? 12.766 -17.531 -10.555 1 97.88 139 GLN B CA 1
ATOM 3473 C C . GLN B 1 139 ? 13.945 -18 -11.398 1 97.88 139 GLN B C 1
ATOM 3475 O O . GLN B 1 139 ? 14.797 -17.203 -11.789 1 97.88 139 GLN B O 1
ATOM 3480 N N . VAL B 1 140 ? 13.992 -19.297 -11.672 1 97.94 140 VAL B N 1
ATOM 3481 C CA . VAL B 1 140 ? 15.055 -19.891 -12.484 1 97.94 140 VAL B CA 1
ATOM 3482 C C . VAL B 1 140 ? 15.047 -19.266 -13.883 1 97.94 140 VAL B C 1
ATOM 3484 O O . VAL B 1 140 ? 16.094 -18.875 -14.406 1 97.94 140 VAL B O 1
ATOM 3487 N N . ALA B 1 141 ? 13.867 -19.156 -14.461 1 97.5 141 ALA B N 1
ATOM 3488 C CA . ALA B 1 141 ? 13.711 -18.656 -15.82 1 97.5 141 ALA B CA 1
ATOM 3489 C C . ALA B 1 141 ? 14.25 -17.234 -15.945 1 97.5 141 ALA B C 1
ATOM 3491 O O . ALA B 1 141 ? 15.016 -16.922 -16.859 1 97.5 141 ALA B O 1
ATOM 3492 N N . VAL B 1 142 ? 13.875 -16.375 -15.031 1 97.31 142 VAL B N 1
ATOM 3493 C CA . VAL B 1 142 ? 14.242 -14.953 -15.07 1 97.31 142 VAL B CA 1
ATOM 3494 C C . VAL B 1 142 ? 15.75 -14.805 -14.883 1 97.31 142 VAL B C 1
ATOM 3496 O O . VAL B 1 142 ? 16.406 -14.055 -15.609 1 97.31 142 VAL B O 1
ATOM 3499 N N . ASN B 1 143 ? 16.328 -15.547 -14.008 1 96.81 143 ASN B N 1
ATOM 3500 C CA . ASN B 1 143 ? 17.766 -15.461 -13.75 1 96.81 143 ASN B CA 1
ATOM 3501 C C . ASN B 1 143 ? 18.578 -16.016 -14.906 1 96.81 143 ASN B C 1
ATOM 3503 O O . ASN B 1 143 ? 19.609 -15.453 -15.281 1 96.81 143 ASN B O 1
ATOM 3507 N N . ALA B 1 144 ? 18.125 -17.125 -15.414 1 97.31 144 ALA B N 1
ATOM 3508 C CA . ALA B 1 144 ? 18.812 -17.688 -16.562 1 97.31 144 ALA B CA 1
ATOM 3509 C C . ALA B 1 144 ? 18.859 -16.703 -17.719 1 97.31 144 ALA B C 1
ATOM 3511 O O . ALA B 1 144 ? 19.891 -16.578 -18.391 1 97.31 144 ALA B O 1
ATOM 3512 N N . HIS B 1 145 ? 17.781 -16.062 -17.969 1 97.19 145 HIS B N 1
ATOM 3513 C CA . HIS B 1 145 ? 17.75 -15.062 -19.031 1 97.19 145 HIS B CA 1
ATOM 3514 C C . HIS B 1 145 ? 18.719 -13.922 -18.75 1 97.19 145 HIS B C 1
ATOM 3516 O O . HIS B 1 145 ? 19.375 -13.43 -19.672 1 97.19 145 HIS B O 1
ATOM 3522 N N . GLN B 1 146 ? 18.828 -13.516 -17.531 1 95.44 146 GLN B N 1
ATOM 3523 C CA . GLN B 1 146 ? 19.766 -12.461 -17.156 1 95.44 146 GLN B CA 1
ATOM 3524 C C . GLN B 1 146 ? 21.203 -12.898 -17.406 1 95.44 146 GLN B C 1
ATOM 3526 O O . GLN B 1 146 ? 22.062 -12.07 -17.703 1 95.44 146 GLN B O 1
ATOM 3531 N N . TRP B 1 147 ? 21.5 -14.203 -17.266 1 96 147 TRP B N 1
ATOM 3532 C CA . TRP B 1 147 ? 22.844 -14.734 -17.469 1 96 147 TRP B CA 1
ATOM 3533 C C . TRP B 1 147 ? 23.281 -14.562 -18.922 1 96 147 TRP B C 1
ATOM 3535 O O . TRP B 1 147 ? 24.484 -14.508 -19.219 1 96 147 TRP B O 1
ATOM 3545 N N . LEU B 1 148 ? 22.328 -14.477 -19.828 1 95.06 148 LEU B N 1
ATOM 3546 C CA . LEU B 1 148 ? 22.656 -14.273 -21.234 1 95.06 148 LEU B CA 1
ATOM 3547 C C . LEU B 1 148 ? 23.406 -12.961 -21.422 1 95.06 148 LEU B C 1
ATOM 3549 O O . LEU B 1 148 ? 24.219 -12.844 -22.359 1 95.06 148 LEU B O 1
ATOM 3553 N N . ASP B 1 149 ? 23.203 -12.031 -20.578 1 93.12 149 ASP B N 1
ATOM 3554 C CA . ASP B 1 149 ? 23.781 -10.703 -20.719 1 93.12 149 ASP B CA 1
ATOM 3555 C C . ASP B 1 149 ? 25.062 -10.57 -19.891 1 93.12 149 ASP B C 1
ATOM 3557 O O . ASP B 1 149 ? 25.625 -9.477 -19.766 1 93.12 149 ASP B O 1
ATOM 3561 N N . ARG B 1 150 ? 25.516 -11.664 -19.266 1 92.5 150 ARG B N 1
ATOM 3562 C CA . ARG B 1 150 ? 26.656 -11.578 -18.375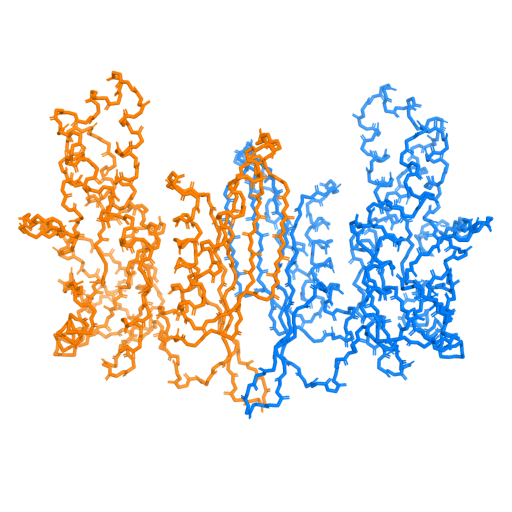 1 92.5 150 ARG B CA 1
ATOM 3563 C C . ARG B 1 150 ? 27.906 -12.141 -19.016 1 92.5 150 ARG B C 1
ATOM 3565 O O . ARG B 1 150 ? 28.797 -12.672 -18.328 1 92.5 150 ARG B O 1
ATOM 3572 N N . GLY B 1 151 ? 27.938 -12.203 -20.328 1 91.38 151 GLY B N 1
ATOM 3573 C CA . GLY B 1 151 ? 29.125 -12.609 -21.078 1 91.38 151 GLY B CA 1
ATOM 3574 C C . GLY B 1 151 ? 29.531 -14.047 -20.797 1 91.38 151 GLY B C 1
ATOM 3575 O O . GLY B 1 151 ? 28.703 -14.953 -20.781 1 91.38 151 GLY B O 1
ATOM 3576 N N . GLU B 1 152 ? 30.812 -14.156 -20.625 1 92 152 GLU B N 1
ATOM 3577 C CA . GLU B 1 152 ? 31.375 -15.484 -20.469 1 92 152 GLU B CA 1
ATOM 3578 C C . GLU B 1 152 ? 30.922 -16.141 -19.172 1 92 152 GLU B C 1
ATOM 3580 O O . GLU B 1 152 ? 30.656 -17.344 -19.141 1 92 152 GLU B O 1
ATOM 3585 N N . GLU B 1 153 ? 30.859 -15.359 -18.141 1 92.62 153 GLU B N 1
ATOM 3586 C CA . GLU B 1 153 ? 30.422 -15.867 -16.844 1 92.62 153 GLU B CA 1
ATOM 3587 C C . GLU B 1 153 ? 29 -16.422 -16.906 1 92.62 153 GLU B C 1
ATOM 3589 O O . GLU B 1 153 ? 28.703 -17.469 -16.328 1 92.62 153 GLU B O 1
ATOM 3594 N N . GLY B 1 154 ? 28.172 -15.797 -17.609 1 93.56 154 GLY B N 1
ATOM 3595 C CA . GLY B 1 154 ? 26.797 -16.234 -17.766 1 93.56 154 GLY B CA 1
ATOM 3596 C C . GLY B 1 154 ? 26.656 -17.484 -18.609 1 93.56 154 GLY B C 1
ATOM 3597 O O . GLY B 1 154 ? 25.891 -18.375 -18.281 1 93.56 154 GLY B O 1
ATOM 3598 N N . MET B 1 155 ? 27.484 -17.531 -19.578 1 91.44 155 MET B N 1
ATOM 3599 C CA . MET B 1 155 ? 27.438 -18.672 -20.484 1 91.44 155 MET B CA 1
ATOM 3600 C C . MET B 1 155 ? 27.891 -19.938 -19.766 1 91.44 155 MET B C 1
ATOM 3602 O O . MET B 1 155 ? 27.375 -21.031 -20.031 1 91.44 155 MET B O 1
ATOM 3606 N N . LYS B 1 156 ? 28.938 -19.766 -18.922 1 93.38 156 LYS B N 1
ATOM 3607 C CA . LYS B 1 156 ? 29.406 -20.906 -18.141 1 93.38 156 LYS B CA 1
ATOM 3608 C C . LYS B 1 156 ? 28.281 -21.484 -17.281 1 93.38 156 LYS B C 1
ATOM 3610 O O . LYS B 1 156 ? 28.156 -22.703 -17.156 1 93.38 156 LYS B O 1
ATOM 3615 N N . LEU B 1 157 ? 27.391 -20.641 -16.703 1 94.06 157 LEU B N 1
ATOM 3616 C CA . LEU B 1 157 ? 26.281 -21.047 -15.852 1 94.06 157 LEU B CA 1
ATOM 3617 C C . LEU B 1 157 ? 25.203 -21.766 -16.656 1 94.06 157 LEU B C 1
ATOM 3619 O O . LEU B 1 157 ? 24.547 -22.688 -16.156 1 94.06 157 LEU B O 1
ATOM 3623 N N . LEU B 1 158 ? 25.078 -21.484 -17.891 1 95.38 158 LEU B N 1
ATOM 3624 C CA . LEU B 1 158 ? 24.047 -22.047 -18.75 1 95.38 158 LEU B CA 1
ATOM 3625 C C . LEU B 1 158 ? 24.469 -23.422 -19.266 1 95.38 158 LEU B C 1
ATOM 3627 O O . LEU B 1 158 ? 23.641 -24.172 -19.781 1 95.38 158 LEU B O 1
ATOM 3631 N N . GLY B 1 159 ? 25.672 -23.797 -19.125 1 92.75 159 GLY B N 1
ATOM 3632 C CA . GLY B 1 159 ? 26.203 -25.125 -19.375 1 92.75 159 GLY B CA 1
ATOM 3633 C C . GLY B 1 159 ? 25.938 -25.609 -20.797 1 92.75 159 GLY B C 1
ATOM 3634 O O . GLY B 1 159 ? 25.547 -26.766 -21 1 92.75 159 GLY B O 1
ATOM 3635 N N . GLY B 1 160 ? 25.984 -24.812 -21.734 1 90.69 160 GLY B N 1
ATOM 3636 C CA . GLY B 1 160 ? 25.859 -25.219 -23.125 1 90.69 160 GLY B CA 1
ATOM 3637 C C . GLY B 1 160 ? 24.422 -25.172 -23.625 1 90.69 160 GLY B C 1
ATOM 3638 O O . GLY B 1 160 ? 24.156 -25.5 -24.781 1 90.69 160 GLY B O 1
ATOM 3639 N N . MET B 1 161 ? 23.578 -24.75 -22.797 1 93.56 161 MET B N 1
ATOM 3640 C CA . MET B 1 161 ? 22.203 -24.594 -23.266 1 93.56 161 MET B CA 1
ATOM 3641 C C . MET B 1 161 ? 22.125 -23.516 -24.344 1 93.56 161 MET B C 1
ATOM 3643 O O . MET B 1 161 ? 22.797 -22.484 -24.25 1 93.56 161 MET B O 1
ATOM 3647 N N . SER B 1 162 ? 21.266 -23.766 -25.328 1 93.19 162 SER B N 1
ATOM 3648 C CA . SER B 1 162 ? 21.141 -22.797 -26.406 1 93.19 162 SER B CA 1
ATOM 3649 C C . SER B 1 162 ? 20.453 -21.531 -25.938 1 93.19 162 SER B C 1
ATOM 3651 O O . SER B 1 162 ? 19.594 -21.578 -25.062 1 93.19 162 SER B O 1
ATOM 3653 N N . VAL B 1 163 ? 20.797 -20.469 -26.594 1 94.69 163 VAL B N 1
ATOM 3654 C CA . VAL B 1 163 ? 20.156 -19.188 -26.328 1 94.69 163 VAL B CA 1
ATOM 3655 C C . VAL B 1 163 ? 18.656 -19.312 -26.578 1 94.69 163 VAL B C 1
ATOM 3657 O O . VAL B 1 163 ? 17.844 -18.781 -25.812 1 94.69 163 VAL B O 1
ATOM 3660 N N . GLU B 1 164 ? 18.297 -20.031 -27.547 1 93.12 164 GLU B N 1
ATOM 3661 C CA . GLU B 1 164 ? 16.891 -20.234 -27.906 1 93.12 164 GLU B CA 1
ATOM 3662 C C . GLU B 1 164 ? 16.125 -20.953 -26.797 1 93.12 164 GLU B C 1
ATOM 3664 O O . GLU B 1 164 ? 15 -20.578 -26.469 1 93.12 164 GLU B O 1
ATOM 3669 N N . SER B 1 165 ? 16.719 -21.906 -26.219 1 92.62 165 SER B N 1
ATOM 3670 C CA . SER B 1 165 ? 16.094 -22.656 -25.141 1 92.62 165 SER B CA 1
ATOM 3671 C C . SER B 1 165 ? 15.883 -21.781 -23.906 1 92.62 165 SER B C 1
ATOM 3673 O O . SER B 1 165 ? 14.844 -21.875 -23.25 1 92.62 165 SER B O 1
ATOM 3675 N N . VAL B 1 166 ? 16.828 -20.953 -23.625 1 95.31 166 VAL B N 1
ATOM 3676 C CA . VAL B 1 166 ? 16.75 -20.062 -22.484 1 95.31 166 VAL B CA 1
ATOM 3677 C C . VAL B 1 166 ? 15.648 -19.031 -22.719 1 95.31 166 VAL B C 1
ATOM 3679 O O . VAL B 1 166 ? 14.859 -18.719 -21.812 1 95.31 166 VAL B O 1
ATOM 3682 N N . LYS B 1 167 ? 15.609 -18.531 -23.891 1 94.5 167 LYS B N 1
ATOM 3683 C CA . LYS B 1 167 ? 14.594 -17.547 -24.25 1 94.5 167 LYS B CA 1
ATOM 3684 C C . LYS B 1 167 ? 13.195 -18.156 -24.172 1 94.5 167 LYS B C 1
ATOM 3686 O O . LYS B 1 167 ? 12.258 -17.516 -23.688 1 94.5 167 LYS B O 1
ATOM 3691 N N . LYS B 1 168 ? 13.039 -19.328 -24.641 1 94.06 168 LYS B N 1
ATOM 3692 C CA . LYS B 1 168 ? 11.75 -20.016 -24.578 1 94.06 168 LYS B CA 1
ATOM 3693 C C . LYS B 1 168 ? 11.305 -20.203 -23.125 1 94.06 168 LYS B C 1
ATOM 3695 O O . LYS B 1 168 ? 10.141 -19.969 -22.797 1 94.06 168 LYS B O 1
ATOM 3700 N N . LEU B 1 169 ? 12.227 -20.641 -22.312 1 95.44 169 LEU B N 1
ATOM 3701 C CA . LEU B 1 169 ? 11.961 -20.781 -20.891 1 95.44 169 LEU B CA 1
ATOM 3702 C C . LEU B 1 169 ? 11.508 -19.438 -20.297 1 95.44 169 LEU B C 1
ATOM 3704 O O . LEU B 1 169 ? 10.508 -19.391 -19.578 1 95.44 169 LEU B O 1
ATOM 3708 N N . TYR B 1 170 ? 12.172 -18.422 -20.672 1 96.38 170 TYR B N 1
ATOM 3709 C CA . TYR B 1 170 ? 11.883 -17.078 -20.156 1 96.38 170 TYR B CA 1
ATOM 3710 C C . TYR B 1 170 ? 10.492 -16.625 -20.594 1 96.38 170 TYR B C 1
ATOM 3712 O O . TYR B 1 170 ? 9.719 -16.125 -19.781 1 96.38 170 TYR B O 1
ATOM 3720 N N . PHE B 1 171 ? 10.117 -16.797 -21.797 1 95.88 171 PHE B N 1
ATOM 3721 C CA . PHE B 1 171 ? 8.844 -16.312 -22.312 1 95.88 171 PHE B CA 1
ATOM 3722 C C . PHE B 1 171 ? 7.691 -17.141 -21.75 1 95.88 171 PHE B C 1
ATOM 3724 O O . PHE B 1 171 ? 6.602 -16.609 -21.516 1 95.88 171 PHE B O 1
ATOM 3731 N N . ARG B 1 172 ? 7.93 -18.391 -21.531 1 95.75 172 ARG B N 1
ATOM 3732 C CA . ARG B 1 172 ? 6.926 -19.203 -20.844 1 95.75 172 ARG B CA 1
ATOM 3733 C C . ARG B 1 172 ? 6.688 -18.688 -19.438 1 95.75 172 ARG B C 1
ATOM 3735 O O . ARG B 1 172 ? 5.543 -18.609 -18.984 1 95.75 172 ARG B O 1
ATOM 3742 N N . ALA B 1 173 ? 7.801 -18.359 -18.781 1 96.94 173 ALA B N 1
ATOM 3743 C CA . ALA B 1 173 ? 7.691 -17.797 -17.422 1 96.94 173 ALA B CA 1
ATOM 3744 C C . ALA B 1 173 ? 6.957 -16.469 -17.438 1 96.94 173 ALA B C 1
ATOM 3746 O O . ALA B 1 173 ? 6.109 -16.203 -16.578 1 96.94 173 ALA B O 1
ATOM 3747 N N . LEU B 1 174 ? 7.262 -15.656 -18.422 1 96.75 174 LEU B N 1
ATOM 3748 C CA . LEU B 1 174 ? 6.605 -14.359 -18.562 1 96.75 174 LEU B CA 1
ATOM 3749 C C . LEU B 1 174 ? 5.102 -14.531 -18.766 1 96.75 174 LEU B C 1
ATOM 3751 O O . LEU B 1 174 ? 4.305 -13.828 -18.141 1 96.75 174 LEU B O 1
ATOM 3755 N N . ASP B 1 175 ? 4.77 -15.438 -19.594 1 95.75 175 ASP B N 1
ATOM 3756 C CA . ASP B 1 175 ? 3.367 -15.734 -19.844 1 95.75 175 ASP B CA 1
ATOM 3757 C C . ASP B 1 175 ? 2.666 -16.219 -18.578 1 95.75 175 ASP B C 1
ATOM 3759 O O . ASP B 1 175 ? 1.549 -15.797 -18.281 1 95.75 175 ASP B O 1
ATOM 3763 N N . SER B 1 176 ? 3.291 -17.078 -17.859 1 96.88 176 SER B N 1
ATOM 3764 C CA . SER B 1 176 ? 2.732 -17.609 -16.625 1 96.88 176 SER B CA 1
ATOM 3765 C C . SER B 1 176 ? 2.527 -16.516 -15.586 1 96.88 176 SER B C 1
ATOM 3767 O O . SER B 1 176 ? 1.453 -16.422 -14.992 1 96.88 176 SER B O 1
ATOM 3769 N N . MET B 1 177 ? 3.545 -15.68 -15.422 1 97.88 177 MET B N 1
ATOM 3770 C CA . MET B 1 177 ? 3.518 -14.656 -14.391 1 97.88 177 MET B CA 1
ATOM 3771 C C . MET B 1 177 ? 2.477 -13.586 -14.711 1 97.88 177 MET B C 1
ATOM 3773 O O . MET B 1 177 ? 1.86 -13.023 -13.805 1 97.88 177 MET B O 1
ATOM 3777 N N . SER B 1 178 ? 2.256 -13.312 -15.953 1 97.69 178 SER B N 1
ATOM 3778 C CA . SER B 1 178 ? 1.317 -12.258 -16.344 1 97.69 178 SER B CA 1
ATOM 3779 C C . SER B 1 178 ? -0.109 -12.797 -16.406 1 97.69 178 SER B C 1
ATOM 3781 O O . SER B 1 178 ? -1.065 -12.016 -16.484 1 97.69 178 SER B O 1
ATOM 3783 N N . HIS B 1 179 ? -0.26 -14.086 -16.422 1 97.5 179 HIS B N 1
ATOM 3784 C CA . HIS B 1 179 ? -1.577 -14.703 -16.531 1 97.5 179 HIS B CA 1
ATOM 3785 C C . HIS B 1 179 ? -2.375 -14.508 -15.242 1 97.5 179 HIS B C 1
ATOM 3787 O O . HIS B 1 179 ? -1.884 -14.805 -14.148 1 97.5 179 HIS B O 1
ATOM 3793 N N . LEU B 1 180 ? -3.582 -14.008 -15.375 1 98.62 180 LEU B N 1
ATOM 3794 C CA . LEU B 1 180 ? -4.453 -13.812 -14.227 1 98.62 180 LEU B CA 1
ATOM 3795 C C . LEU B 1 180 ? -5.012 -15.148 -13.734 1 98.62 180 LEU B C 1
ATOM 3797 O O . LEU B 1 180 ? -5.434 -15.984 -14.547 1 98.62 180 LEU B O 1
ATOM 3801 N N . ASN B 1 181 ? -5.043 -15.359 -12.484 1 98.62 181 ASN B N 1
ATOM 3802 C CA . ASN B 1 181 ? -5.641 -16.547 -11.891 1 98.62 181 ASN B CA 1
ATOM 3803 C C . ASN B 1 181 ? -7.164 -16.453 -11.844 1 98.62 181 ASN B C 1
ATOM 3805 O O . ASN B 1 181 ? -7.82 -17.203 -11.133 1 98.62 181 ASN B O 1
ATOM 3809 N N . LYS B 1 182 ? -7.73 -15.57 -12.594 1 98.56 182 LYS B N 1
ATOM 3810 C CA . LYS B 1 182 ? -9.133 -15.164 -12.508 1 98.56 182 LYS B CA 1
ATOM 3811 C C . LYS B 1 182 ? -10.062 -16.312 -12.883 1 98.56 182 LYS B C 1
ATOM 3813 O O . LYS B 1 182 ? -11.016 -16.609 -12.156 1 98.56 182 LYS B O 1
ATOM 3818 N N . THR B 1 183 ? -9.812 -16.969 -13.984 1 98.56 183 THR B N 1
ATOM 3819 C CA . THR B 1 183 ? -10.688 -18.047 -14.438 1 98.56 183 THR B CA 1
ATOM 3820 C C . THR B 1 183 ? -10.672 -19.203 -13.453 1 98.56 183 THR B C 1
ATOM 3822 O O . THR B 1 183 ? -11.727 -19.734 -13.094 1 98.56 183 THR B O 1
ATOM 3825 N N . ALA B 1 184 ? -9.484 -19.594 -13.016 1 98.75 184 ALA B N 1
ATOM 3826 C CA . ALA B 1 184 ? -9.391 -20.641 -12 1 98.75 184 ALA B CA 1
ATOM 3827 C C . ALA B 1 184 ? -10.172 -20.266 -10.75 1 98.75 184 ALA B C 1
ATOM 3829 O O . ALA B 1 184 ? -10.906 -21.078 -10.195 1 98.75 184 ALA B O 1
ATOM 3830 N N . SER B 1 185 ? -10.008 -19.094 -10.312 1 98.69 185 SER B N 1
ATOM 3831 C CA . SER B 1 185 ? -10.695 -18.578 -9.141 1 98.69 185 SER B CA 1
ATOM 3832 C C . SER B 1 185 ? -12.211 -18.672 -9.305 1 98.69 185 SER B C 1
ATOM 3834 O O . SER B 1 185 ? -12.922 -19.062 -8.375 1 98.69 185 SER B O 1
ATOM 3836 N N . SER B 1 186 ? -12.742 -18.328 -10.438 1 98.38 186 SER B N 1
ATOM 3837 C CA . SER B 1 186 ? -14.18 -18.281 -10.695 1 98.38 186 SER B CA 1
ATOM 3838 C C . SER B 1 186 ? -14.812 -19.656 -10.578 1 98.38 186 SER B C 1
ATOM 3840 O O . SER B 1 186 ? -16.016 -19.781 -10.398 1 98.38 186 SER B O 1
ATOM 3842 N N . LEU B 1 187 ? -14.016 -20.656 -10.68 1 98.62 187 LEU B N 1
ATOM 3843 C CA . LEU B 1 187 ? -14.523 -22.016 -10.672 1 98.62 187 LEU B CA 1
ATOM 3844 C C . LEU B 1 187 ? -14.5 -22.609 -9.258 1 98.62 187 LEU B C 1
ATOM 3846 O O . LEU B 1 187 ? -15.07 -23.672 -9.016 1 98.62 187 LEU B O 1
ATOM 3850 N N . MET B 1 188 ? -13.898 -21.953 -8.32 1 98.56 188 MET B N 1
ATOM 3851 C CA . MET B 1 188 ? -13.633 -22.5 -6.992 1 98.56 188 MET B CA 1
ATOM 3852 C C . MET B 1 188 ? -14.93 -22.828 -6.273 1 98.56 188 MET B C 1
ATOM 3854 O O . MET B 1 188 ? -15.062 -23.906 -5.684 1 98.56 188 MET B O 1
ATOM 3858 N N . LEU B 1 189 ? -15.914 -21.906 -6.297 1 97.56 189 LEU B N 1
ATOM 3859 C CA . LEU B 1 189 ? -17.188 -22.141 -5.625 1 97.56 189 LEU B CA 1
ATOM 3860 C C . LEU B 1 189 ? -17.953 -23.281 -6.301 1 97.56 189 LEU B C 1
ATOM 3862 O O . LEU B 1 189 ? -18.531 -24.141 -5.629 1 97.56 189 LEU B O 1
ATOM 3866 N N . LYS B 1 190 ? -17.953 -23.203 -7.66 1 98 190 LYS B N 1
ATOM 3867 C CA . LYS B 1 190 ? -18.656 -24.219 -8.438 1 98 190 LYS B CA 1
ATOM 3868 C C . LYS B 1 190 ? -18.188 -25.625 -8.062 1 98 190 LYS B C 1
ATOM 3870 O O . LYS B 1 190 ? -19 -26.531 -7.922 1 98 190 LYS B O 1
ATOM 3875 N N . TYR B 1 191 ? -16.906 -25.75 -7.805 1 98.69 191 TYR B N 1
ATOM 3876 C CA . TYR B 1 191 ? -16.359 -27.078 -7.555 1 98.69 191 TYR B CA 1
ATOM 3877 C C . TYR B 1 191 ? -16.062 -27.281 -6.074 1 98.69 191 TYR B C 1
ATOM 3879 O O . TYR B 1 191 ? -15.281 -28.156 -5.703 1 98.69 191 TYR B O 1
ATOM 3887 N N . GLU B 1 192 ? -16.578 -26.438 -5.277 1 98.31 192 GLU B N 1
ATOM 3888 C CA . GLU B 1 192 ? -16.578 -26.594 -3.824 1 98.31 192 GLU B CA 1
ATOM 3889 C C . GLU B 1 192 ? -15.156 -26.719 -3.275 1 98.31 192 GLU B C 1
ATOM 3891 O O . GLU B 1 192 ? -14.852 -27.672 -2.543 1 98.31 192 GLU B O 1
ATOM 3896 N N . CYS B 1 193 ? -14.328 -25.797 -3.645 1 98.75 193 CYS B N 1
ATOM 3897 C CA . CYS B 1 193 ? -12.961 -25.75 -3.135 1 98.75 193 CYS B CA 1
ATOM 3898 C C . CYS B 1 193 ? -12.945 -25.609 -1.616 1 98.75 193 CYS B C 1
ATOM 3900 O O . CYS B 1 193 ? -13.672 -24.797 -1.058 1 98.75 193 CYS B O 1
ATOM 3902 N N . HIS B 1 194 ? -12.094 -26.375 -0.944 1 98.75 194 HIS B N 1
ATOM 3903 C CA . HIS B 1 194 ? -12.078 -26.422 0.514 1 98.75 194 HIS B CA 1
ATOM 3904 C C . HIS B 1 194 ? -11.055 -25.438 1.081 1 98.75 194 HIS B C 1
ATOM 3906 O O . HIS B 1 194 ? -11.078 -25.125 2.273 1 98.75 194 HIS B O 1
ATOM 3912 N N . GLY B 1 195 ? -10.172 -25.047 0.273 1 97.88 195 GLY B N 1
ATOM 3913 C CA . GLY B 1 195 ? -9.102 -24.125 0.636 1 97.88 195 GLY B CA 1
ATOM 3914 C C . GLY B 1 195 ? -8.125 -23.875 -0.497 1 97.88 195 GLY B C 1
ATOM 3915 O O . GLY B 1 195 ? -7.914 -24.734 -1.346 1 97.88 195 GLY B O 1
ATOM 3916 N N . CYS B 1 196 ? -7.512 -22.719 -0.417 1 98.56 196 CYS B N 1
ATOM 3917 C CA . CYS B 1 196 ? -6.637 -22.344 -1.52 1 98.56 196 CYS B CA 1
ATOM 3918 C C . CYS B 1 196 ? -5.629 -21.281 -1.076 1 98.56 196 CYS B C 1
ATOM 3920 O O . CYS B 1 196 ? -5.898 -20.516 -0.156 1 98.56 196 CYS B O 1
ATOM 3922 N N . THR B 1 197 ? -4.492 -21.281 -1.621 1 98.31 197 THR B N 1
ATOM 3923 C CA . THR B 1 197 ? -3.5 -20.219 -1.567 1 98.31 197 THR B CA 1
ATOM 3924 C C . THR B 1 197 ? -2.84 -20.016 -2.93 1 98.31 197 THR B C 1
ATOM 3926 O O . THR B 1 197 ? -3.008 -20.844 -3.83 1 98.31 197 THR B O 1
ATOM 3929 N N . ASP B 1 198 ? -2.283 -18.938 -3.158 1 98.38 198 ASP B N 1
ATOM 3930 C CA . ASP B 1 198 ? -1.43 -18.781 -4.332 1 98.38 198 ASP B CA 1
ATOM 3931 C C . ASP B 1 198 ? 0.033 -19.047 -3.984 1 98.38 198 ASP B C 1
ATOM 3933 O O . ASP B 1 198 ? 0.459 -18.812 -2.852 1 98.38 198 ASP B O 1
ATOM 3937 N N . VAL B 1 199 ? 0.769 -19.547 -4.902 1 98.5 199 VAL B N 1
ATOM 3938 C CA . VAL B 1 199 ? 2.172 -19.906 -4.699 1 98.5 199 VAL B CA 1
ATOM 3939 C C . VAL B 1 199 ? 3.061 -18.75 -5.152 1 98.5 199 VAL B C 1
ATOM 3941 O O . VAL B 1 199 ? 3.178 -18.469 -6.352 1 98.5 199 VAL B O 1
ATOM 3944 N N . THR B 1 200 ? 3.729 -18.125 -4.203 1 96.81 200 THR B N 1
ATOM 3945 C CA . THR B 1 200 ? 4.52 -16.938 -4.52 1 96.81 200 THR B CA 1
ATOM 3946 C C . THR B 1 200 ? 5.914 -17.047 -3.902 1 96.81 200 THR B C 1
ATOM 3948 O O . THR B 1 200 ? 6.703 -17.906 -4.281 1 96.81 200 THR B O 1
ATOM 3951 N N . GLY B 1 201 ? 6.273 -16.281 -2.998 1 94.88 201 GLY B N 1
ATOM 3952 C CA . GLY B 1 201 ? 7.645 -16.078 -2.561 1 94.88 201 GLY B CA 1
ATOM 3953 C C . GLY B 1 201 ? 8.164 -17.203 -1.689 1 94.88 201 GLY B C 1
ATOM 3954 O O . GLY B 1 201 ? 9.375 -17.406 -1.601 1 94.88 201 GLY B O 1
ATOM 3955 N N . PHE B 1 202 ? 7.332 -17.906 -1.109 1 95.75 202 PHE B N 1
ATOM 3956 C CA . PHE B 1 202 ? 7.777 -18.953 -0.197 1 95.75 202 PHE B CA 1
ATOM 3957 C C . PHE B 1 202 ? 7.875 -20.297 -0.916 1 95.75 202 PHE B C 1
ATOM 3959 O O . PHE B 1 202 ? 8.156 -21.328 -0.293 1 95.75 202 PHE B O 1
ATOM 3966 N N . GLY B 1 203 ? 7.582 -20.281 -2.248 1 98.12 203 GLY B N 1
ATOM 3967 C CA . GLY B 1 203 ? 7.594 -21.531 -3.002 1 98.12 203 GLY B CA 1
ATOM 3968 C C . GLY B 1 203 ? 6.406 -22.422 -2.693 1 98.12 203 GLY B C 1
ATOM 3969 O O . GLY B 1 203 ? 5.617 -22.125 -1.793 1 98.12 203 GLY B O 1
ATOM 3970 N N . ILE B 1 204 ? 6.332 -23.484 -3.438 1 98.69 204 ILE B N 1
ATOM 3971 C CA . ILE B 1 204 ? 5.176 -24.375 -3.346 1 98.69 204 ILE B CA 1
ATOM 3972 C C . ILE B 1 204 ? 5.129 -25.016 -1.964 1 98.69 204 ILE B C 1
ATOM 3974 O O . ILE B 1 204 ? 4.059 -25.125 -1.359 1 98.69 204 ILE B O 1
ATOM 3978 N N . LYS B 1 205 ? 6.223 -25.438 -1.449 1 98.56 205 LYS B N 1
ATOM 3979 C CA . LYS B 1 205 ? 6.262 -26.062 -0.134 1 98.56 205 LYS B CA 1
ATOM 3980 C C . LYS B 1 205 ? 5.898 -25.078 0.966 1 98.56 205 LYS B C 1
ATOM 3982 O O . LYS B 1 205 ? 5.133 -25.406 1.875 1 98.56 205 LYS B O 1
ATOM 3987 N N . GLY B 1 206 ? 6.512 -23.891 0.886 1 98.25 206 GLY B N 1
ATOM 3988 C CA . GLY B 1 206 ? 6.238 -22.875 1.886 1 98.25 206 GLY B CA 1
ATOM 3989 C C . GLY B 1 206 ? 4.773 -22.484 1.949 1 98.25 206 GLY B C 1
ATOM 3990 O O . GLY B 1 206 ? 4.188 -22.422 3.031 1 98.25 206 GLY B O 1
ATOM 3991 N N . HIS B 1 207 ? 4.164 -22.219 0.828 1 98.44 207 HIS B N 1
ATOM 3992 C CA . HIS B 1 207 ? 2.762 -21.797 0.801 1 98.44 207 HIS B CA 1
ATOM 3993 C C . HIS B 1 207 ? 1.843 -22.969 1.163 1 98.44 207 HIS B C 1
ATOM 3995 O O . HIS B 1 207 ? 0.793 -22.766 1.778 1 98.44 207 HIS B O 1
ATOM 4001 N N . ALA B 1 208 ? 2.229 -24.141 0.751 1 98.75 208 ALA B N 1
ATOM 4002 C CA . ALA B 1 208 ? 1.473 -25.297 1.189 1 98.75 208 ALA B CA 1
ATOM 4003 C C . ALA B 1 208 ? 1.509 -25.438 2.709 1 98.75 208 ALA B C 1
ATOM 4005 O O . ALA B 1 208 ? 0.503 -25.797 3.33 1 98.75 208 ALA B O 1
ATOM 4006 N N . ASN B 1 209 ? 2.648 -25.25 3.266 1 98.62 209 ASN B N 1
ATOM 4007 C CA . ASN B 1 209 ? 2.781 -25.312 4.719 1 98.62 209 ASN B CA 1
ATOM 4008 C C . ASN B 1 209 ? 1.907 -24.266 5.406 1 98.62 209 ASN B C 1
ATOM 4010 O O . ASN B 1 209 ? 1.273 -24.562 6.426 1 98.62 209 ASN B O 1
ATOM 4014 N N . ASN B 1 210 ? 1.927 -23.062 4.91 1 97.69 210 ASN B N 1
ATOM 4015 C CA . ASN B 1 210 ? 1.048 -22.031 5.445 1 97.69 210 ASN B CA 1
ATOM 4016 C C . ASN B 1 210 ? -0.42 -22.438 5.359 1 97.69 210 ASN B C 1
ATOM 4018 O O . ASN B 1 210 ? -1.19 -22.203 6.289 1 97.69 210 ASN B O 1
ATOM 4022 N N . LEU B 1 211 ? -0.801 -23.031 4.254 1 98.19 211 LEU B N 1
ATOM 4023 C CA . LEU B 1 211 ? -2.168 -23.5 4.047 1 98.19 211 LEU B CA 1
ATOM 4024 C C . LEU B 1 211 ? -2.525 -24.594 5.043 1 98.19 211 LEU B C 1
ATOM 4026 O O . LEU B 1 211 ? -3.623 -24.594 5.602 1 98.19 211 LEU B O 1
ATOM 4030 N N . ALA B 1 212 ? -1.617 -25.453 5.281 1 98.62 212 ALA B N 1
ATOM 4031 C CA . ALA B 1 212 ? -1.83 -26.531 6.258 1 98.62 212 ALA B CA 1
ATOM 4032 C C . ALA B 1 212 ? -2.039 -25.953 7.656 1 98.62 212 ALA B C 1
ATOM 4034 O O . ALA B 1 212 ? -2.932 -26.391 8.383 1 98.62 212 ALA B O 1
ATOM 4035 N N . ARG B 1 213 ? -1.288 -24.984 8.023 1 97.75 213 ARG B N 1
ATOM 4036 C CA . ARG B 1 213 ? -1.261 -24.438 9.375 1 97.75 213 ARG B CA 1
ATOM 4037 C C . ARG B 1 213 ? -2.586 -23.766 9.711 1 97.75 213 ARG B C 1
ATOM 4039 O O . ARG B 1 213 ? -2.969 -23.703 10.883 1 97.75 213 ARG B O 1
ATOM 4046 N N . VAL B 1 214 ? -3.299 -23.328 8.758 1 96.94 214 VAL B N 1
ATOM 4047 C CA . VAL B 1 214 ? -4.508 -22.547 9.047 1 96.94 214 VAL B CA 1
ATOM 4048 C C . VAL B 1 214 ? -5.723 -23.484 9.039 1 96.94 214 VAL B C 1
ATOM 4050 O O . VAL B 1 214 ? -6.844 -23.031 9.297 1 96.94 214 VAL B O 1
ATOM 4053 N N . GLN B 1 215 ? -5.531 -24.75 8.789 1 97.94 215 GLN B N 1
ATOM 4054 C CA . GLN B 1 215 ? -6.66 -25.672 8.68 1 97.94 215 GLN B CA 1
ATOM 4055 C C . GLN B 1 215 ? -7.312 -25.891 10.039 1 97.94 215 GLN B C 1
ATOM 4057 O O . GLN B 1 215 ? -6.625 -25.984 11.062 1 97.94 215 GLN B O 1
ATOM 4062 N N . LYS B 1 216 ? -8.625 -26.016 10.039 1 98.06 216 LYS B N 1
ATOM 4063 C CA . LYS B 1 216 ? -9.367 -26.375 11.25 1 98.06 216 LYS B CA 1
ATOM 4064 C C . LYS B 1 216 ? -9.023 -27.797 11.703 1 98.06 216 LYS B C 1
ATOM 4066 O O . LYS B 1 216 ? -8.883 -28.062 12.898 1 98.06 216 LYS B O 1
ATOM 4071 N N . LYS B 1 217 ? -8.93 -28.656 10.719 1 98.12 217 LYS B N 1
ATOM 4072 C CA . LYS B 1 217 ? -8.539 -30.047 10.984 1 98.12 217 LYS B CA 1
ATOM 4073 C C . LYS B 1 217 ? -7.02 -30.203 10.906 1 98.12 217 LYS B C 1
ATOM 4075 O O . LYS B 1 217 ? -6.344 -29.422 10.227 1 98.12 217 LYS B O 1
ATOM 4080 N N . SER B 1 218 ? -6.574 -31.219 11.641 1 98.38 218 SER B N 1
ATOM 4081 C CA . SER B 1 218 ? -5.148 -31.516 11.562 1 98.38 218 SER B CA 1
ATOM 4082 C C . SER B 1 218 ? -4.82 -32.344 10.32 1 98.38 218 SER B C 1
ATOM 4084 O O . SER B 1 218 ? -5.031 -33.531 10.297 1 98.38 218 SER B O 1
ATOM 4086 N N . LEU B 1 219 ? -4.219 -31.672 9.312 1 98.75 219 LEU B N 1
ATOM 4087 C CA . LEU B 1 219 ? -3.994 -32.281 8.008 1 98.75 219 LEU B CA 1
ATOM 4088 C C . LEU B 1 219 ? -2.527 -32.156 7.602 1 98.75 219 LEU B C 1
ATOM 4090 O O . LEU B 1 219 ? -1.839 -31.219 7.992 1 98.75 219 LEU B O 1
ATOM 4094 N N . GLU B 1 220 ? -2.111 -33.125 6.938 1 98.81 220 GLU B N 1
ATOM 4095 C CA . GLU B 1 220 ? -0.833 -33.062 6.238 1 98.81 220 GLU B CA 1
ATOM 4096 C C . GLU B 1 220 ? -1.035 -33.031 4.727 1 98.81 220 GLU B C 1
ATOM 4098 O O . GLU B 1 220 ? -1.797 -33.812 4.168 1 98.81 220 GLU B O 1
ATOM 4103 N N . LEU B 1 221 ? -0.425 -32.062 4.094 1 98.88 221 LEU B N 1
ATOM 4104 C CA . LEU B 1 221 ? -0.431 -31.922 2.639 1 98.88 221 LEU B CA 1
ATOM 4105 C C . LEU B 1 221 ? 0.814 -32.562 2.033 1 98.88 221 LEU B C 1
ATOM 4107 O O . LEU B 1 221 ? 1.931 -32.094 2.248 1 98.88 221 LEU B O 1
ATOM 4111 N N . ARG B 1 222 ? 0.603 -33.594 1.261 1 98.81 222 ARG B N 1
ATOM 4112 C CA . ARG B 1 222 ? 1.72 -34.344 0.682 1 98.81 222 ARG B CA 1
ATOM 4113 C C . ARG B 1 222 ? 1.833 -34.062 -0.816 1 98.81 222 ARG B C 1
ATOM 4115 O O . ARG B 1 222 ? 0.993 -34.5 -1.597 1 98.81 222 ARG B O 1
ATOM 4122 N N . ILE B 1 223 ? 2.887 -33.406 -1.136 1 98.88 223 ILE B N 1
ATOM 4123 C CA . ILE B 1 223 ? 3.119 -33.094 -2.535 1 98.88 223 ILE B CA 1
ATOM 4124 C C . ILE B 1 223 ? 3.955 -34.188 -3.199 1 98.88 223 ILE B C 1
ATOM 4126 O O . ILE B 1 223 ? 5.031 -34.531 -2.711 1 98.88 223 ILE B O 1
ATOM 4130 N N . HIS B 1 224 ? 3.482 -34.75 -4.32 1 98.75 224 HIS B N 1
ATOM 4131 C CA . HIS B 1 224 ? 4.191 -35.844 -4.945 1 98.75 224 HIS B CA 1
ATOM 4132 C C . HIS B 1 224 ? 4.688 -35.469 -6.336 1 98.75 224 HIS B C 1
ATOM 4134 O O . HIS B 1 224 ? 5.453 -36.219 -6.953 1 98.75 224 HIS B O 1
ATOM 4140 N N . THR B 1 225 ? 4.301 -34.344 -6.895 1 98.69 225 THR B N 1
ATOM 4141 C CA . THR B 1 225 ? 4.652 -33.938 -8.25 1 98.69 225 THR B CA 1
ATOM 4142 C C . THR B 1 225 ? 4.922 -32.438 -8.312 1 98.69 225 THR B C 1
ATOM 4144 O O . THR B 1 225 ? 4.184 -31.656 -7.719 1 98.69 225 THR B O 1
ATOM 4147 N N . LEU B 1 226 ? 5.961 -32.031 -8.93 1 98.75 226 LEU B N 1
ATOM 4148 C CA . LEU B 1 226 ? 6.25 -30.641 -9.227 1 98.75 226 LEU B CA 1
ATOM 4149 C C . LEU B 1 226 ? 6.203 -30.391 -10.734 1 98.75 226 LEU B C 1
ATOM 4151 O O . LEU B 1 226 ? 7.137 -30.734 -11.453 1 98.75 226 LEU B O 1
ATOM 4155 N N . PRO B 1 227 ? 5.137 -29.828 -11.25 1 98.44 227 PRO B N 1
ATOM 4156 C CA . PRO B 1 227 ? 5.199 -29.328 -12.633 1 98.44 227 PRO B CA 1
ATOM 4157 C C . PRO B 1 227 ? 6.137 -28.141 -12.789 1 98.44 227 PRO B C 1
ATOM 4159 O O . PRO B 1 227 ? 5.965 -27.125 -12.117 1 98.44 227 PRO B O 1
ATOM 4162 N N . VAL B 1 228 ? 7.105 -28.234 -13.617 1 98.06 228 VAL B N 1
ATOM 4163 C CA . VAL B 1 228 ? 8.117 -27.203 -13.789 1 98.06 228 VAL B CA 1
ATOM 4164 C C . VAL B 1 228 ? 8.195 -26.797 -15.258 1 98.06 228 VAL B C 1
ATOM 4166 O O . VAL B 1 228 ? 8.055 -27.625 -16.156 1 98.06 228 VAL B O 1
ATOM 4169 N N . ILE B 1 229 ? 8.406 -25.547 -15.5 1 97.44 229 ILE B N 1
ATOM 4170 C CA . ILE B 1 229 ? 8.547 -25.047 -16.859 1 97.44 229 ILE B CA 1
ATOM 4171 C C . ILE B 1 229 ? 9.695 -25.766 -17.562 1 97.44 229 ILE B C 1
ATOM 4173 O O . ILE B 1 229 ? 10.781 -25.922 -17 1 97.44 229 ILE B O 1
ATOM 4177 N N . ARG B 1 230 ? 9.453 -26.141 -18.734 1 95.44 230 ARG B N 1
ATOM 4178 C CA . ARG B 1 230 ? 10.43 -26.906 -19.5 1 95.44 230 ARG B CA 1
ATOM 4179 C C . ARG B 1 230 ? 11.773 -26.172 -19.562 1 95.44 230 ARG B C 1
ATOM 4181 O O . ARG B 1 230 ? 11.812 -24.969 -19.781 1 95.44 230 ARG B O 1
ATOM 4188 N N . ASN B 1 231 ? 12.898 -26.922 -19.406 1 94.69 231 ASN B N 1
ATOM 4189 C CA . ASN B 1 231 ? 14.289 -26.469 -19.469 1 94.69 231 ASN B CA 1
ATOM 4190 C C . ASN B 1 231 ? 14.734 -25.875 -18.141 1 94.69 231 ASN B C 1
ATOM 4192 O O . ASN B 1 231 ? 15.93 -25.656 -17.906 1 94.69 231 ASN B O 1
ATOM 4196 N N . ALA B 1 232 ? 13.82 -25.578 -17.188 1 97.31 232 ALA B N 1
ATOM 4197 C CA . ALA B 1 232 ? 14.219 -25.047 -15.883 1 97.31 232 ALA B CA 1
ATOM 4198 C C . ALA B 1 232 ? 15.07 -26.062 -15.117 1 97.31 232 ALA B C 1
ATOM 4200 O O . ALA B 1 232 ? 16.078 -25.688 -14.508 1 97.31 232 ALA B O 1
ATOM 4201 N N . THR B 1 233 ? 14.656 -27.312 -15.172 1 96.38 233 THR B N 1
ATOM 4202 C CA . THR B 1 233 ? 15.391 -28.344 -14.461 1 96.38 233 THR B CA 1
ATOM 4203 C C . THR B 1 233 ? 16.812 -28.484 -15.008 1 96.38 233 THR B C 1
ATOM 4205 O O . THR B 1 233 ? 17.766 -28.672 -14.242 1 96.38 233 THR B O 1
ATOM 4208 N N . ALA B 1 234 ? 16.953 -28.375 -16.281 1 96.12 234 ALA B N 1
ATOM 4209 C CA . ALA B 1 234 ? 18.281 -28.453 -16.906 1 96.12 234 ALA B CA 1
ATOM 4210 C C . ALA B 1 234 ? 19.172 -27.312 -16.438 1 96.12 234 ALA B C 1
ATOM 4212 O O . ALA B 1 234 ? 20.375 -27.516 -16.203 1 96.12 234 ALA B O 1
ATOM 4213 N N . ILE B 1 235 ? 18.578 -26.125 -16.312 1 96.94 235 ILE B N 1
ATOM 4214 C CA . ILE B 1 235 ? 19.328 -24.984 -15.836 1 96.94 235 ILE B CA 1
ATOM 4215 C C . ILE B 1 235 ? 19.828 -25.234 -14.414 1 96.94 235 ILE B C 1
ATOM 4217 O O . ILE B 1 235 ? 20.984 -24.953 -14.094 1 96.94 235 ILE B O 1
ATOM 4221 N N . VAL B 1 236 ? 18.938 -25.734 -13.562 1 97.44 236 VAL B N 1
ATOM 4222 C CA . VAL B 1 236 ? 19.297 -26.031 -12.18 1 97.44 236 VAL B CA 1
ATOM 4223 C C . VAL B 1 236 ? 20.438 -27.047 -12.148 1 97.44 236 VAL B C 1
ATOM 4225 O O . VAL B 1 236 ? 21.422 -26.844 -11.438 1 97.44 236 VAL B O 1
ATOM 4228 N N . GLU B 1 237 ? 20.375 -28.094 -12.93 1 96.19 237 GLU B N 1
ATOM 4229 C CA . GLU B 1 237 ? 21.375 -29.156 -12.953 1 96.19 237 GLU B CA 1
ATOM 4230 C C . GLU B 1 237 ? 22.719 -28.641 -13.469 1 96.19 237 GLU B C 1
ATOM 4232 O O . GLU B 1 237 ? 23.766 -28.922 -12.883 1 96.19 237 GLU B O 1
ATOM 4237 N N . LYS B 1 238 ? 22.719 -27.938 -14.5 1 95 238 LYS B N 1
ATOM 4238 C CA . LYS B 1 238 ? 23.938 -27.5 -15.164 1 95 238 LYS B CA 1
ATOM 4239 C C . LYS B 1 238 ? 24.625 -26.391 -14.367 1 95 238 LYS B C 1
ATOM 4241 O O . LYS B 1 238 ? 25.859 -26.359 -14.281 1 95 238 LYS B O 1
ATOM 4246 N N . SER B 1 239 ? 23.891 -25.469 -13.859 1 95.38 239 SER B N 1
ATOM 4247 C CA . SER B 1 239 ? 24.453 -24.312 -13.172 1 95.38 239 SER B CA 1
ATOM 4248 C C . SER B 1 239 ? 24.828 -24.656 -11.734 1 95.38 239 SER B C 1
ATOM 4250 O O . SER B 1 239 ? 25.672 -23.984 -11.125 1 95.38 239 SER B O 1
ATOM 4252 N N . GLY B 1 240 ? 24.078 -25.656 -11.148 1 95.5 240 GLY B N 1
ATOM 4253 C CA . GLY B 1 240 ? 24.234 -25.953 -9.734 1 95.5 240 GLY B CA 1
ATOM 4254 C C . GLY B 1 240 ? 23.562 -24.922 -8.836 1 95.5 240 GLY B C 1
ATOM 4255 O O . GLY B 1 240 ? 23.734 -24.953 -7.613 1 95.5 240 GLY B O 1
ATOM 4256 N N . LYS B 1 241 ? 22.906 -23.984 -9.5 1 96.19 241 LYS B N 1
ATOM 4257 C CA . LYS B 1 241 ? 22.203 -22.938 -8.766 1 96.19 241 LYS B CA 1
ATOM 4258 C C . LYS B 1 241 ? 20.703 -23.234 -8.688 1 96.19 241 LYS B C 1
ATOM 4260 O O . LYS B 1 241 ? 20.203 -24.094 -9.406 1 96.19 241 LYS B O 1
ATOM 4265 N N . PHE B 1 242 ? 19.953 -22.656 -7.676 1 96.56 242 PHE B N 1
ATOM 4266 C CA . PHE B 1 242 ? 18.516 -22.672 -7.543 1 96.56 242 PHE B CA 1
ATOM 4267 C C . PHE B 1 242 ? 18 -24.078 -7.25 1 96.56 242 PHE B C 1
ATOM 4269 O O . PHE B 1 242 ? 16.953 -24.469 -7.754 1 96.56 242 PHE B O 1
ATOM 4276 N N . GLN B 1 243 ? 18.703 -24.859 -6.531 1 97.12 243 GLN B N 1
ATOM 4277 C CA . GLN B 1 243 ? 18.266 -26.172 -6.07 1 97.12 243 GLN B CA 1
ATOM 4278 C C . GLN B 1 243 ? 16.953 -26.078 -5.301 1 97.12 243 GLN B C 1
ATOM 4280 O O . GLN B 1 243 ? 16.234 -27.062 -5.152 1 97.12 243 GLN B O 1
ATOM 4285 N N . THR B 1 244 ? 16.672 -24.859 -4.895 1 97.69 244 THR B N 1
ATOM 4286 C CA . THR B 1 244 ? 15.453 -24.594 -4.145 1 97.69 244 THR B CA 1
ATOM 4287 C C . THR B 1 244 ? 14.219 -24.922 -4.973 1 97.69 244 THR B C 1
ATOM 4289 O O . THR B 1 244 ? 13.164 -25.25 -4.426 1 97.69 244 THR B O 1
ATOM 4292 N N . LEU B 1 245 ? 14.352 -24.859 -6.297 1 98.12 245 LEU B N 1
ATOM 4293 C CA . LEU B 1 245 ? 13.234 -25.234 -7.16 1 98.12 245 LEU B CA 1
ATOM 4294 C C . LEU B 1 245 ? 12.82 -26.688 -6.91 1 98.12 245 LEU B C 1
ATOM 4296 O O . LEU B 1 245 ? 11.641 -26.969 -6.719 1 98.12 245 LEU B O 1
ATOM 4300 N N . LEU B 1 246 ? 13.789 -27.547 -6.797 1 96.88 246 LEU B N 1
ATOM 4301 C CA . LEU B 1 246 ? 13.531 -28.969 -6.621 1 96.88 246 LEU B CA 1
ATOM 4302 C C . LEU B 1 246 ? 13.148 -29.281 -5.18 1 96.88 246 LEU B C 1
ATOM 4304 O O . LEU B 1 246 ? 12.57 -30.344 -4.898 1 96.88 246 LEU B O 1
ATOM 4308 N N . GLN B 1 247 ? 13.453 -28.359 -4.301 1 97.19 247 GLN B N 1
ATOM 4309 C CA . GLN B 1 247 ? 13.094 -28.484 -2.891 1 97.19 247 GLN B CA 1
ATOM 4310 C C . GLN B 1 247 ? 11.75 -27.828 -2.596 1 97.19 247 GLN B C 1
ATOM 4312 O O . GLN B 1 247 ? 11.266 -27.891 -1.465 1 97.19 247 GLN B O 1
ATOM 4317 N N . GLY B 1 248 ? 11.172 -27.234 -3.578 1 98.06 248 GLY B N 1
ATOM 4318 C CA . GLY B 1 248 ? 9.859 -26.625 -3.434 1 98.06 248 GLY B CA 1
ATOM 4319 C C . GLY B 1 248 ? 9.891 -25.297 -2.703 1 98.06 248 GLY B C 1
ATOM 4320 O O . GLY B 1 248 ? 8.859 -24.797 -2.254 1 98.06 248 GLY B O 1
ATOM 4321 N N . THR B 1 249 ? 11.086 -24.625 -2.568 1 98.19 249 THR B N 1
ATOM 4322 C CA . THR B 1 249 ? 11.188 -23.406 -1.781 1 98.19 249 THR B CA 1
ATOM 4323 C C . THR B 1 249 ? 11.625 -22.234 -2.654 1 98.19 249 THR B C 1
ATOM 4325 O O . THR B 1 249 ? 11.93 -21.141 -2.146 1 98.19 249 THR B O 1
ATOM 4328 N N . SER B 1 250 ? 11.648 -22.484 -3.971 1 98.06 250 SER B N 1
ATOM 4329 C CA . SER B 1 250 ? 11.992 -21.406 -4.891 1 98.06 250 SER B CA 1
ATOM 4330 C C . SER B 1 250 ? 10.859 -20.391 -4.988 1 98.06 250 SER B C 1
ATOM 4332 O O . SER B 1 250 ? 9.68 -20.766 -5.035 1 98.06 250 SER B O 1
ATOM 4334 N N . ALA B 1 251 ? 11.219 -19.109 -5.012 1 97.12 251 ALA B N 1
ATOM 4335 C CA . ALA B 1 251 ? 10.219 -18.062 -5.207 1 97.12 251 ALA B CA 1
ATOM 4336 C C . ALA B 1 251 ? 9.508 -18.219 -6.551 1 97.12 251 ALA B C 1
ATOM 4338 O O . ALA B 1 251 ? 10.148 -18.531 -7.562 1 97.12 251 ALA B O 1
ATOM 4339 N N . GLU B 1 252 ? 8.281 -18.078 -6.512 1 98.12 252 GLU B N 1
ATOM 4340 C CA . GLU B 1 252 ? 7.438 -18.094 -7.703 1 98.12 252 GLU B CA 1
ATOM 4341 C C . GLU B 1 252 ? 6.637 -16.812 -7.832 1 98.12 252 GLU B C 1
ATOM 4343 O O . GLU B 1 252 ? 5.559 -16.672 -7.25 1 98.12 252 GLU B O 1
ATOM 4348 N N . THR B 1 253 ? 7.121 -15.875 -8.617 1 97.56 253 THR B N 1
ATOM 4349 C CA . THR B 1 253 ? 6.43 -14.602 -8.812 1 97.56 253 THR B CA 1
ATOM 4350 C C . THR B 1 253 ? 5.098 -14.82 -9.523 1 97.56 253 THR B C 1
ATOM 4352 O O . THR B 1 253 ? 5.059 -15.383 -10.625 1 97.56 253 THR B O 1
ATOM 4355 N N . SER B 1 254 ? 4.035 -14.336 -8.844 1 98 254 SER B N 1
ATOM 4356 C CA . SER B 1 254 ? 2.705 -14.438 -9.438 1 98 254 SER B CA 1
ATOM 4357 C C . SER B 1 254 ? 2.4 -15.867 -9.875 1 98 254 SER B C 1
ATOM 4359 O O . SER B 1 254 ? 2.023 -16.109 -11.023 1 98 254 SER B O 1
ATOM 4361 N N . GLY B 1 255 ? 2.641 -16.781 -9.023 1 98.31 255 GLY B N 1
ATOM 4362 C CA . GLY B 1 255 ? 2.422 -18.188 -9.312 1 98.31 255 GLY B CA 1
ATOM 4363 C C . GLY B 1 255 ? 0.954 -18.562 -9.352 1 98.31 255 GLY B C 1
ATOM 4364 O O . GLY B 1 255 ? 0.082 -17.688 -9.375 1 98.31 255 GLY B O 1
ATOM 4365 N N . GLY B 1 256 ? 0.704 -19.844 -9.461 1 98.62 256 GLY B N 1
ATOM 4366 C CA . GLY B 1 256 ? -0.65 -20.344 -9.602 1 98.62 256 GLY B CA 1
ATOM 4367 C C . GLY B 1 256 ? -1.35 -20.562 -8.273 1 98.62 256 GLY B C 1
ATOM 4368 O O . GLY B 1 256 ? -0.805 -20.219 -7.219 1 98.62 256 GLY B O 1
ATOM 4369 N N . LEU B 1 257 ? -2.574 -21 -8.383 1 98.81 257 LEU B N 1
ATOM 4370 C CA . LEU B 1 257 ? -3.365 -21.359 -7.211 1 98.81 257 LEU B CA 1
ATOM 4371 C C . LEU B 1 257 ? -3.111 -22.812 -6.801 1 98.81 257 LEU B C 1
ATOM 4373 O O . LEU B 1 257 ? -2.994 -23.688 -7.66 1 98.81 257 LEU B O 1
ATOM 4377 N N . LEU B 1 258 ? -2.928 -23.016 -5.551 1 98.88 258 LEU B N 1
ATOM 4378 C CA . LEU B 1 258 ? -2.898 -24.344 -4.93 1 98.88 258 LEU B CA 1
ATOM 4379 C C . LEU B 1 258 ? -4.191 -24.609 -4.168 1 98.88 258 LEU B C 1
ATOM 4381 O O . LEU B 1 258 ? -4.422 -24.031 -3.105 1 98.88 258 LEU B O 1
ATOM 4385 N N . MET B 1 259 ? -4.961 -25.594 -4.695 1 98.81 259 MET B N 1
ATOM 4386 C CA . MET B 1 259 ? -6.316 -25.797 -4.199 1 98.81 259 MET B CA 1
ATOM 4387 C C . MET B 1 259 ? -6.457 -27.188 -3.582 1 98.81 259 MET B C 1
ATOM 4389 O O . MET B 1 259 ? -5.805 -28.141 -4.02 1 98.81 259 MET B O 1
ATOM 4393 N N . MET B 1 260 ? -7.27 -27.219 -2.605 1 98.88 260 MET B N 1
ATOM 4394 C CA . MET B 1 260 ? -7.727 -28.5 -2.076 1 98.88 260 MET B CA 1
ATOM 4395 C C . MET B 1 260 ? -9.133 -28.828 -2.57 1 98.88 260 MET B C 1
ATOM 4397 O O . MET B 1 260 ? -10.078 -28.094 -2.291 1 98.88 260 MET B O 1
ATOM 4401 N N . LEU B 1 261 ? -9.258 -29.906 -3.297 1 98.88 261 LEU B N 1
ATOM 4402 C CA . LEU B 1 261 ? -10.523 -30.344 -3.871 1 98.88 261 LEU B CA 1
ATOM 4403 C C . LEU B 1 261 ? -10.734 -31.844 -3.674 1 98.88 261 LEU B C 1
ATOM 4405 O O . LEU B 1 261 ? -9.758 -32.594 -3.6 1 98.88 261 LEU B O 1
ATOM 4409 N N . LYS B 1 262 ? -12.031 -32.219 -3.623 1 98.81 262 LYS B N 1
ATOM 4410 C CA . LYS B 1 262 ? -12.312 -33.656 -3.738 1 98.81 262 LYS B CA 1
ATOM 4411 C C . LYS B 1 262 ? -11.828 -34.188 -5.078 1 98.81 262 LYS B C 1
ATOM 4413 O O . LYS B 1 262 ? -11.875 -33.5 -6.094 1 98.81 262 LYS B O 1
ATOM 4418 N N . PRO B 1 263 ? -11.43 -35.469 -5.078 1 98.81 263 PRO B N 1
ATOM 4419 C CA . PRO B 1 263 ? -10.812 -36.031 -6.281 1 98.81 263 PRO B CA 1
ATOM 4420 C C . PRO B 1 263 ? -11.695 -35.875 -7.52 1 98.81 263 PRO B C 1
ATOM 4422 O O . PRO B 1 263 ? -11.211 -35.5 -8.586 1 98.81 263 PRO B O 1
ATOM 4425 N N . ASP B 1 264 ? -12.953 -36.156 -7.418 1 98.69 264 ASP B N 1
ATOM 4426 C CA . ASP B 1 264 ? -13.852 -36.062 -8.562 1 98.69 264 ASP B CA 1
ATOM 4427 C C . ASP B 1 264 ? -14.031 -34.625 -9.016 1 98.69 264 ASP B C 1
ATOM 4429 O O . ASP B 1 264 ? -14.039 -34.344 -10.211 1 98.69 264 ASP B O 1
ATOM 4433 N N . LYS B 1 265 ? -14.141 -33.688 -8.055 1 98.81 265 LYS B N 1
ATOM 4434 C CA . LYS B 1 265 ? -14.273 -32.281 -8.352 1 98.81 265 LYS B CA 1
ATOM 4435 C C . LYS B 1 265 ? -12.984 -31.719 -8.969 1 98.81 265 LYS B C 1
ATOM 4437 O O . LYS B 1 265 ? -13.031 -30.859 -9.852 1 98.81 265 LYS B O 1
ATOM 4442 N N . ALA B 1 266 ? -11.867 -32.25 -8.5 1 98.88 266 ALA B N 1
ATOM 4443 C CA . ALA B 1 266 ? -10.578 -31.828 -9.039 1 98.88 266 ALA B CA 1
ATOM 4444 C C . ALA B 1 266 ? -10.477 -32.125 -10.531 1 98.88 266 ALA B C 1
ATOM 4446 O O . ALA B 1 266 ? -10.039 -31.297 -11.32 1 98.88 266 ALA B O 1
ATOM 4447 N N . LYS B 1 267 ? -10.836 -33.312 -10.883 1 98.69 267 LYS B N 1
ATOM 4448 C CA . LYS B 1 267 ? -10.789 -33.719 -12.281 1 98.69 267 LYS B CA 1
ATOM 4449 C C . LYS B 1 267 ? -11.688 -32.844 -13.141 1 98.69 267 LYS B C 1
ATOM 4451 O O . LYS B 1 267 ? -11.297 -32.406 -14.227 1 98.69 267 LYS B O 1
ATOM 4456 N N . GLN B 1 268 ? -12.875 -32.562 -12.633 1 98.81 268 GLN B N 1
ATOM 4457 C CA . GLN B 1 268 ? -13.812 -31.688 -13.352 1 98.81 268 GLN B CA 1
ATOM 4458 C C . GLN B 1 268 ? -13.273 -30.266 -13.469 1 98.81 268 GLN B C 1
ATOM 4460 O O . GLN B 1 268 ? -13.398 -29.625 -14.516 1 98.81 268 GLN B O 1
ATOM 4465 N N . PHE B 1 269 ? -12.789 -29.828 -12.367 1 98.69 269 PHE B N 1
ATOM 4466 C CA . PHE B 1 269 ? -12.188 -28.5 -12.344 1 98.69 269 PHE B CA 1
ATOM 4467 C C . PHE B 1 269 ? -11.094 -28.391 -13.398 1 98.69 269 PHE B C 1
ATOM 4469 O O . PHE B 1 269 ? -11.086 -27.438 -14.18 1 98.69 269 PHE B O 1
ATOM 4476 N N . ILE B 1 270 ? -10.18 -29.328 -13.469 1 98.62 270 ILE B N 1
ATOM 4477 C CA . ILE B 1 270 ? -9.039 -29.328 -14.375 1 98.62 270 ILE B CA 1
ATOM 4478 C C . ILE B 1 270 ? -9.523 -29.344 -15.82 1 98.62 270 ILE B C 1
ATOM 4480 O O . ILE B 1 270 ? -9.039 -28.578 -16.656 1 98.62 270 ILE B O 1
ATOM 4484 N N . ASP B 1 271 ? -10.477 -30.156 -16.078 1 98.38 271 ASP B N 1
ATOM 4485 C CA . ASP B 1 271 ? -11.023 -30.266 -17.422 1 98.38 271 ASP B CA 1
ATOM 4486 C C . ASP B 1 271 ? -11.672 -28.953 -17.859 1 98.38 271 ASP B C 1
ATOM 4488 O O . ASP B 1 271 ? -11.445 -28.484 -18.984 1 98.38 271 ASP B O 1
ATOM 4492 N N . GLU B 1 272 ? -12.406 -28.359 -17 1 98.56 272 GLU B N 1
ATOM 4493 C CA . GLU B 1 272 ? -13.109 -27.141 -17.375 1 98.56 272 GLU B CA 1
ATOM 4494 C C . GLU B 1 272 ? -12.133 -25.969 -17.516 1 98.56 272 GLU B C 1
ATOM 4496 O O . GLU B 1 272 ? -12.281 -25.156 -18.422 1 98.56 272 GLU B O 1
ATOM 4501 N N . LEU B 1 273 ? -11.203 -25.922 -16.625 1 98 273 LEU B N 1
ATOM 4502 C CA . LEU B 1 273 ? -10.203 -24.859 -16.75 1 98 273 LEU B CA 1
ATOM 4503 C C . LEU B 1 273 ? -9.461 -24.953 -18.078 1 98 273 LEU B C 1
ATOM 4505 O O . LEU B 1 273 ? -9.242 -23.938 -18.734 1 98 273 LEU B O 1
ATOM 4509 N N . LYS B 1 274 ? -9.086 -26.125 -18.453 1 96.81 274 LYS B N 1
ATOM 4510 C CA . LYS B 1 274 ? -8.422 -26.344 -19.734 1 96.81 274 LYS B CA 1
ATOM 4511 C C . LYS B 1 274 ? -9.32 -25.922 -20.891 1 96.81 274 LYS B C 1
ATOM 4513 O O . LYS B 1 274 ? -8.852 -25.312 -21.859 1 96.81 274 LYS B O 1
ATOM 4518 N N . GLN B 1 275 ? -10.539 -26.234 -20.781 1 97.38 275 GLN B N 1
ATOM 4519 C CA . GLN B 1 275 ? -11.5 -25.875 -21.828 1 97.38 275 GLN B CA 1
ATOM 4520 C C . GLN B 1 275 ? -11.656 -24.359 -21.922 1 97.38 275 GLN B C 1
ATOM 4522 O O . GLN B 1 275 ? -11.734 -23.812 -23.031 1 97.38 275 GLN B O 1
ATOM 4527 N N . LEU B 1 276 ? -11.695 -23.703 -20.859 1 97 276 LEU B N 1
ATOM 4528 C CA . LEU B 1 276 ? -11.977 -22.266 -20.828 1 97 276 LEU B CA 1
ATOM 4529 C C . LEU B 1 276 ? -10.75 -21.453 -21.234 1 97 276 LEU B C 1
ATOM 4531 O O . LEU B 1 276 ? -10.867 -20.422 -21.891 1 97 276 LEU B O 1
ATOM 4535 N N . GLU B 1 277 ? -9.562 -21.969 -20.828 1 93.5 277 GLU B N 1
ATOM 4536 C CA . GLU B 1 277 ? -8.414 -21.078 -21 1 93.5 277 GLU B CA 1
ATOM 4537 C C . GLU B 1 277 ? -7.281 -21.781 -21.75 1 93.5 277 GLU B C 1
ATOM 4539 O O . GLU B 1 277 ? -6.254 -21.172 -22.047 1 93.5 277 GLU B O 1
ATOM 4544 N N . GLY B 1 278 ? -7.387 -23.016 -21.984 1 90.06 278 GLY B N 1
ATOM 4545 C CA . GLY B 1 278 ? -6.375 -23.766 -22.719 1 90.06 278 GLY B CA 1
ATOM 4546 C C . GLY B 1 278 ? -5.133 -24.047 -21.891 1 90.06 278 GLY B C 1
ATOM 4547 O O . GLY B 1 278 ? -4.078 -24.375 -22.438 1 90.06 278 GLY B O 1
ATOM 4548 N N . ARG B 1 279 ? -5.18 -23.859 -20.625 1 88.88 279 ARG B N 1
ATOM 4549 C CA . ARG B 1 279 ? -4.016 -24.047 -19.766 1 88.88 279 ARG B CA 1
ATOM 4550 C C . ARG B 1 279 ? -4.152 -25.312 -18.922 1 88.88 279 ARG B C 1
ATOM 4552 O O . ARG B 1 279 ? -5.246 -25.641 -18.469 1 88.88 279 ARG B O 1
ATOM 4559 N N . GLU B 1 280 ? -3.084 -25.875 -18.719 1 92.31 280 GLU B N 1
ATOM 4560 C CA . GLU B 1 280 ? -3.041 -27.109 -17.953 1 92.31 280 GLU B CA 1
ATOM 4561 C C . GLU B 1 280 ? -3.002 -26.828 -16.453 1 92.31 280 GLU B C 1
ATOM 4563 O O . GLU B 1 280 ? -2.572 -25.75 -16.031 1 92.31 280 GLU B O 1
ATOM 4568 N N . SER B 1 281 ? -3.498 -27.688 -15.703 1 97.75 281 SER B N 1
ATOM 4569 C CA . SER B 1 281 ? -3.383 -27.797 -14.25 1 97.75 281 SER B CA 1
ATOM 4570 C C . SER B 1 281 ? -3.191 -29.234 -13.805 1 97.75 281 SER B C 1
ATOM 4572 O O . SER B 1 281 ? -3.369 -30.156 -14.602 1 97.75 281 SER B O 1
ATOM 4574 N N . TRP B 1 282 ? -2.729 -29.438 -12.625 1 98.44 282 TRP B N 1
ATOM 4575 C CA . TRP B 1 282 ? -2.238 -30.766 -12.258 1 98.44 282 TRP B CA 1
ATOM 4576 C C . TRP B 1 282 ? -2.66 -31.125 -10.836 1 98.44 282 TRP B C 1
ATOM 4578 O O . TRP B 1 282 ? -2.648 -30.281 -9.945 1 98.44 282 TRP B O 1
ATOM 4588 N N . ILE B 1 283 ? -3.012 -32.344 -10.688 1 98.88 283 ILE B N 1
ATOM 4589 C CA . ILE B 1 283 ? -3.043 -32.906 -9.336 1 98.88 283 ILE B CA 1
ATOM 4590 C C . ILE B 1 283 ? -1.62 -33.188 -8.867 1 98.88 283 ILE B C 1
ATOM 4592 O O . ILE B 1 283 ? -0.929 -34.031 -9.453 1 98.88 283 ILE B O 1
ATOM 4596 N N . ILE B 1 284 ? -1.221 -32.531 -7.789 1 98.94 284 ILE B N 1
ATOM 4597 C CA . ILE B 1 284 ? 0.202 -32.625 -7.477 1 98.94 284 ILE B CA 1
ATOM 4598 C C . ILE B 1 284 ? 0.39 -33.25 -6.094 1 98.94 284 ILE B C 1
ATOM 4600 O O . ILE B 1 284 ? 1.521 -33.406 -5.625 1 98.94 284 ILE B O 1
ATOM 4604 N N . GLY B 1 285 ? -0.666 -33.5 -5.441 1 98.88 285 GLY B N 1
ATOM 4605 C CA . GLY B 1 285 ? -0.526 -34.031 -4.094 1 98.88 285 GLY B CA 1
ATOM 4606 C C . GLY B 1 285 ? -1.842 -34.469 -3.492 1 98.88 285 GLY B C 1
ATOM 4607 O O . GLY B 1 285 ? -2.867 -34.5 -4.176 1 98.88 285 GLY B O 1
ATOM 4608 N N . GLU B 1 286 ? -1.741 -34.906 -2.205 1 98.81 286 GLU B N 1
ATOM 4609 C CA . GLU B 1 286 ? -2.898 -35.375 -1.458 1 98.81 286 GLU B CA 1
ATOM 4610 C C . GLU B 1 286 ? -2.936 -34.781 -0.054 1 98.81 286 GLU B C 1
ATOM 4612 O O . GLU B 1 286 ? -1.912 -34.312 0.46 1 98.81 286 GLU B O 1
ATOM 4617 N N . VAL B 1 287 ? -4.09 -34.75 0.462 1 98.88 287 VAL B N 1
ATOM 4618 C CA . VAL B 1 287 ? -4.324 -34.281 1.822 1 98.88 287 VAL B CA 1
ATOM 4619 C C . VAL B 1 287 ? -4.711 -35.438 2.719 1 98.88 287 VAL B C 1
ATOM 4621 O O . VAL B 1 287 ? -5.641 -36.188 2.404 1 98.88 287 VAL B O 1
ATOM 4624 N N . ILE B 1 288 ? -4.027 -35.625 3.793 1 98.75 288 ILE B N 1
ATOM 4625 C CA . ILE B 1 288 ? -4.328 -36.719 4.688 1 98.75 288 ILE B CA 1
ATOM 4626 C C . ILE B 1 288 ? -4.445 -36.219 6.121 1 98.75 288 ILE B C 1
ATOM 4628 O O . ILE B 1 288 ? -3.922 -35.156 6.453 1 98.75 288 ILE B O 1
ATOM 4632 N N . SER B 1 289 ? -5.176 -37 6.934 1 98.56 289 SER B N 1
ATOM 4633 C CA . SER B 1 289 ? -5.172 -36.719 8.367 1 98.56 289 SER B CA 1
ATOM 4634 C C . SER B 1 289 ? -3.803 -36.969 8.984 1 98.56 289 SER B C 1
ATOM 4636 O O . SER B 1 289 ? -3.131 -37.938 8.625 1 98.56 289 SER B O 1
ATOM 4638 N N . ALA B 1 290 ? -3.43 -36.094 9.844 1 98 290 ALA B N 1
ATOM 4639 C CA . ALA B 1 290 ? -2.143 -36.25 10.516 1 98 290 ALA B CA 1
ATOM 4640 C C . ALA B 1 290 ? -2.156 -35.562 11.883 1 98 290 ALA B C 1
ATOM 4642 O O . ALA B 1 290 ? -3.061 -34.781 12.18 1 98 290 ALA B O 1
ATOM 4643 N N . GLU B 1 291 ? -1.219 -35.875 12.727 1 97.06 291 GLU B N 1
ATOM 4644 C CA . GLU B 1 291 ? -1.126 -35.312 14.062 1 97.06 291 GLU B CA 1
ATOM 4645 C C . GLU B 1 291 ? -0.68 -33.844 14.008 1 97.06 291 GLU B C 1
ATOM 4647 O O . GLU B 1 291 ? -1.094 -33.031 14.836 1 97.06 291 GLU B O 1
ATOM 4652 N N . GLU B 1 292 ? 0.14 -33.656 13.055 1 97.75 292 GLU B N 1
ATOM 4653 C CA . GLU B 1 292 ? 0.68 -32.281 12.914 1 97.75 292 GLU B CA 1
ATOM 4654 C C . GLU B 1 292 ? 0.26 -31.656 11.594 1 97.75 292 GLU B C 1
ATOM 4656 O O . GLU B 1 292 ? 0.279 -32.312 10.547 1 97.75 292 GLU B O 1
ATOM 4661 N N . ARG B 1 293 ? -0.211 -30.422 11.641 1 97.75 293 ARG B N 1
ATOM 4662 C CA . ARG B 1 293 ? -0.481 -29.656 10.43 1 97.75 293 ARG B CA 1
ATOM 4663 C C . ARG B 1 293 ? 0.815 -29.281 9.719 1 97.75 293 ARG B C 1
ATOM 4665 O O . ARG B 1 293 ? 1.604 -28.484 10.234 1 97.75 293 ARG B O 1
ATOM 4672 N N . LYS B 1 294 ? 1.051 -29.734 8.531 1 98.56 294 LYS B N 1
ATOM 4673 C CA . LYS B 1 294 ? 2.266 -29.422 7.785 1 98.56 294 LYS B CA 1
ATOM 4674 C C . LYS B 1 294 ? 2.139 -29.828 6.324 1 98.56 294 LYS B C 1
ATOM 4676 O O . LYS B 1 294 ? 1.198 -30.531 5.949 1 98.56 294 LYS B O 1
ATOM 4681 N N . ALA B 1 295 ? 3.061 -29.359 5.551 1 98.69 295 ALA B N 1
ATOM 4682 C CA . ALA B 1 295 ? 3.227 -29.812 4.172 1 98.69 295 ALA B CA 1
ATOM 4683 C C . ALA B 1 295 ? 4.582 -30.484 3.973 1 98.69 295 ALA B C 1
ATOM 4685 O O . ALA B 1 295 ? 5.574 -30.078 4.586 1 98.69 295 ALA B O 1
ATOM 4686 N N . VAL B 1 296 ? 4.609 -31.484 3.145 1 98.19 296 VAL B N 1
ATOM 4687 C CA . VAL B 1 296 ? 5.863 -32.188 2.885 1 98.19 296 VAL B CA 1
ATOM 4688 C C . VAL B 1 296 ? 5.957 -32.531 1.404 1 98.19 296 VAL B C 1
ATOM 4690 O O . VAL B 1 296 ? 4.934 -32.719 0.737 1 98.19 296 VAL B O 1
ATOM 4693 N N . LEU B 1 297 ? 7.125 -32.594 0.872 1 98.25 297 LEU B N 1
ATOM 4694 C CA . LEU B 1 297 ? 7.414 -33.281 -0.383 1 98.25 297 LEU B CA 1
ATOM 4695 C C . LEU B 1 297 ? 7.707 -34.75 -0.141 1 98.25 297 LEU B C 1
ATOM 4697 O O . LEU B 1 297 ? 8.555 -35.094 0.686 1 98.25 297 LEU B O 1
ATOM 4701 N N . VAL B 1 298 ? 7.031 -35.562 -0.808 1 97.81 298 VAL B N 1
ATOM 4702 C CA . VAL B 1 298 ? 7.211 -36.969 -0.563 1 97.81 298 VAL B CA 1
ATOM 4703 C C . VAL B 1 298 ? 8.562 -37.438 -1.114 1 97.81 298 VAL B C 1
ATOM 4705 O O . VAL B 1 298 ? 9.141 -36.781 -1.979 1 97.81 298 VAL B O 1
ATOM 4708 N N . ASP B 1 299 ? 8.977 -38.594 -0.589 1 95.75 299 ASP B N 1
ATOM 4709 C CA . ASP B 1 299 ? 10.172 -39.219 -1.153 1 95.75 299 ASP B CA 1
ATOM 4710 C C . ASP B 1 299 ? 9.945 -39.625 -2.605 1 95.75 299 ASP B C 1
ATOM 4712 O O . ASP B 1 299 ? 8.883 -40.156 -2.945 1 95.75 299 ASP B O 1
ATOM 4716 N N . GLY B 1 300 ? 10.906 -39.344 -3.453 1 94.69 300 GLY B N 1
ATOM 4717 C CA . GLY B 1 300 ? 10.773 -39.688 -4.863 1 94.69 300 GLY B CA 1
ATOM 4718 C C . GLY B 1 300 ? 9.867 -38.719 -5.609 1 94.69 300 GLY B C 1
ATOM 4719 O O . GLY B 1 300 ? 9.109 -39.125 -6.496 1 94.69 300 GLY B O 1
ATOM 4720 N N . ILE B 1 301 ? 9.852 -37.594 -5.207 1 96 301 ILE B N 1
ATOM 4721 C CA . ILE B 1 301 ? 9.055 -36.531 -5.828 1 96 301 ILE B CA 1
ATOM 4722 C C . ILE B 1 301 ? 9.25 -36.562 -7.344 1 96 301 ILE B C 1
ATOM 4724 O O . ILE B 1 301 ? 10.359 -36.781 -7.828 1 96 301 ILE B O 1
ATOM 4728 N N . LYS B 1 302 ? 8.18 -36.438 -8.102 1 97.75 302 LYS B N 1
ATOM 4729 C CA . LYS B 1 302 ? 8.211 -36.406 -9.562 1 97.75 302 LYS B CA 1
ATOM 4730 C C . LYS B 1 302 ? 8.344 -34.969 -10.094 1 97.75 302 LYS B C 1
ATOM 4732 O O . LYS B 1 302 ? 7.562 -34.094 -9.719 1 97.75 302 LYS B O 1
ATOM 4737 N N . ILE B 1 303 ? 9.328 -34.781 -10.891 1 97.12 303 ILE B N 1
ATOM 4738 C CA . ILE B 1 303 ? 9.469 -33.5 -11.594 1 97.12 303 ILE B CA 1
ATOM 4739 C C . ILE B 1 303 ? 8.883 -33.625 -13 1 97.12 303 ILE B C 1
ATOM 4741 O O . ILE B 1 303 ? 9.367 -34.406 -13.812 1 97.12 303 ILE B O 1
ATOM 4745 N N . GLN B 1 304 ? 7.891 -32.906 -13.281 1 96.44 304 GLN B N 1
ATOM 4746 C CA . GLN B 1 304 ? 7.219 -32.969 -14.57 1 96.44 304 GLN B CA 1
ATOM 4747 C C . GLN B 1 304 ? 7.445 -31.688 -15.367 1 96.44 304 GLN B C 1
ATOM 4749 O O . GLN B 1 304 ? 6.934 -30.625 -15.008 1 96.44 304 GLN B O 1
ATOM 4754 N N . GLU B 1 305 ? 8.125 -31.781 -16.469 1 94.75 305 GLU B N 1
ATOM 4755 C CA . GLU B 1 305 ? 8.328 -30.625 -17.312 1 94.75 305 GLU B CA 1
ATOM 4756 C C . GLU B 1 305 ? 7.066 -30.281 -18.109 1 94.75 305 GLU B C 1
ATOM 4758 O O . GLU B 1 305 ? 6.367 -31.188 -18.578 1 94.75 305 GLU B O 1
ATOM 4763 N N . VAL B 1 306 ? 6.801 -29.062 -18.172 1 94.44 306 VAL B N 1
ATOM 4764 C CA . VAL B 1 306 ? 5.613 -28.609 -18.891 1 94.44 306 VAL B CA 1
ATOM 4765 C C . VAL B 1 306 ? 5.98 -27.5 -19.875 1 94.44 306 VAL B C 1
ATOM 4767 O O . VAL B 1 306 ? 6.738 -26.594 -19.516 1 94.44 306 VAL B O 1
ATOM 4770 N N . PRO B 1 307 ? 5.52 -27.469 -21.125 1 92 307 PRO B N 1
ATOM 4771 C CA . PRO B 1 307 ? 4.801 -28.609 -21.719 1 92 307 PRO B CA 1
ATOM 4772 C C . PRO B 1 307 ? 5.676 -29.844 -21.859 1 92 307 PRO B C 1
ATOM 4774 O O . PRO B 1 307 ? 6.906 -29.734 -21.891 1 92 307 PRO B O 1
ATOM 4777 N N . SER B 1 308 ? 4.996 -30.922 -21.953 1 87.56 308 SER B N 1
ATOM 4778 C CA . SER B 1 308 ? 5.707 -32.188 -22.062 1 87.56 308 SER B CA 1
ATOM 4779 C C . SER B 1 308 ? 6.375 -32.344 -23.422 1 87.56 308 SER B C 1
ATOM 4781 O O . SER B 1 308 ? 7.418 -33 -23.531 1 87.56 308 SER B O 1
ATOM 4783 N N . VAL B 1 309 ? 5.707 -31.734 -24.359 1 84.19 309 VAL B N 1
ATOM 4784 C CA . VAL B 1 309 ? 6.27 -31.766 -25.719 1 84.19 309 VAL B CA 1
ATOM 4785 C C . VAL B 1 309 ? 6.477 -30.344 -26.234 1 84.19 309 VAL B C 1
ATOM 4787 O O . VAL B 1 309 ? 5.66 -29.469 -25.969 1 84.19 309 VAL B O 1
ATOM 4790 N N . GLU B 1 310 ? 7.664 -30.266 -26.859 1 82.94 310 GLU B N 1
ATOM 4791 C CA . GLU B 1 310 ? 7.957 -28.938 -27.422 1 82.94 310 GLU B CA 1
ATOM 4792 C C . GLU B 1 310 ? 7.137 -28.688 -28.688 1 82.94 310 GLU B C 1
ATOM 4794 O O . GLU B 1 310 ? 7.09 -29.547 -29.578 1 82.94 310 GLU B O 1
ATOM 4799 N N . GLU B 1 311 ? 6.168 -27.844 -28.594 1 76.56 311 GLU B N 1
ATOM 4800 C CA . GLU B 1 311 ? 5.469 -27.391 -29.797 1 76.56 311 GLU B CA 1
ATOM 4801 C C . GLU B 1 311 ? 5.93 -26 -30.219 1 76.56 311 GLU B C 1
ATOM 4803 O O . GLU B 1 311 ? 6.031 -25.094 -29.391 1 76.56 311 GLU B O 1
ATOM 4808 N N . GLU B 1 312 ? 6.195 -25.938 -31.516 1 72.25 312 GLU B N 1
ATOM 4809 C CA . GLU B 1 312 ? 6.656 -24.656 -32.062 1 72.25 312 GLU B CA 1
ATOM 4810 C C . GLU B 1 312 ? 5.629 -23.547 -31.828 1 72.25 312 GLU B C 1
ATOM 4812 O O . GLU B 1 312 ? 4.426 -23.766 -32 1 72.25 312 GLU B O 1
ATOM 4817 N N . ASN B 1 313 ? 6.023 -22.438 -31.266 1 66.88 313 ASN B N 1
ATOM 4818 C CA . ASN B 1 313 ? 5.25 -21.219 -31.094 1 66.88 313 ASN B CA 1
ATOM 4819 C C . ASN B 1 313 ? 4.242 -21.344 -29.953 1 66.88 313 ASN B C 1
ATOM 4821 O O . ASN B 1 313 ? 3.299 -20.562 -29.859 1 66.88 313 ASN B O 1
ATOM 4825 N N . TYR B 1 314 ? 4.438 -22.562 -29.297 1 68.88 314 TYR B N 1
ATOM 4826 C CA . TYR B 1 314 ? 3.506 -22.766 -28.188 1 68.88 314 TYR B CA 1
ATOM 4827 C C . TYR B 1 314 ? 4.203 -22.594 -26.844 1 68.88 314 TYR B C 1
ATOM 4829 O O . TYR B 1 314 ? 5.211 -23.25 -26.578 1 68.88 314 TYR B O 1
ATOM 4837 N N . LEU B 1 315 ? 3.666 -21.656 -26.078 1 68.94 315 LEU B N 1
ATOM 4838 C CA . LEU B 1 315 ? 4.27 -21.438 -24.781 1 68.94 315 LEU B CA 1
ATOM 4839 C C . LEU B 1 315 ? 3.711 -22.406 -23.734 1 68.94 315 LEU B C 1
ATOM 4841 O O . LEU B 1 315 ? 4.422 -22.812 -22.828 1 68.94 315 LEU B O 1
ATOM 4845 N N . TRP B 1 316 ? 2.48 -22.844 -24 1 68.06 316 TRP B N 1
ATOM 4846 C CA . TRP B 1 316 ? 1.877 -23.734 -23.016 1 68.06 316 TRP B CA 1
ATOM 4847 C C . TRP B 1 316 ? 1.426 -25.031 -23.672 1 68.06 316 TRP B C 1
ATOM 4849 O O . TRP B 1 316 ? 1.107 -25.062 -24.859 1 68.06 316 TRP B O 1
#

Nearest PDB structures (foldseek):
  3fd5-assembly1_B  TM=9.806E-01  e=4.738E-46  Homo sapiens
  3fd6-assembly1_B  TM=9.813E-01  e=2.035E-43  Homo sapiens
  3fd6-assembly1_A  TM=9.831E-01  e=7.666E-43  Homo sapiens
  3fd5-assembly1_A  TM=9.811E-01  e=1.120E-42  Homo sapiens
  5l16-assembly1_A-2  TM=9.558E-01  e=4.097E-41  Leishmania major